Protein AF-0000000086188288 (afdb_homodimer)

InterPro domains:
  IPR013830 SGNH hydrolase-type esterase domain [PF13472] (73-252)
  IPR036514 SGNH hydrolase superfamily [G3DSA:3.40.50.1110] (70-263)
  IPR051532 Diverse Ester Hydrolysis Enzymes [PTHR30383] (55-271)

Solvent-accessible surface area (backbone atoms only — not comparable to full-atom values): 37822 Å² total; per-residue (Å²): 139,74,101,73,83,80,95,74,73,94,76,79,71,89,74,80,86,82,77,87,60,69,73,67,57,56,59,54,46,56,52,49,49,49,49,48,49,51,46,47,50,54,44,49,50,52,60,62,50,78,58,95,51,43,36,80,50,55,44,78,26,60,54,16,62,64,77,56,47,33,36,38,32,33,35,9,31,70,41,38,16,30,44,34,82,48,33,72,42,18,34,59,33,43,39,34,41,32,51,9,38,59,62,28,20,16,18,37,37,46,64,56,27,34,78,76,34,36,35,78,49,37,53,62,37,51,52,53,45,49,71,74,37,82,69,36,50,34,34,40,35,27,51,39,62,49,24,59,75,68,63,50,54,61,70,57,38,34,50,30,47,28,51,37,48,35,55,40,38,73,56,66,21,36,42,40,30,40,34,22,42,39,54,39,43,41,71,88,49,55,84,66,55,22,58,51,40,26,48,52,21,42,52,43,22,23,50,40,37,39,37,33,35,75,44,70,22,31,33,27,23,36,16,38,58,55,19,55,53,25,55,75,37,41,84,57,24,22,16,97,61,53,70,37,40,11,40,24,30,23,28,40,53,28,21,47,43,41,62,59,52,41,44,65,71,61,45,67,43,60,48,68,92,40,72,67,44,62,92,69,72,16,41,75,41,34,31,65,59,45,20,55,51,24,48,76,36,40,31,17,33,40,32,63,40,61,60,97,84,33,50,58,56,98,75,36,44,28,19,35,32,43,64,58,87,62,80,73,67,72,71,76,73,69,75,69,79,77,56,78,79,74,69,79,69,84,78,80,82,80,82,79,74,87,79,81,77,73,88,129,137,72,98,79,76,73,96,78,75,92,75,75,70,92,71,81,86,81,76,88,60,67,73,69,56,56,59,56,46,54,54,49,48,49,51,49,49,49,46,48,49,53,44,49,50,52,61,60,49,77,59,96,51,44,37,78,51,56,44,76,26,59,56,16,61,64,78,58,46,31,35,39,33,34,36,9,31,70,42,39,16,30,44,33,84,47,34,71,42,18,34,60,34,43,39,33,40,33,50,8,38,59,63,28,19,18,18,37,36,45,63,57,29,34,77,76,34,36,36,78,49,38,55,62,37,50,53,52,46,48,70,76,38,81,70,38,50,35,34,41,35,28,52,40,61,46,22,60,73,68,63,50,54,61,70,57,37,34,52,30,46,27,51,37,46,36,56,39,39,74,56,66,21,38,43,40,30,41,32,21,42,38,54,39,43,40,69,89,50,56,83,67,56,22,57,53,40,26,49,51,21,43,52,44,23,25,50,40,36,40,36,36,36,75,43,70,22,31,34,29,23,36,16,41,59,56,19,55,52,24,54,74,35,40,84,57,24,22,16,94,60,53,70,37,40,11,42,23,29,23,28,40,54,29,21,45,44,42,63,59,51,40,46,66,72,60,47,67,45,57,54,64,93,42,72,66,45,62,91,67,73,16,40,74,40,34,30,67,60,45,19,56,50,24,48,75,36,40,31,18,33,42,32,64,40,61,60,97,84,33,49,59,55,97,75,36,45,27,18,35,30,42,63,56,87,64,80,72,67,71,71,76,71,71,76,71,80,78,56,79,78,75,69,79,68,84,81,79,82,80,82,80,75,88,80,75,88,75,88,136

Nearest PDB structures (foldseek):
  4jgg-assembly2_B  TM=8.240E-01  e=3.375E-06  Pseudomonas aeruginosa PAO1
  4s1p-assembly1_A  TM=7.169E-01  e=2.217E-06  Slackia heliotrinireducens DSM 20476
  4rsh-assembly3_C  TM=6.916E-01  e=2.354E-06  Desulfitobacterium hafniense DCB-2
  7c23-assembly1_B  TM=7.079E-01  e=2.654E-06  Croceicoccus marinus
  7c29-assembly1_A  TM=6.681E-01  e=1.078E-06  Croceicoccus marinus

pLDDT: mean 72.75, std 25.41, range [16.59, 98.94]

Structure (mmCIF, N/CA/C/O backbone):
data_AF-0000000086188288-model_v1
#
loop_
_entity.id
_entity.type
_entity.pdbx_description
1 polymer 'SGNH/GDSL hydrolase family protein'
#
loop_
_atom_site.group_PDB
_atom_site.id
_atom_site.type_symbol
_atom_site.label_atom_id
_atom_site.label_alt_id
_atom_site.label_comp_id
_atom_site.label_asym_id
_atom_site.label_entity_id
_atom_site.label_seq_id
_atom_site.pdbx_PDB_ins_code
_atom_site.Cartn_x
_atom_site.Cartn_y
_atom_site.Cartn_z
_atom_site.occupancy
_atom_site.B_iso_or_equiv
_atom_site.auth_seq_id
_atom_site.auth_comp_id
_atom_site.auth_asym_id
_atom_site.auth_atom_id
_atom_site.pdbx_PDB_model_num
ATOM 1 N N . MET A 1 1 ? 1.245 -98.75 16.547 1 19.88 1 MET A N 1
ATOM 2 C CA . MET A 1 1 ? 0.919 -99.188 15.195 1 19.88 1 MET A CA 1
ATOM 3 C C . MET A 1 1 ? -0.103 -98.25 14.562 1 19.88 1 MET A C 1
ATOM 5 O O . MET A 1 1 ? 0.082 -97.812 13.43 1 19.88 1 MET A O 1
ATOM 9 N N . GLY A 1 2 ? -1.429 -98.25 15.047 1 16.64 2 GLY A N 1
ATOM 10 C CA . GLY A 1 2 ? -2.6 -98.312 14.188 1 16.64 2 GLY A CA 1
ATOM 11 C C . GLY A 1 2 ? -2.996 -96.938 13.633 1 16.64 2 GLY A C 1
ATOM 12 O O . GLY A 1 2 ? -3.789 -96.875 12.688 1 16.64 2 GLY A O 1
ATOM 13 N N . ARG A 1 3 ? -3.342 -95.875 14.656 1 20.61 3 ARG A N 1
ATOM 14 C CA . ARG A 1 3 ? -4.398 -94.938 14.391 1 20.61 3 ARG A CA 1
ATOM 15 C C . ARG A 1 3 ? -4.004 -94 13.258 1 20.61 3 ARG A C 1
ATOM 17 O O . ARG A 1 3 ? -3.33 -93 13.492 1 20.61 3 ARG A O 1
ATOM 24 N N . ALA A 1 4 ? -3.436 -94.438 11.914 1 20.39 4 ALA A N 1
ATOM 25 C CA . ALA A 1 4 ? -2.865 -94.188 10.586 1 20.39 4 ALA A CA 1
ATOM 26 C C . ALA A 1 4 ? -3.725 -93.188 9.789 1 20.39 4 ALA A C 1
ATOM 28 O O . ALA A 1 4 ? -3.201 -92.312 9.117 1 20.39 4 ALA A O 1
ATOM 29 N N . ARG A 1 5 ? -5.098 -93.5 9.523 1 20.28 5 ARG A N 1
ATOM 30 C CA . ARG A 1 5 ? -5.652 -93.562 8.172 1 20.28 5 ARG A CA 1
ATOM 31 C C . ARG A 1 5 ? -5.992 -92.125 7.691 1 20.28 5 ARG A C 1
ATOM 33 O O . ARG A 1 5 ? -5.594 -91.75 6.594 1 20.28 5 ARG A O 1
ATOM 40 N N . ARG A 1 6 ? -7.402 -91.562 7.797 1 18.69 6 ARG A N 1
ATOM 41 C CA . ARG A 1 6 ? -8.375 -91.25 6.773 1 18.69 6 ARG A CA 1
ATOM 42 C C . ARG A 1 6 ? -8.25 -89.75 6.414 1 18.69 6 ARG A C 1
ATOM 44 O O . ARG A 1 6 ? -8.945 -89.25 5.516 1 18.69 6 ARG A O 1
ATOM 51 N N . ALA A 1 7 ? -7.75 -88.75 7.277 1 20.17 7 ALA A N 1
ATOM 52 C CA . ALA A 1 7 ? -8.234 -87.375 7.348 1 20.17 7 ALA A CA 1
ATOM 53 C C . ALA A 1 7 ? -7.789 -86.562 6.129 1 20.17 7 ALA A C 1
ATOM 55 O O . ALA A 1 7 ? -6.914 -85.688 6.234 1 20.17 7 ALA A O 1
ATOM 56 N N . ARG A 1 8 ? -7.492 -87.125 4.844 1 20.42 8 ARG A N 1
ATOM 57 C CA . ARG A 1 8 ? -6.859 -86.625 3.635 1 20.42 8 ARG A CA 1
ATOM 58 C C . ARG A 1 8 ? -7.734 -85.562 2.969 1 20.42 8 ARG A C 1
ATOM 60 O O . ARG A 1 8 ? -7.238 -84.75 2.219 1 20.42 8 ARG A O 1
ATOM 67 N N . ASN A 1 9 ? -9.125 -85.688 2.805 1 18.2 9 ASN A N 1
ATOM 68 C CA . ASN A 1 9 ? -9.781 -85.438 1.533 1 18.2 9 ASN A CA 1
ATOM 69 C C . ASN A 1 9 ? -9.93 -83.938 1.287 1 18.2 9 ASN A C 1
ATOM 71 O O . ASN A 1 9 ? -10.023 -83.5 0.14 1 18.2 9 ASN A O 1
ATOM 75 N N . ILE A 1 10 ? -10.469 -82.938 2.15 1 19.97 10 ILE A N 1
ATOM 76 C CA . ILE A 1 10 ? -11.523 -82.062 1.735 1 19.97 10 ILE A CA 1
ATOM 77 C C . ILE A 1 10 ? -10.906 -80.875 0.997 1 19.97 10 ILE A C 1
ATOM 79 O O . ILE A 1 10 ? -10.648 -79.812 1.595 1 19.97 10 ILE A O 1
ATOM 83 N N . ALA A 1 11 ? -9.711 -80.75 0.264 1 19.02 11 ALA A N 1
ATOM 84 C CA . ALA A 1 11 ? -8.953 -79.625 -0.263 1 19.02 11 ALA A CA 1
ATOM 85 C C . ALA A 1 11 ? -9.703 -78.938 -1.4 1 19.02 11 ALA A C 1
ATOM 87 O O . ALA A 1 11 ? -9.469 -77.75 -1.687 1 19.02 11 ALA A O 1
ATOM 88 N N . ALA A 1 12 ? -10.328 -79.625 -2.365 1 18.7 12 ALA A N 1
ATOM 89 C CA . ALA A 1 12 ? -10.195 -79.25 -3.77 1 18.7 12 ALA A CA 1
ATOM 90 C C . ALA A 1 12 ? -11.047 -78 -4.086 1 18.7 12 ALA A C 1
ATOM 92 O O . ALA A 1 12 ? -10.609 -77.125 -4.816 1 18.7 12 ALA A O 1
ATOM 93 N N . HIS A 1 13 ? -12.375 -77.938 -3.963 1 18.98 13 HIS A N 1
ATOM 94 C CA . HIS A 1 13 ? -13.258 -77.562 -5.051 1 18.98 13 HIS A CA 1
ATOM 95 C C . HIS A 1 13 ? -13.32 -76 -5.191 1 18.98 13 HIS A C 1
ATOM 97 O O . HIS A 1 13 ? -13.648 -75.5 -6.266 1 18.98 13 HIS A O 1
ATOM 103 N N . ALA A 1 14 ? -13.461 -75.125 -4.227 1 19.81 14 ALA A N 1
ATOM 104 C CA . ALA A 1 14 ? -14.406 -74.062 -4.473 1 19.81 14 ALA A CA 1
ATOM 105 C C . ALA A 1 14 ? -13.836 -73 -5.461 1 19.81 14 ALA A C 1
ATOM 107 O O . ALA A 1 14 ? -12.953 -72.25 -5.109 1 19.81 14 ALA A O 1
ATOM 108 N N . ALA A 1 15 ? -13.398 -73.375 -6.73 1 21.28 15 ALA A N 1
ATOM 109 C CA . ALA A 1 15 ? -12.961 -72.562 -7.859 1 21.28 15 ALA A CA 1
ATOM 110 C C . ALA A 1 15 ? -14.047 -71.625 -8.281 1 21.28 15 ALA A C 1
ATOM 112 O O . ALA A 1 15 ? -15.055 -72 -8.867 1 21.28 15 ALA A O 1
ATOM 113 N N . PHE A 1 16 ? -14.602 -70.688 -7.363 1 21.19 16 PHE A N 1
ATOM 114 C CA . PHE A 1 16 ? -15.703 -69.812 -7.738 1 21.19 16 PHE A CA 1
ATOM 115 C C . PHE A 1 16 ? -15.414 -69.125 -9.055 1 21.19 16 PHE A C 1
ATOM 117 O O . PHE A 1 16 ? -14.25 -68.875 -9.375 1 21.19 16 PHE A O 1
ATOM 124 N N . GLY A 1 17 ? -16.344 -69.062 -10.156 1 22.77 17 GLY A N 1
ATOM 125 C CA . GLY A 1 17 ? -16.703 -68.625 -11.484 1 22.77 17 GLY A CA 1
ATOM 126 C C . GLY A 1 17 ? -16.469 -67.125 -11.695 1 22.77 17 GLY A C 1
ATOM 127 O O . GLY A 1 17 ? -16.594 -66.312 -10.75 1 22.77 17 GLY A O 1
ATOM 128 N N . GLY A 1 18 ? -15.727 -66.562 -12.828 1 23.91 18 GLY A N 1
ATOM 129 C CA . GLY A 1 18 ? -15.023 -65.5 -13.539 1 23.91 18 GLY A CA 1
ATOM 130 C C . GLY A 1 18 ? -15.93 -64.375 -13.992 1 23.91 18 GLY A C 1
ATOM 131 O O . GLY A 1 18 ? -15.523 -63.5 -14.773 1 23.91 18 GLY A O 1
ATOM 132 N N . GLY A 1 19 ? -17.297 -64.375 -13.828 1 25.33 19 GLY A N 1
ATOM 133 C CA . GLY A 1 19 ? -18.109 -63.469 -14.68 1 25.33 19 GLY A CA 1
ATOM 134 C C . GLY A 1 19 ? -17.922 -62 -14.375 1 25.33 19 GLY A C 1
ATOM 135 O O . GLY A 1 19 ? -18.734 -61.156 -14.773 1 25.33 19 GLY A O 1
ATOM 136 N N . ILE A 1 20 ? -17.156 -61.5 -13.461 1 28.94 20 ILE A N 1
ATOM 137 C CA . ILE A 1 20 ? -17.266 -60.094 -13.148 1 28.94 20 ILE A CA 1
ATOM 138 C C . ILE A 1 20 ? -16.734 -59.25 -14.312 1 28.94 20 ILE A C 1
ATOM 140 O O . ILE A 1 20 ? -15.578 -58.812 -14.305 1 28.94 20 ILE A O 1
ATOM 144 N N . GLY A 1 21 ? -16.797 -59.656 -15.609 1 27.11 21 GLY A N 1
ATOM 145 C CA . GLY A 1 21 ? -16.188 -59 -16.766 1 27.11 21 GLY A CA 1
ATOM 146 C C . GLY A 1 21 ? -16.719 -57.625 -17.031 1 27.11 21 GLY A C 1
ATOM 147 O O . GLY A 1 21 ? -15.961 -56.688 -17.297 1 27.11 21 GLY A O 1
ATOM 148 N N . ALA A 1 22 ? -18.047 -57.438 -17.422 1 32.94 22 ALA A N 1
ATOM 149 C CA . ALA A 1 22 ? -18.578 -56.375 -18.297 1 32.94 22 ALA A CA 1
ATOM 150 C C . ALA A 1 22 ? -18.703 -55.062 -17.547 1 32.94 22 ALA A C 1
ATOM 152 O O . ALA A 1 22 ? -18.531 -54 -18.125 1 32.94 22 ALA A O 1
ATOM 153 N N . ALA A 1 23 ? -19.156 -55.031 -16.266 1 33.19 23 ALA A N 1
ATOM 154 C CA . ALA A 1 23 ? -19.562 -53.75 -15.68 1 33.19 23 ALA A CA 1
ATOM 155 C C . ALA A 1 23 ? -18.359 -52.844 -15.398 1 33.19 23 ALA A C 1
ATOM 157 O O . ALA A 1 23 ? -18.516 -51.656 -15.117 1 33.19 23 ALA A O 1
ATOM 158 N N . ALA A 1 24 ? -17.141 -53.375 -15.297 1 36.59 24 ALA A N 1
ATOM 159 C CA . ALA A 1 24 ? -15.984 -52.531 -15.039 1 36.59 24 ALA A CA 1
ATOM 160 C C . ALA A 1 24 ? -15.656 -51.656 -16.25 1 36.59 24 ALA A C 1
ATOM 162 O O . ALA A 1 24 ? -14.992 -50.625 -16.141 1 36.59 24 ALA A O 1
ATOM 163 N N . LEU A 1 25 ? -16.094 -52.094 -17.5 1 38.44 25 LEU A N 1
ATOM 164 C CA . LEU A 1 25 ? -15.812 -51.312 -18.703 1 38.44 25 LEU A CA 1
ATOM 165 C C . LEU A 1 25 ? -16.656 -50.031 -18.734 1 38.44 25 LEU A C 1
ATOM 167 O O . LEU A 1 25 ? -16.219 -49 -19.266 1 38.44 25 LEU A O 1
ATOM 171 N N . GLY A 1 26 ? -17.922 -50.031 -18.203 1 40.5 26 GLY A N 1
ATOM 172 C CA . GLY A 1 26 ? -18.766 -48.844 -18.281 1 40.5 26 GLY A CA 1
ATOM 173 C C . GLY A 1 26 ? -18.266 -47.719 -17.438 1 40.5 26 GLY A C 1
ATOM 174 O O . GLY A 1 26 ? -18.438 -46.531 -17.797 1 40.5 26 GLY A O 1
ATOM 175 N N . GLY A 1 27 ? -17.75 -47.938 -16.25 1 41.5 27 GLY A N 1
ATOM 176 C CA . GLY A 1 27 ? -17.297 -46.875 -15.367 1 41.5 27 GLY A CA 1
ATOM 177 C C . GLY A 1 27 ? -16.047 -46.188 -15.867 1 41.5 27 GLY A C 1
ATOM 178 O O . GLY A 1 27 ? -15.898 -44.969 -15.672 1 41.5 27 GLY A O 1
ATOM 179 N N . VAL A 1 28 ? -15.125 -46.844 -16.578 1 46.19 28 VAL A N 1
ATOM 180 C CA . VAL A 1 28 ? -13.945 -46.25 -17.188 1 46.19 28 VAL A CA 1
ATOM 181 C C . VAL A 1 28 ? -14.367 -45.406 -18.375 1 46.19 28 VAL A C 1
ATOM 183 O O . VAL A 1 28 ? -13.773 -44.344 -18.641 1 46.19 28 VAL A O 1
ATOM 186 N N . GLY A 1 29 ? -15.398 -45.75 -19.125 1 47.16 29 GLY A N 1
ATOM 187 C CA . GLY A 1 29 ? -15.883 -44.969 -20.25 1 47.16 29 GLY A CA 1
ATOM 188 C C . GLY A 1 29 ? -16.469 -43.625 -19.844 1 47.16 29 GLY A C 1
ATOM 189 O O . GLY A 1 29 ? -16.203 -42.625 -20.484 1 47.16 29 GLY A O 1
ATOM 190 N N . LEU A 1 30 ? -17.359 -43.656 -18.859 1 45.78 30 LEU A N 1
ATOM 191 C CA . LEU A 1 30 ? -17.953 -42.406 -18.375 1 45.78 30 LEU A CA 1
ATOM 192 C C . LEU A 1 30 ? -16.906 -41.531 -17.719 1 45.78 30 LEU A C 1
ATOM 194 O O . LEU A 1 30 ? -16.938 -40.312 -17.844 1 45.78 30 LEU A O 1
ATOM 198 N N . GLY A 1 31 ? -15.852 -42.094 -17.125 1 49.34 31 GLY A N 1
ATOM 199 C CA . GLY A 1 31 ? -14.734 -41.344 -16.594 1 49.34 31 GLY A CA 1
ATOM 200 C C . GLY A 1 31 ? -13.875 -40.719 -17.672 1 49.34 31 GLY A C 1
ATOM 201 O O . GLY A 1 31 ? -13.477 -39.531 -17.562 1 49.34 31 GLY A O 1
ATOM 202 N N . THR A 1 32 ? -13.609 -41.469 -18.734 1 51.97 32 THR A N 1
ATOM 203 C CA . THR A 1 32 ? -12.828 -40.938 -19.844 1 51.97 32 THR A CA 1
ATOM 204 C C . THR A 1 32 ? -13.648 -39.938 -20.656 1 51.97 32 THR A C 1
ATOM 206 O O . THR A 1 32 ? -13.133 -38.875 -21.062 1 51.97 32 THR A O 1
ATOM 209 N N . TRP A 1 33 ? -14.859 -40.281 -21.016 1 50.25 33 TRP A N 1
ATOM 210 C CA . TRP A 1 33 ? -15.695 -39.344 -21.781 1 50.25 33 TRP A CA 1
ATOM 211 C C . TRP A 1 33 ? -15.992 -38.094 -20.984 1 50.25 33 TRP A C 1
ATOM 213 O O . TRP A 1 33 ? -15.945 -36.969 -21.531 1 50.25 33 TRP A O 1
ATOM 223 N N . GLY A 1 34 ? -16.25 -38.125 -19.719 1 48.22 34 GLY A N 1
ATOM 224 C CA . GLY A 1 34 ? -16.422 -36.938 -18.875 1 48.22 34 GLY A CA 1
ATOM 225 C C . GLY A 1 34 ? -15.172 -36.094 -18.75 1 48.22 34 GLY A C 1
ATOM 226 O O . GLY A 1 34 ? -15.234 -34.875 -18.828 1 48.22 34 GLY A O 1
ATOM 227 N N . LEU A 1 35 ? -14.039 -36.781 -18.688 1 49.5 35 LEU A N 1
ATOM 228 C CA . LEU A 1 35 ? -12.773 -36.062 -18.766 1 49.5 35 LEU A CA 1
ATOM 229 C C . LEU A 1 35 ? -12.609 -35.406 -20.141 1 49.5 35 LEU A C 1
ATOM 231 O O . LEU A 1 35 ? -12.172 -34.281 -20.25 1 49.5 35 LEU A O 1
ATOM 235 N N . LEU A 1 36 ? -12.938 -36.094 -21.203 1 50.78 36 LEU A N 1
ATOM 236 C CA . LEU A 1 36 ? -12.852 -35.5 -22.547 1 50.78 36 LEU A CA 1
ATOM 237 C C . LEU A 1 36 ? -13.828 -34.344 -22.703 1 50.78 36 LEU A C 1
ATOM 239 O O . LEU A 1 36 ? -13.484 -33.312 -23.281 1 50.78 36 LEU A O 1
ATOM 243 N N . LYS A 1 37 ? -15.031 -34.469 -22.312 1 50.34 37 LYS A N 1
ATOM 244 C CA . LYS A 1 37 ? -15.984 -33.375 -22.438 1 50.34 37 LYS A CA 1
ATOM 245 C C . LYS A 1 37 ? -15.602 -32.219 -21.516 1 50.34 37 LYS A C 1
ATOM 247 O O . LYS A 1 37 ? -15.766 -31.047 -21.875 1 50.34 37 LYS A O 1
ATOM 252 N N . ALA A 1 38 ? -15.164 -32.438 -20.344 1 49.12 38 ALA A N 1
ATOM 253 C CA . ALA A 1 38 ? -14.633 -31.391 -19.5 1 49.12 38 ALA A CA 1
ATOM 254 C C . ALA A 1 38 ? -13.414 -30.734 -20.141 1 49.12 38 ALA A C 1
ATOM 256 O O . ALA A 1 38 ? -13.281 -29.5 -20.109 1 49.12 38 ALA A O 1
ATOM 257 N N . GLU A 1 39 ? -12.586 -31.5 -20.75 1 47.38 39 GLU A N 1
ATOM 258 C CA . GLU A 1 39 ? -11.516 -30.922 -21.547 1 47.38 39 GLU A CA 1
ATOM 259 C C . GLU A 1 39 ? -12.078 -30.094 -22.703 1 47.38 39 GLU A C 1
ATOM 261 O O . GLU A 1 39 ? -11.602 -28.984 -22.969 1 47.38 39 GLU A O 1
ATOM 266 N N . ALA A 1 40 ? -13.016 -30.688 -23.453 1 49.78 40 ALA A N 1
ATOM 267 C CA . ALA A 1 40 ? -13.609 -29.938 -24.562 1 49.78 40 ALA A CA 1
ATOM 268 C C . ALA A 1 40 ? -14.281 -28.656 -24.062 1 49.78 40 ALA A C 1
ATOM 270 O O . ALA A 1 40 ? -14.211 -27.609 -24.703 1 49.78 40 ALA A O 1
ATOM 271 N N . ALA A 1 41 ? -14.93 -28.672 -23 1 46.62 41 ALA A N 1
ATOM 272 C CA . ALA A 1 41 ? -15.602 -27.5 -22.453 1 46.62 41 ALA A CA 1
ATOM 273 C C . ALA A 1 41 ? -14.586 -26.484 -21.938 1 46.62 41 ALA A C 1
ATOM 275 O O . ALA A 1 41 ? -14.727 -25.281 -22.172 1 46.62 41 ALA A O 1
ATOM 276 N N . VAL A 1 42 ? -13.625 -26.922 -21.219 1 45.88 42 VAL A N 1
ATOM 277 C CA . VAL A 1 42 ? -12.523 -26.016 -20.891 1 45.88 42 VAL A CA 1
ATOM 278 C C . VAL A 1 42 ? -11.867 -25.5 -22.172 1 45.88 42 VAL A C 1
ATOM 280 O O . VAL A 1 42 ? -11.57 -24.312 -22.281 1 45.88 42 VAL A O 1
ATOM 283 N N . ALA A 1 43 ? -11.672 -26.422 -23.172 1 45.09 43 ALA A N 1
ATOM 284 C CA . ALA A 1 43 ? -11.141 -26.031 -24.469 1 45.09 43 ALA A CA 1
ATOM 285 C C . ALA A 1 43 ? -12.055 -25.031 -25.156 1 45.09 43 ALA A C 1
ATOM 287 O O . ALA A 1 43 ? -11.594 -24.047 -25.734 1 45.09 43 ALA A O 1
ATOM 288 N N . ARG A 1 44 ? -13.281 -25.328 -25.312 1 47.75 44 ARG A N 1
ATOM 289 C CA . ARG A 1 44 ? -14.188 -24.391 -25.969 1 47.75 44 ARG A CA 1
ATOM 290 C C . ARG A 1 44 ? -14.211 -23.047 -25.25 1 47.75 44 ARG A C 1
ATOM 292 O O . ARG A 1 44 ? -14.312 -22 -25.891 1 47.75 44 ARG A O 1
ATOM 299 N N . ARG A 1 45 ? -14.273 -23.062 -24.047 1 44.91 45 ARG A N 1
ATOM 300 C CA . ARG A 1 45 ? -14.258 -21.812 -23.281 1 44.91 45 ARG A CA 1
ATOM 301 C C . ARG A 1 45 ? -12.93 -21.094 -23.469 1 44.91 45 ARG A C 1
ATOM 303 O O . ARG A 1 45 ? -12.891 -19.859 -23.5 1 44.91 45 ARG A O 1
ATOM 310 N N . ILE A 1 46 ? -11.891 -21.859 -23.562 1 41.44 46 ILE A N 1
ATOM 311 C CA . ILE A 1 46 ? -10.625 -21.266 -23.969 1 41.44 46 ILE A CA 1
ATOM 312 C C . ILE A 1 46 ? -10.719 -20.797 -25.422 1 41.44 46 ILE A C 1
ATOM 314 O O . ILE A 1 46 ? -10.164 -19.75 -25.766 1 41.44 46 ILE A O 1
ATOM 318 N N . VAL A 1 47 ? -11.328 -21.578 -26.297 1 39.47 47 VAL A N 1
ATOM 319 C CA . VAL A 1 47 ? -11.297 -21.266 -27.719 1 39.47 47 VAL A CA 1
ATOM 320 C C . VAL A 1 47 ? -12.031 -19.953 -27.969 1 39.47 47 VAL A C 1
ATOM 322 O O . VAL A 1 47 ? -11.688 -19.219 -28.906 1 39.47 47 VAL A O 1
ATOM 325 N N . GLY A 1 48 ? -13.195 -19.641 -27.469 1 41.22 48 GLY A N 1
ATOM 326 C CA . GLY A 1 48 ? -13.594 -18.297 -27.844 1 41.22 48 GLY A CA 1
ATOM 327 C C . GLY A 1 48 ? -12.781 -17.219 -27.156 1 41.22 48 GLY A C 1
ATOM 328 O O . GLY A 1 48 ? -12.938 -16.984 -25.969 1 41.22 48 GLY A O 1
ATOM 329 N N . GLN A 1 49 ? -11.547 -17.141 -27.25 1 45.59 49 GLN A N 1
ATOM 330 C CA . GLN A 1 49 ? -10.484 -16.406 -26.594 1 45.59 49 GLN A CA 1
ATOM 331 C C . GLN A 1 49 ? -10.742 -14.898 -26.625 1 45.59 49 GLN A C 1
ATOM 333 O O . GLN A 1 49 ? -10.406 -14.234 -27.609 1 45.59 49 GLN A O 1
ATOM 338 N N . PRO A 1 50 ? -11.711 -14.383 -26.094 1 50 50 PRO A N 1
ATOM 339 C CA . PRO A 1 50 ? -11.914 -12.961 -26.359 1 50 50 PRO A CA 1
ATOM 340 C C . PRO A 1 50 ? -10.695 -12.109 -26 1 50 50 PRO A C 1
ATOM 342 O O . PRO A 1 50 ? -10.641 -10.922 -26.328 1 50 50 PRO A O 1
ATOM 345 N N . PHE A 1 51 ? -9.812 -12.594 -25.188 1 55.66 51 PHE A N 1
ATOM 346 C CA . PHE A 1 51 ? -8.727 -11.648 -24.953 1 55.66 51 PHE A CA 1
ATOM 347 C C . PHE A 1 51 ? -7.512 -12 -25.797 1 55.66 51 PHE A C 1
ATOM 349 O O . PHE A 1 51 ? -7.148 -13.172 -25.922 1 55.66 51 PHE A O 1
ATOM 356 N N . GLU A 1 52 ? -7.207 -11.367 -27.031 1 59.22 52 GLU A N 1
ATOM 357 C CA . GLU A 1 52 ? -6.035 -11.531 -27.875 1 59.22 52 GLU A CA 1
ATOM 358 C C . GLU A 1 52 ? -4.746 -11.391 -27.078 1 59.22 52 GLU A C 1
ATOM 360 O O . GLU A 1 52 ? -3.668 -11.75 -27.562 1 59.22 52 GLU A O 1
ATOM 365 N N . GLY A 1 53 ? -4.926 -11.164 -25.688 1 80.5 53 GLY A N 1
ATOM 366 C CA . GLY A 1 53 ? -3.67 -10.992 -24.969 1 80.5 53 GLY A CA 1
ATOM 367 C C . GLY A 1 53 ? -3.826 -10.289 -23.641 1 80.5 53 GLY A C 1
ATOM 368 O O . GLY A 1 53 ? -4.902 -10.32 -23.031 1 80.5 53 GLY A O 1
ATOM 369 N N . ALA A 1 54 ? -2.758 -10.117 -22.953 1 90.56 54 ALA A N 1
ATOM 370 C CA . ALA A 1 54 ? -2.65 -9.336 -21.719 1 90.56 54 ALA A CA 1
ATOM 371 C C . ALA A 1 54 ? -1.893 -8.031 -21.969 1 90.56 54 ALA A C 1
ATOM 373 O O . ALA A 1 54 ? -1.036 -7.961 -22.844 1 90.56 54 ALA A O 1
ATOM 374 N N . PRO A 1 55 ? -2.332 -6.969 -21.359 1 94.44 55 PRO A N 1
ATOM 375 C CA . PRO A 1 55 ? -1.555 -5.738 -21.516 1 94.44 55 PRO A CA 1
ATOM 376 C C . PRO A 1 55 ? -0.111 -5.887 -21.047 1 94.44 55 PRO A C 1
ATOM 378 O O . PRO A 1 55 ? 0.177 -6.727 -20.188 1 94.44 55 PRO A O 1
ATOM 381 N N . ASP A 1 56 ? 0.754 -5.125 -21.672 1 96 56 ASP A N 1
ATOM 382 C CA . ASP A 1 56 ? 2.135 -5.086 -21.203 1 96 56 ASP A CA 1
ATOM 383 C C . ASP A 1 56 ? 2.266 -4.203 -19.953 1 96 56 ASP A C 1
ATOM 385 O O . ASP A 1 56 ? 2.15 -2.98 -20.047 1 96 56 ASP A O 1
ATOM 389 N N . ASP A 1 57 ? 2.561 -4.855 -18.844 1 97.62 57 ASP A N 1
ATOM 390 C CA . ASP A 1 57 ? 2.6 -4.082 -17.609 1 97.62 57 ASP A CA 1
ATOM 391 C C . ASP A 1 57 ? 4.039 -3.854 -17.156 1 97.62 57 ASP A C 1
ATOM 393 O O . ASP A 1 57 ? 4.273 -3.225 -16.125 1 97.62 57 ASP A O 1
ATOM 397 N N . SER A 1 58 ? 5.047 -4.305 -17.891 1 98.5 58 SER A N 1
ATOM 398 C CA . SER A 1 58 ? 6.426 -4.027 -17.516 1 98.5 58 SER A CA 1
ATOM 399 C C . SER A 1 58 ? 6.719 -2.529 -17.562 1 98.5 58 SER A C 1
ATOM 401 O O . SER A 1 58 ? 6.262 -1.831 -18.469 1 98.5 58 SER A O 1
ATOM 403 N N . GLY A 1 59 ? 7.434 -2.041 -16.641 1 97.75 59 GLY A N 1
ATOM 404 C CA . GLY A 1 59 ? 7.766 -0.626 -16.562 1 97.75 59 GLY A CA 1
ATOM 405 C C . GLY A 1 59 ? 8.086 -0.167 -15.148 1 97.75 59 GLY A C 1
ATOM 406 O O . GLY A 1 59 ? 8.266 -0.989 -14.25 1 97.75 59 GLY A O 1
ATOM 407 N N . THR A 1 60 ? 8.234 1.138 -15.039 1 97.81 60 THR A N 1
ATOM 408 C CA . THR A 1 60 ? 8.555 1.73 -13.742 1 97.81 60 THR A CA 1
ATOM 409 C C . THR A 1 60 ? 7.305 2.318 -13.094 1 97.81 60 THR A C 1
ATOM 411 O O . THR A 1 60 ? 6.539 3.033 -13.742 1 97.81 60 THR A O 1
ATOM 414 N N . TYR A 1 61 ? 7.055 1.984 -11.883 1 97.44 61 TYR A N 1
ATOM 415 C CA . TYR A 1 61 ? 5.91 2.445 -11.102 1 97.44 61 TYR A CA 1
ATOM 416 C C . TYR A 1 61 ? 6.363 3.287 -9.914 1 97.44 61 TYR A C 1
ATOM 418 O O . TYR A 1 61 ? 7.328 2.938 -9.234 1 97.44 61 TYR A O 1
ATOM 426 N N . GLY A 1 62 ? 5.578 4.363 -9.633 1 94.94 62 GLY A N 1
ATOM 427 C CA . GLY A 1 62 ? 5.934 5.293 -8.57 1 94.94 62 GLY A CA 1
ATOM 428 C C . GLY A 1 62 ? 6.824 6.43 -9.047 1 94.94 62 GLY A C 1
ATOM 429 O O . GLY A 1 62 ? 7.605 6.258 -9.984 1 94.94 62 GLY A O 1
ATOM 430 N N . HIS A 1 63 ? 6.773 7.559 -8.375 1 90.56 63 HIS A N 1
ATOM 431 C CA . HIS A 1 63 ? 7.484 8.75 -8.812 1 90.56 63 HIS A CA 1
ATOM 432 C C . HIS A 1 63 ? 8.578 9.141 -7.824 1 90.56 63 HIS A C 1
ATOM 434 O O . HIS A 1 63 ? 9.336 10.086 -8.062 1 90.56 63 HIS A O 1
ATOM 440 N N . ALA A 1 64 ? 8.609 8.398 -6.664 1 87.44 64 ALA A N 1
ATOM 441 C CA . ALA A 1 64 ? 9.602 8.742 -5.648 1 87.44 64 ALA A CA 1
ATOM 442 C C . ALA A 1 64 ? 11.016 8.555 -6.184 1 87.44 64 ALA A C 1
ATOM 444 O O . ALA A 1 64 ? 11.25 7.75 -7.09 1 87.44 64 ALA A O 1
ATOM 445 N N . PRO A 1 65 ? 11.914 9.289 -5.695 1 83.31 65 PRO A N 1
ATOM 446 C CA . PRO A 1 65 ? 13.305 9.102 -6.102 1 83.31 65 PRO A CA 1
ATOM 447 C C . PRO A 1 65 ? 13.953 7.895 -5.43 1 83.31 65 PRO A C 1
ATOM 449 O O . PRO A 1 65 ? 13.375 7.301 -4.52 1 83.31 65 PRO A O 1
ATOM 452 N N . GLY A 1 66 ? 15.188 7.508 -5.945 1 85.5 66 GLY A N 1
ATOM 453 C CA . GLY A 1 66 ? 15.953 6.426 -5.344 1 85.5 66 GLY A CA 1
ATOM 454 C C . GLY A 1 66 ? 16.078 5.211 -6.246 1 85.5 66 GLY A C 1
ATOM 455 O O . GLY A 1 66 ? 15.438 5.145 -7.297 1 85.5 66 GLY A O 1
ATOM 456 N N . PRO A 1 67 ? 16.969 4.297 -5.848 1 90.94 67 PRO A N 1
ATOM 457 C CA . PRO A 1 67 ? 17.109 3.066 -6.633 1 90.94 67 PRO A CA 1
ATOM 458 C C . PRO A 1 67 ? 15.82 2.238 -6.656 1 90.94 67 PRO A C 1
ATOM 460 O O . PRO A 1 67 ? 15.188 2.049 -5.617 1 90.94 67 PRO A O 1
ATOM 463 N N . PRO A 1 68 ? 15.492 1.798 -7.758 1 96.31 68 PRO A N 1
ATOM 464 C CA . PRO A 1 68 ? 14.234 1.055 -7.859 1 96.31 68 PRO A CA 1
ATOM 465 C C . PRO A 1 68 ? 14.305 -0.312 -7.184 1 96.31 68 PRO A C 1
ATOM 467 O O . PRO A 1 68 ? 15.367 -0.928 -7.129 1 96.31 68 PRO A O 1
ATOM 470 N N . ILE A 1 69 ? 13.227 -0.701 -6.625 1 97.25 69 ILE A N 1
ATOM 471 C CA . ILE A 1 69 ? 13.016 -2.096 -6.254 1 97.25 69 ILE A CA 1
ATOM 472 C C . ILE A 1 69 ? 12.773 -2.934 -7.504 1 97.25 69 ILE A C 1
ATOM 474 O O . ILE A 1 69 ? 11.867 -2.637 -8.289 1 97.25 69 ILE A O 1
ATOM 478 N N . GLU A 1 70 ? 13.586 -3.891 -7.738 1 98.75 70 GLU A N 1
ATOM 479 C CA . GLU A 1 70 ? 13.445 -4.77 -8.898 1 98.75 70 GLU A CA 1
ATOM 480 C C . GLU A 1 70 ? 12.445 -5.891 -8.617 1 98.75 70 GLU A C 1
ATOM 482 O O . GLU A 1 70 ? 12.719 -6.793 -7.828 1 98.75 70 GLU A O 1
ATOM 487 N N . PHE A 1 71 ? 11.32 -5.902 -9.305 1 98.88 71 PHE A N 1
ATOM 488 C CA . PHE A 1 71 ? 10.18 -6.781 -9.086 1 98.88 71 PHE A CA 1
ATOM 489 C C . PHE A 1 71 ? 9.914 -7.641 -10.312 1 98.88 71 PHE A C 1
ATOM 491 O O . PHE A 1 71 ? 9.625 -7.121 -11.391 1 98.88 71 PHE A O 1
ATOM 498 N N . LEU A 1 72 ? 9.977 -8.961 -10.141 1 98.94 72 LEU A N 1
ATOM 499 C CA . LEU A 1 72 ? 9.703 -9.906 -11.227 1 98.94 72 LEU A CA 1
ATOM 500 C C . LEU A 1 72 ? 8.312 -10.523 -11.062 1 98.94 72 LEU A C 1
ATOM 502 O O . LEU A 1 72 ? 7.902 -10.852 -9.953 1 98.94 72 LEU A O 1
ATOM 506 N N . VAL A 1 73 ? 7.648 -10.664 -12.156 1 98.88 73 VAL A N 1
ATOM 507 C CA . VAL A 1 73 ? 6.434 -11.469 -12.203 1 98.88 73 VAL A CA 1
ATOM 508 C C . VAL A 1 73 ? 6.617 -12.625 -13.188 1 98.88 73 VAL A C 1
ATOM 510 O O . VAL A 1 73 ? 7.023 -12.414 -14.336 1 98.88 73 VAL A O 1
ATOM 513 N N . ILE A 1 74 ? 6.352 -13.828 -12.734 1 98.81 74 ILE A N 1
ATOM 514 C CA . ILE A 1 74 ? 6.578 -15.078 -13.453 1 98.81 74 ILE A CA 1
ATOM 515 C C . ILE A 1 74 ? 5.336 -15.969 -13.352 1 98.81 74 ILE A C 1
ATOM 517 O O . ILE A 1 74 ? 4.68 -16 -12.305 1 98.81 74 ILE A O 1
ATOM 521 N N . GLY A 1 75 ? 5.027 -16.703 -14.422 1 98.62 75 GLY A N 1
ATOM 522 C CA . GLY A 1 75 ? 3.918 -17.641 -14.305 1 98.62 75 GLY A CA 1
ATOM 523 C C . GLY A 1 75 ? 3.066 -17.703 -15.562 1 98.62 75 GLY A C 1
ATOM 524 O O . GLY A 1 75 ? 3.588 -17.656 -16.672 1 98.62 75 GLY A O 1
ATOM 525 N N . ASP A 1 76 ? 1.81 -17.938 -15.375 1 95.81 76 ASP A N 1
ATOM 526 C CA . ASP A 1 76 ? 0.913 -18.203 -16.484 1 95.81 76 ASP A CA 1
ATOM 527 C C . ASP A 1 76 ? 0.098 -16.969 -16.859 1 95.81 76 ASP A C 1
ATOM 529 O O . ASP A 1 76 ? 0.553 -15.844 -16.656 1 95.81 76 ASP A O 1
ATOM 533 N N . SER A 1 77 ? -1.023 -17.172 -17.5 1 94.81 77 SER A N 1
ATOM 534 C CA . SER A 1 77 ? -1.837 -16.078 -18.016 1 94.81 77 SER A CA 1
ATOM 535 C C . SER A 1 77 ? -2.338 -15.18 -16.875 1 94.81 77 SER A C 1
ATOM 537 O O . SER A 1 77 ? -2.541 -13.977 -17.078 1 94.81 77 SER A O 1
ATOM 539 N N . THR A 1 78 ? -2.639 -15.727 -15.711 1 93 78 THR A N 1
ATOM 540 C CA . THR A 1 78 ? -3.104 -14.922 -14.586 1 93 78 THR A CA 1
ATOM 541 C C . THR A 1 78 ? -1.993 -14.008 -14.078 1 93 78 THR A C 1
ATOM 543 O O . THR A 1 78 ? -2.248 -12.859 -13.711 1 93 78 THR A O 1
ATOM 546 N N . ALA A 1 79 ? -0.774 -14.5 -14.07 1 97.19 79 ALA A N 1
ATOM 547 C CA . ALA A 1 79 ? 0.367 -13.656 -13.719 1 97.19 79 ALA A CA 1
ATOM 548 C C . ALA A 1 79 ? 0.601 -12.578 -14.766 1 97.19 79 ALA A C 1
ATOM 550 O O . ALA A 1 79 ? 1.003 -11.461 -14.438 1 97.19 79 ALA A O 1
ATOM 551 N N . LYS A 1 80 ? 0.345 -12.906 -16 1 96.44 80 LYS A N 1
ATOM 552 C CA . LYS A 1 80 ? 0.533 -11.984 -17.125 1 96.44 80 LYS A CA 1
ATOM 553 C C . LYS A 1 80 ? -0.521 -10.883 -17.109 1 96.44 80 LYS A C 1
ATOM 555 O O . LYS A 1 80 ? -0.292 -9.789 -17.641 1 96.44 80 LYS A O 1
ATOM 560 N N . GLY A 1 81 ? -1.678 -11.18 -16.547 1 94.5 81 GLY A N 1
ATOM 561 C CA . GLY A 1 81 ? -2.748 -10.195 -16.469 1 94.5 81 GLY A CA 1
ATOM 562 C C . GLY A 1 81 ? -3.826 -10.398 -17.516 1 94.5 81 GLY A C 1
ATOM 563 O O . GLY A 1 81 ? -4.492 -9.445 -17.922 1 94.5 81 GLY A O 1
ATOM 564 N N . MET A 1 82 ? -3.965 -11.531 -18.047 1 92.44 82 MET A N 1
ATOM 565 C CA . MET A 1 82 ? -5.02 -11.789 -19.031 1 92.44 82 MET A CA 1
ATOM 566 C C . MET A 1 82 ? -6.395 -11.523 -18.422 1 92.44 82 MET A C 1
ATOM 568 O O . MET A 1 82 ? -6.652 -11.875 -17.266 1 92.44 82 MET A O 1
ATOM 572 N N . GLY A 1 83 ? -7.27 -10.891 -19.25 1 90.56 83 GLY A N 1
ATOM 573 C CA . GLY A 1 83 ? -8.625 -10.602 -18.797 1 90.56 83 GLY A CA 1
ATOM 574 C C . GLY A 1 83 ? -8.875 -9.125 -18.578 1 90.56 83 GLY A C 1
ATOM 575 O O . GLY A 1 83 ? -10.016 -8.695 -18.406 1 90.56 83 GLY A O 1
ATOM 576 N N . VAL A 1 84 ? -7.801 -8.359 -18.516 1 92.81 84 VAL A N 1
ATOM 577 C CA . VAL A 1 84 ? -7.98 -6.926 -18.312 1 92.81 84 VAL A CA 1
ATOM 578 C C . VAL A 1 84 ? -7.438 -6.168 -19.531 1 92.81 84 VAL A C 1
ATOM 580 O O . VAL A 1 84 ? -6.664 -6.715 -20.312 1 92.81 84 VAL A O 1
ATOM 583 N N . ASP A 1 85 ? -7.785 -4.852 -19.625 1 89.5 85 ASP A N 1
ATOM 584 C CA . ASP A 1 85 ? -7.465 -4.074 -20.828 1 89.5 85 ASP A CA 1
ATOM 585 C C . ASP A 1 85 ? -6.305 -3.119 -20.562 1 89.5 85 ASP A C 1
ATOM 587 O O . ASP A 1 85 ? -5.586 -2.742 -21.5 1 89.5 85 ASP A O 1
ATOM 591 N N . GLU A 1 86 ? -6.145 -2.732 -19.328 1 93.62 86 GLU A N 1
ATOM 592 C CA . GLU A 1 86 ? -5.148 -1.72 -19 1 93.62 86 GLU A CA 1
ATOM 593 C C . GLU A 1 86 ? -4.047 -2.299 -18.109 1 93.62 86 GLU A C 1
ATOM 595 O O . GLU A 1 86 ? -4.316 -3.113 -17.234 1 93.62 86 GLU A O 1
ATOM 600 N N . PRO A 1 87 ? -2.826 -1.8 -18.297 1 95.25 87 PRO A N 1
ATOM 601 C CA . PRO A 1 87 ? -1.705 -2.346 -17.531 1 95.25 87 PRO A CA 1
ATOM 602 C C . PRO A 1 87 ? -1.888 -2.18 -16.031 1 95.25 87 PRO A C 1
ATOM 604 O O . PRO A 1 87 ? -1.526 -3.072 -15.258 1 95.25 87 PRO A O 1
ATOM 607 N N . GLN A 1 88 ? -2.529 -1.113 -15.633 1 94.81 88 GLN A N 1
ATOM 608 C CA . GLN A 1 88 ? -2.639 -0.798 -14.211 1 94.81 88 GLN A CA 1
ATOM 609 C C . GLN A 1 88 ? -3.596 -1.757 -13.508 1 94.81 88 GLN A C 1
ATOM 611 O O . GLN A 1 88 ? -3.65 -1.795 -12.281 1 94.81 88 GLN A O 1
ATOM 616 N N . GLN A 1 89 ? -4.281 -2.576 -14.328 1 95.12 89 GLN A N 1
ATOM 617 C CA . GLN A 1 89 ? -5.285 -3.475 -13.766 1 95.12 89 GLN A CA 1
ATOM 618 C C . GLN A 1 89 ? -4.703 -4.867 -13.539 1 95.12 89 GLN A C 1
ATOM 620 O O . GLN A 1 89 ? -5.363 -5.727 -12.945 1 95.12 89 GLN A O 1
ATOM 625 N N . THR A 1 90 ? -3.471 -5.09 -13.938 1 97.12 90 THR A N 1
ATOM 626 C CA . THR A 1 90 ? -2.842 -6.391 -13.75 1 97.12 90 THR A CA 1
ATOM 627 C C . THR A 1 90 ? -2.379 -6.559 -12.305 1 97.12 90 THR A C 1
ATOM 629 O O . THR A 1 90 ? -2.164 -5.57 -11.594 1 97.12 90 THR A O 1
ATOM 632 N N . VAL A 1 91 ? -2.275 -7.816 -11.883 1 96.88 91 VAL A N 1
ATOM 633 C CA . VAL A 1 91 ? -1.825 -8.086 -10.523 1 96.88 91 VAL A CA 1
ATOM 634 C C . VAL A 1 91 ? -0.428 -7.508 -10.32 1 96.88 91 VAL A C 1
ATOM 636 O O . VAL A 1 91 ? -0.139 -6.934 -9.266 1 96.88 91 VAL A O 1
ATOM 639 N N . GLY A 1 92 ? 0.466 -7.621 -11.289 1 98.56 92 GLY A N 1
ATOM 640 C CA . GLY A 1 92 ? 1.814 -7.086 -11.188 1 98.56 92 GLY A CA 1
ATOM 641 C C . GLY A 1 92 ? 1.845 -5.582 -10.992 1 98.56 92 GLY A C 1
ATOM 642 O O . GLY A 1 92 ? 2.561 -5.082 -10.117 1 98.56 92 GLY A O 1
ATOM 643 N N . ALA A 1 93 ? 1.059 -4.875 -11.75 1 98.44 93 ALA A N 1
ATOM 644 C CA . ALA A 1 93 ? 1.043 -3.416 -11.68 1 98.44 93 ALA A CA 1
ATOM 645 C C . ALA A 1 93 ? 0.438 -2.936 -10.367 1 98.44 93 ALA A C 1
ATOM 647 O O . ALA A 1 93 ? 0.908 -1.957 -9.781 1 98.44 93 ALA A O 1
ATOM 648 N N . ILE A 1 94 ? -0.652 -3.609 -9.938 1 97.88 94 ILE A N 1
ATOM 649 C CA . ILE A 1 94 ? -1.273 -3.238 -8.672 1 97.88 94 ILE A CA 1
ATOM 650 C C . ILE A 1 94 ? -0.265 -3.396 -7.535 1 97.88 94 ILE A C 1
ATOM 652 O O . ILE A 1 94 ? -0.104 -2.496 -6.711 1 97.88 94 ILE A O 1
ATOM 656 N N . VAL A 1 95 ? 0.437 -4.496 -7.508 1 97.88 95 VAL A N 1
ATOM 657 C CA . VAL A 1 95 ? 1.433 -4.77 -6.477 1 97.88 95 VAL A CA 1
ATOM 658 C C . VAL A 1 95 ? 2.564 -3.75 -6.566 1 97.88 95 VAL A C 1
ATOM 660 O O . VAL A 1 95 ? 2.975 -3.176 -5.555 1 97.88 95 VAL A O 1
ATOM 663 N N . ALA A 1 96 ? 3.049 -3.514 -7.762 1 98.62 96 ALA A N 1
ATOM 664 C CA . ALA A 1 96 ? 4.156 -2.58 -7.961 1 98.62 96 ALA A CA 1
ATOM 665 C C . ALA A 1 96 ? 3.793 -1.185 -7.461 1 98.62 96 ALA A C 1
ATOM 667 O O . ALA A 1 96 ? 4.602 -0.525 -6.805 1 98.62 96 ALA A O 1
ATOM 668 N N . THR A 1 97 ? 2.613 -0.779 -7.785 1 97.88 97 THR A N 1
ATOM 669 C CA . THR A 1 97 ? 2.156 0.547 -7.387 1 97.88 97 THR A CA 1
ATOM 670 C C . THR A 1 97 ? 2.07 0.655 -5.867 1 97.88 97 THR A C 1
ATOM 672 O O . THR A 1 97 ? 2.527 1.64 -5.281 1 97.88 97 THR A O 1
ATOM 675 N N . ALA A 1 98 ? 1.488 -0.314 -5.246 1 96.19 98 ALA A N 1
ATOM 676 C CA . ALA A 1 98 ? 1.348 -0.312 -3.793 1 96.19 98 ALA A CA 1
ATOM 677 C C . ALA A 1 98 ? 2.711 -0.334 -3.109 1 96.19 98 ALA A C 1
ATOM 679 O O . ALA A 1 98 ? 2.953 0.427 -2.17 1 96.19 98 ALA A O 1
ATOM 680 N N . VAL A 1 99 ? 3.582 -1.185 -3.57 1 95.75 99 VAL A N 1
ATOM 681 C CA . VAL A 1 99 ? 4.914 -1.316 -2.994 1 95.75 99 VAL A CA 1
ATOM 682 C C . VAL A 1 99 ? 5.68 -0.003 -3.154 1 95.75 99 VAL A C 1
ATOM 684 O O . VAL A 1 99 ? 6.344 0.453 -2.221 1 95.75 99 VAL A O 1
ATOM 687 N N . ALA A 1 100 ? 5.559 0.587 -4.32 1 96.75 100 ALA A N 1
ATOM 688 C CA . ALA A 1 100 ? 6.223 1.866 -4.559 1 96.75 100 ALA A CA 1
ATOM 689 C C . ALA A 1 100 ? 5.746 2.924 -3.568 1 96.75 100 ALA A C 1
ATOM 691 O O . ALA A 1 100 ? 6.555 3.68 -3.023 1 96.75 100 ALA A O 1
ATOM 692 N N . ALA A 1 101 ? 4.477 2.963 -3.398 1 94.31 101 ALA A N 1
ATOM 693 C CA . ALA A 1 101 ? 3.891 3.971 -2.518 1 94.31 101 ALA A CA 1
ATOM 694 C C . ALA A 1 101 ? 4.336 3.764 -1.073 1 94.31 101 ALA A C 1
ATOM 696 O O . ALA A 1 101 ? 4.656 4.727 -0.372 1 94.31 101 ALA A O 1
ATOM 697 N N . ILE A 1 102 ? 4.391 2.576 -0.636 1 89.88 102 ILE A N 1
ATOM 698 C CA . ILE A 1 102 ? 4.688 2.258 0.757 1 89.88 102 ILE A CA 1
ATOM 699 C C . ILE A 1 102 ? 6.176 2.48 1.028 1 89.88 102 ILE A C 1
ATOM 701 O O . ILE A 1 102 ? 6.547 3.033 2.064 1 89.88 102 ILE A O 1
ATOM 705 N N . PHE A 1 103 ? 7.02 2.104 0.092 1 89.62 103 PHE A N 1
ATOM 706 C CA . PHE A 1 103 ? 8.461 2.186 0.3 1 89.62 103 PHE A CA 1
ATOM 707 C C . PHE A 1 103 ? 8.984 3.576 -0.043 1 89.62 103 PHE A C 1
ATOM 709 O O . PHE A 1 103 ? 10.109 3.928 0.308 1 89.62 103 PHE A O 1
ATOM 716 N N . GLY A 1 104 ? 8.172 4.336 -0.72 1 88.38 104 GLY A N 1
ATOM 717 C CA . GLY A 1 104 ? 8.68 5.621 -1.178 1 88.38 104 GLY A CA 1
ATOM 718 C C . GLY A 1 104 ? 9.867 5.492 -2.115 1 88.38 104 GLY A C 1
ATOM 719 O O . GLY A 1 104 ? 10.844 6.23 -1.99 1 88.38 104 GLY A O 1
ATOM 720 N N . ARG A 1 105 ? 9.883 4.5 -2.938 1 90.75 105 ARG A N 1
ATOM 721 C CA . ARG A 1 105 ? 10.844 4.207 -3.994 1 90.75 105 ARG A CA 1
ATOM 722 C C . ARG A 1 105 ? 10.141 3.713 -5.254 1 90.75 105 ARG A C 1
ATOM 724 O O . ARG A 1 105 ? 9.047 3.145 -5.18 1 90.75 105 ARG A O 1
ATOM 731 N N . PRO A 1 106 ? 10.812 3.977 -6.426 1 95.19 106 PRO A N 1
ATOM 732 C CA . PRO A 1 106 ? 10.211 3.371 -7.617 1 95.19 106 PRO A CA 1
ATOM 733 C C . PRO A 1 106 ? 10.305 1.847 -7.613 1 95.19 106 PRO A C 1
ATOM 735 O O . PRO A 1 106 ? 11.148 1.276 -6.918 1 95.19 106 PRO A O 1
ATOM 738 N N . VAL A 1 107 ? 9.406 1.246 -8.273 1 98.31 107 VAL A N 1
ATOM 739 C CA . VAL A 1 107 ? 9.445 -0.191 -8.523 1 98.31 107 VAL A CA 1
ATOM 740 C C . VAL A 1 107 ? 9.57 -0.454 -10.023 1 98.31 107 VAL A C 1
ATOM 742 O O . VAL A 1 107 ? 8.781 0.057 -10.82 1 98.31 107 VAL A O 1
ATOM 745 N N . HIS A 1 108 ? 10.609 -1.149 -10.422 1 98.69 108 HIS A N 1
ATOM 746 C CA . HIS A 1 108 ? 10.742 -1.633 -11.789 1 98.69 108 HIS A CA 1
ATOM 747 C C . HIS A 1 108 ? 10.164 -3.033 -11.938 1 98.69 108 HIS A C 1
ATOM 749 O O . HIS A 1 108 ? 10.75 -4.0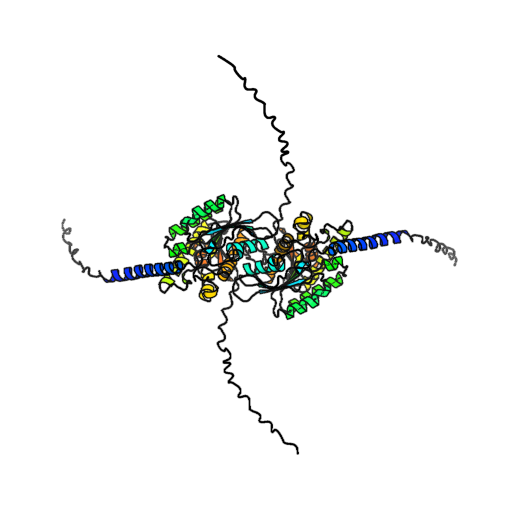08 -11.461 1 98.69 108 HIS A O 1
ATOM 755 N N . LEU A 1 109 ? 9.07 -3.059 -12.617 1 98.81 109 LEU A N 1
ATOM 756 C CA . LEU A 1 109 ? 8.375 -4.316 -12.844 1 98.81 109 LEU A CA 1
ATOM 757 C C . LEU A 1 109 ? 8.82 -4.953 -14.156 1 98.81 109 LEU A C 1
ATOM 759 O O . LEU A 1 109 ? 8.766 -4.316 -15.211 1 98.81 109 LEU A O 1
ATOM 763 N N . THR A 1 110 ? 9.312 -6.152 -14.117 1 98.81 110 THR A N 1
ATOM 764 C CA . THR A 1 110 ? 9.594 -6.992 -15.273 1 98.81 110 THR A CA 1
ATOM 765 C C . THR A 1 110 ? 8.711 -8.242 -15.258 1 98.81 110 THR A C 1
ATOM 767 O O . THR A 1 110 ? 8.875 -9.109 -14.398 1 98.81 110 THR A O 1
ATOM 770 N N . ASN A 1 111 ? 7.836 -8.281 -16.156 1 98.81 111 ASN A N 1
ATOM 771 C CA . ASN A 1 111 ? 6.898 -9.398 -16.25 1 98.81 111 ASN A CA 1
ATOM 772 C C . ASN A 1 111 ? 7.27 -10.344 -17.391 1 98.81 111 ASN A C 1
ATOM 774 O O . ASN A 1 111 ? 7.176 -9.977 -18.562 1 98.81 111 ASN A O 1
ATOM 778 N N . VAL A 1 112 ? 7.656 -11.578 -17.047 1 98.75 112 VAL A N 1
ATOM 779 C CA . VAL A 1 112 ? 8.062 -12.555 -18.047 1 98.75 112 VAL A CA 1
ATOM 780 C C . VAL A 1 112 ? 7.066 -13.711 -18.094 1 98.75 112 VAL A C 1
ATOM 782 O O . VAL A 1 112 ? 7.371 -14.781 -18.609 1 98.75 112 VAL A O 1
ATOM 785 N N . ALA A 1 113 ? 5.918 -13.547 -17.422 1 98.38 113 ALA A N 1
ATOM 786 C CA . ALA A 1 113 ? 4.863 -14.555 -17.5 1 98.38 113 ALA A CA 1
ATOM 787 C C . ALA A 1 113 ? 4.383 -14.75 -18.938 1 98.38 113 ALA A C 1
ATOM 789 O O . ALA A 1 113 ? 4.594 -13.883 -19.781 1 98.38 113 ALA A O 1
ATOM 790 N N . ALA A 1 114 ? 3.783 -15.891 -19.156 1 96.12 114 ALA A N 1
ATOM 791 C CA . ALA A 1 114 ? 3.34 -16.203 -20.5 1 96.12 114 ALA A CA 1
ATOM 792 C C . ALA A 1 114 ? 1.959 -16.859 -20.5 1 96.12 114 ALA A C 1
ATOM 794 O O . ALA A 1 114 ? 1.666 -17.688 -19.641 1 96.12 114 ALA A O 1
ATOM 795 N N . VAL A 1 115 ? 1.186 -16.469 -21.469 1 92.94 115 VAL A N 1
ATOM 796 C CA . VAL A 1 115 ? -0.145 -17.047 -21.625 1 92.94 115 VAL A CA 1
ATOM 797 C C . VAL A 1 115 ? -0.031 -18.547 -21.922 1 92.94 115 VAL A C 1
ATOM 799 O O . VAL A 1 115 ? 0.726 -18.953 -22.797 1 92.94 115 VAL A O 1
ATOM 802 N N . GLY A 1 116 ? -0.68 -19.375 -21.109 1 92 116 GLY A N 1
ATOM 803 C CA . GLY A 1 116 ? -0.727 -20.812 -21.344 1 92 116 GLY A CA 1
ATOM 804 C C . GLY A 1 116 ? 0.39 -21.562 -20.641 1 92 116 GLY A C 1
ATOM 805 O O . GLY A 1 116 ? 0.408 -22.797 -20.656 1 92 116 GLY A O 1
ATOM 806 N N . ALA A 1 117 ? 1.229 -20.859 -20 1 95.88 117 ALA A N 1
ATOM 807 C CA . ALA A 1 117 ? 2.383 -21.484 -19.359 1 95.88 117 ALA A CA 1
ATOM 808 C C . ALA A 1 117 ? 1.943 -22.484 -18.297 1 95.88 117 ALA A C 1
ATOM 810 O O . ALA A 1 117 ? 0.936 -22.281 -17.609 1 95.88 117 ALA A O 1
ATOM 811 N N . VAL A 1 118 ? 2.674 -23.609 -18.219 1 97.5 118 VAL A N 1
ATOM 812 C CA . VAL A 1 118 ? 2.588 -24.625 -17.156 1 97.5 118 VAL A CA 1
ATOM 813 C C . VAL A 1 118 ? 3.885 -24.641 -16.359 1 97.5 118 VAL A C 1
ATOM 815 O O . VAL A 1 118 ? 4.867 -24 -16.734 1 97.5 118 VAL A O 1
ATOM 818 N N . SER A 1 119 ? 3.912 -25.328 -15.211 1 98.62 119 SER A N 1
ATOM 819 C CA . SER A 1 119 ? 5.047 -25.312 -14.289 1 98.62 119 SER A CA 1
ATOM 820 C C . SER A 1 119 ? 6.344 -25.672 -15.016 1 98.62 119 SER A C 1
ATOM 822 O O . SER A 1 119 ? 7.395 -25.094 -14.734 1 98.62 119 SER A O 1
ATOM 824 N N . PRO A 1 120 ? 6.352 -26.625 -15.992 1 98.62 120 PRO A N 1
ATOM 825 C CA . PRO A 1 120 ? 7.586 -26.953 -16.703 1 98.62 120 PRO A CA 1
ATOM 826 C C . PRO A 1 120 ? 8.164 -25.766 -17.469 1 98.62 120 PRO A C 1
ATOM 828 O O . PRO A 1 120 ? 9.344 -25.781 -17.844 1 98.62 120 PRO A O 1
ATOM 831 N N . ASP A 1 121 ? 7.387 -24.75 -17.734 1 98.5 121 ASP A N 1
ATOM 832 C CA . ASP A 1 121 ? 7.855 -23.578 -18.453 1 98.5 121 ASP A CA 1
ATOM 833 C C . ASP A 1 121 ? 8.594 -22.609 -17.531 1 98.5 121 ASP A C 1
ATOM 835 O O . ASP A 1 121 ? 9.234 -21.672 -18 1 98.5 121 ASP A O 1
ATOM 839 N N . LEU A 1 122 ? 8.539 -22.797 -16.203 1 98.88 122 LEU A N 1
ATOM 840 C CA . LEU A 1 122 ? 9.07 -21.859 -15.219 1 98.88 122 LEU A CA 1
ATOM 841 C C . LEU A 1 122 ? 10.578 -21.703 -15.383 1 98.88 122 LEU A C 1
ATOM 843 O O . LEU A 1 122 ? 11.117 -20.609 -15.211 1 98.88 122 LEU A O 1
ATOM 847 N N . GLY A 1 123 ? 11.273 -22.781 -15.688 1 98.62 123 GLY A N 1
ATOM 848 C CA . GLY A 1 123 ? 12.719 -22.719 -15.836 1 98.62 123 GLY A CA 1
ATOM 849 C C . GLY A 1 123 ? 13.164 -21.672 -16.844 1 98.62 123 GLY A C 1
ATOM 850 O O . GLY A 1 123 ? 14.023 -20.844 -16.562 1 98.62 123 GLY A O 1
ATOM 851 N N . ASP A 1 124 ? 12.578 -21.75 -18.047 1 98.5 124 ASP A N 1
ATOM 852 C CA . ASP A 1 124 ? 12.906 -20.797 -19.109 1 98.5 124 ASP A CA 1
ATOM 853 C C . ASP A 1 124 ? 12.555 -19.375 -18.703 1 98.5 124 ASP A C 1
ATOM 855 O O . ASP A 1 124 ? 13.281 -18.438 -19.031 1 98.5 124 ASP A O 1
ATOM 859 N N . GLN A 1 125 ? 11.461 -19.203 -18.031 1 98.81 125 GLN A N 1
ATOM 860 C CA . GLN A 1 125 ? 11.039 -17.875 -17.594 1 98.81 125 GLN A CA 1
ATOM 861 C C . GLN A 1 125 ? 12.031 -17.281 -16.594 1 98.81 125 GLN A C 1
ATOM 863 O O . GLN A 1 125 ? 12.391 -16.109 -16.688 1 98.81 125 GLN A O 1
ATOM 868 N N . VAL A 1 126 ? 12.438 -18.109 -15.664 1 98.81 126 VAL A N 1
ATOM 869 C CA . VAL A 1 126 ? 13.391 -17.641 -14.656 1 98.81 126 VAL A CA 1
ATOM 870 C C . VAL A 1 126 ? 14.711 -17.266 -15.328 1 98.81 126 VAL A C 1
ATOM 872 O O . VAL A 1 126 ? 15.305 -16.234 -15.008 1 98.81 126 VAL A O 1
ATOM 875 N N . GLU A 1 127 ? 15.141 -18.078 -16.25 1 98.38 127 GLU A N 1
ATOM 876 C CA . GLU A 1 127 ? 16.359 -17.781 -16.984 1 98.38 127 GLU A CA 1
ATOM 877 C C . GLU A 1 127 ? 16.25 -16.438 -17.703 1 98.38 127 GLU A C 1
ATOM 879 O O . GLU A 1 127 ? 17.156 -15.602 -17.609 1 98.38 127 GLU A O 1
ATOM 884 N N . THR A 1 128 ? 15.219 -16.219 -18.406 1 98.69 128 THR A N 1
ATOM 885 C CA . THR A 1 128 ? 14.977 -14.969 -19.125 1 98.69 128 THR A CA 1
ATOM 886 C C . THR A 1 128 ? 14.961 -13.797 -18.141 1 98.69 128 THR A C 1
ATOM 888 O O . THR A 1 128 ? 15.578 -12.758 -18.406 1 98.69 128 THR A O 1
ATOM 891 N N . ALA A 1 129 ? 14.219 -13.969 -17.016 1 98.75 129 ALA A N 1
ATOM 892 C CA . ALA A 1 129 ? 14.094 -12.906 -16.031 1 98.75 129 ALA A CA 1
ATOM 893 C C . ALA A 1 129 ? 15.469 -12.508 -15.484 1 98.75 129 ALA A C 1
ATOM 895 O O . ALA A 1 129 ? 15.766 -11.312 -15.367 1 98.75 129 ALA A O 1
ATOM 896 N N . LEU A 1 130 ? 16.281 -13.484 -15.172 1 98.25 130 LEU A N 1
ATOM 897 C CA . LEU A 1 130 ? 17.578 -13.219 -14.555 1 98.25 130 LEU A CA 1
ATOM 898 C C . LEU A 1 130 ? 18.562 -12.648 -15.578 1 98.25 130 LEU A C 1
ATOM 900 O O . LEU A 1 130 ? 19.562 -12.031 -15.203 1 98.25 130 LEU A O 1
ATOM 904 N N . GLN A 1 131 ? 18.328 -12.852 -16.859 1 98.06 131 GLN A N 1
ATOM 905 C CA . GLN A 1 131 ? 19.094 -12.195 -17.906 1 98.06 131 GLN A CA 1
ATOM 906 C C . GLN A 1 131 ? 18.734 -10.719 -18.016 1 98.06 131 GLN A C 1
ATOM 908 O O . GLN A 1 131 ? 19.594 -9.875 -18.281 1 98.06 131 GLN A O 1
ATOM 913 N N . LEU A 1 132 ? 17.484 -10.445 -17.828 1 98.19 132 LEU A N 1
ATOM 914 C CA . LEU A 1 132 ? 16.984 -9.086 -17.953 1 98.19 132 LEU A CA 1
ATOM 915 C C . LEU A 1 132 ? 17.297 -8.258 -16.719 1 98.19 132 LEU A C 1
ATOM 917 O O . LEU A 1 132 ? 17.531 -7.051 -16.812 1 98.19 132 LEU A O 1
ATOM 921 N N . VAL A 1 133 ? 17.172 -8.867 -15.586 1 98.25 133 VAL A N 1
ATOM 922 C CA . VAL A 1 133 ? 17.391 -8.203 -14.305 1 98.25 133 VAL A CA 1
ATOM 923 C C . VAL A 1 133 ? 18.469 -8.938 -13.508 1 98.25 133 VAL A C 1
ATOM 925 O O . VAL A 1 133 ? 18.203 -9.992 -12.93 1 98.25 133 VAL A O 1
ATOM 928 N N . GLU A 1 134 ? 19.562 -8.367 -13.352 1 95 134 GLU A N 1
ATOM 929 C CA . GLU A 1 134 ? 20.719 -9.023 -12.758 1 95 134 GLU A CA 1
ATOM 930 C C . GLU A 1 134 ? 20.516 -9.25 -11.258 1 95 134 GLU A C 1
ATOM 932 O O . GLU A 1 134 ? 20.906 -10.297 -10.727 1 95 134 GLU A O 1
ATOM 937 N N . HIS A 1 135 ? 19.938 -8.312 -10.57 1 96.56 135 HIS A N 1
ATOM 938 C CA . HIS A 1 135 ? 19.766 -8.414 -9.133 1 96.56 135 HIS A CA 1
ATOM 939 C C . HIS A 1 135 ? 18.312 -8.125 -8.734 1 96.56 135 HIS A C 1
ATOM 941 O O . HIS A 1 135 ? 18.031 -7.102 -8.102 1 96.56 135 HIS A O 1
ATOM 947 N N . PRO A 1 136 ? 17.438 -9.055 -9.031 1 98.5 136 PRO A N 1
ATOM 948 C CA . PRO A 1 136 ? 16.047 -8.828 -8.609 1 98.5 136 PRO A CA 1
ATOM 949 C C . PRO A 1 136 ? 15.875 -8.883 -7.09 1 98.5 136 PRO A C 1
ATOM 951 O O . PRO A 1 136 ? 16.547 -9.664 -6.418 1 98.5 136 PRO A O 1
ATOM 954 N N . ASP A 1 137 ? 14.977 -8.023 -6.539 1 97.94 137 ASP A N 1
ATOM 955 C CA . ASP A 1 137 ? 14.734 -7.98 -5.102 1 97.94 137 ASP A CA 1
ATOM 956 C C . ASP A 1 137 ? 13.656 -8.977 -4.699 1 97.94 137 ASP A C 1
ATOM 958 O O . ASP A 1 137 ? 13.758 -9.625 -3.652 1 97.94 137 ASP A O 1
ATOM 962 N N . VAL A 1 138 ? 12.602 -9.062 -5.488 1 98.38 138 VAL A N 1
ATOM 963 C CA . VAL A 1 138 ? 11.484 -9.938 -5.152 1 98.38 138 VAL A CA 1
ATOM 964 C C . VAL A 1 138 ? 10.812 -10.445 -6.43 1 98.38 138 VAL A C 1
ATOM 966 O O . VAL A 1 138 ? 10.75 -9.727 -7.43 1 98.38 138 VAL A O 1
ATOM 969 N N . ALA A 1 139 ? 10.328 -11.695 -6.418 1 98.88 139 ALA A N 1
ATOM 970 C CA . ALA A 1 139 ? 9.586 -12.312 -7.516 1 98.88 139 ALA A CA 1
ATOM 971 C C . ALA A 1 139 ? 8.234 -12.828 -7.035 1 98.88 139 ALA A C 1
ATOM 973 O O . ALA A 1 139 ? 8.133 -13.438 -5.965 1 98.88 139 ALA A O 1
ATOM 974 N N . LEU A 1 140 ? 7.23 -12.508 -7.812 1 98.81 140 LEU A N 1
ATOM 975 C CA . LEU A 1 140 ? 5.91 -13.109 -7.668 1 98.81 140 LEU A CA 1
ATOM 976 C C . LEU A 1 140 ? 5.691 -14.195 -8.719 1 98.81 140 LEU A C 1
ATOM 978 O O . LEU A 1 140 ? 5.832 -13.945 -9.914 1 98.81 140 LEU A O 1
ATOM 982 N N . ILE A 1 141 ? 5.387 -15.422 -8.25 1 98.75 141 ILE A N 1
ATOM 983 C CA . ILE A 1 141 ? 5.066 -16.516 -9.164 1 98.75 141 ILE A CA 1
ATOM 984 C C . ILE A 1 141 ? 3.6 -16.906 -8.992 1 98.75 141 ILE A C 1
ATOM 986 O O . ILE A 1 141 ? 3.137 -17.141 -7.875 1 98.75 141 ILE A O 1
ATOM 990 N N . MET A 1 142 ? 2.832 -16.906 -10.008 1 97.31 142 MET A N 1
ATOM 991 C CA . MET A 1 142 ? 1.483 -17.469 -10.062 1 97.31 142 MET A CA 1
ATOM 992 C C . MET A 1 142 ? 1.357 -18.484 -11.188 1 97.31 142 MET A C 1
ATOM 994 O O . MET A 1 142 ? 1.506 -18.141 -12.359 1 97.31 142 MET A O 1
ATOM 998 N N . ILE A 1 143 ? 1.134 -19.75 -10.812 1 97.44 143 ILE A N 1
ATOM 999 C CA . ILE A 1 143 ? 1.122 -20.859 -11.758 1 97.44 143 ILE A CA 1
ATOM 1000 C C . ILE A 1 143 ? 0.266 -22 -11.203 1 97.44 143 ILE A C 1
ATOM 1002 O O . ILE A 1 143 ? 0.115 -22.125 -9.992 1 97.44 143 ILE A O 1
ATOM 1006 N N . GLY A 1 144 ? -0.372 -22.781 -12.086 1 94.56 144 GLY A N 1
ATOM 1007 C CA . GLY A 1 144 ? -1.019 -23.984 -11.594 1 94.56 144 GLY A CA 1
ATOM 1008 C C . GLY A 1 144 ? -2.318 -24.297 -12.305 1 94.56 144 GLY A C 1
ATOM 1009 O O . GLY A 1 144 ? -2.652 -25.469 -12.516 1 94.56 144 GLY A O 1
ATOM 1010 N N . ALA A 1 145 ? -3.084 -23.266 -12.672 1 90.31 145 ALA A N 1
ATOM 1011 C CA . ALA A 1 145 ? -4.379 -23.5 -13.312 1 90.31 145 ALA A CA 1
ATOM 1012 C C . ALA A 1 145 ? -4.223 -24.344 -14.57 1 90.31 145 ALA A C 1
ATOM 1014 O O . ALA A 1 145 ? -4.957 -25.312 -14.773 1 90.31 145 ALA A O 1
ATOM 1015 N N . ASN A 1 146 ? -3.266 -24 -15.406 1 91.94 146 ASN A N 1
ATOM 1016 C CA . ASN A 1 146 ? -3.035 -24.75 -16.641 1 91.94 146 ASN A CA 1
ATOM 1017 C C . ASN A 1 146 ? -2.486 -26.141 -16.359 1 91.94 146 ASN A C 1
ATOM 1019 O O . ASN A 1 146 ? -2.748 -27.078 -17.109 1 91.94 146 ASN A O 1
ATOM 1023 N N . ASP A 1 147 ? -1.714 -26.297 -15.273 1 94.38 147 ASP A N 1
ATOM 1024 C CA . ASP A 1 147 ? -1.233 -27.609 -14.898 1 94.38 147 ASP A CA 1
ATOM 1025 C C . ASP A 1 147 ? -2.398 -28.578 -14.656 1 94.38 147 ASP A C 1
ATOM 1027 O O . ASP A 1 147 ? -2.365 -29.719 -15.094 1 94.38 147 ASP A O 1
ATOM 1031 N N . VAL A 1 148 ? -3.422 -28.047 -13.93 1 90.25 148 VAL A N 1
ATOM 1032 C CA . VAL A 1 148 ? -4.59 -28.859 -13.617 1 90.25 148 VAL A CA 1
ATOM 1033 C C . VAL A 1 148 ? -5.383 -29.141 -14.898 1 90.25 148 VAL A C 1
ATOM 1035 O O . VAL A 1 148 ? -5.742 -30.281 -15.172 1 90.25 148 VAL A O 1
ATOM 1038 N N . THR A 1 149 ? -5.609 -28.125 -15.672 1 86.31 149 THR A N 1
ATOM 1039 C CA . THR A 1 149 ? -6.484 -28.25 -16.828 1 86.31 149 THR A CA 1
ATOM 1040 C C . THR A 1 149 ? -5.812 -29.062 -17.922 1 86.31 149 THR A C 1
ATOM 1042 O O . THR A 1 149 ? -6.492 -29.734 -18.719 1 86.31 149 THR A O 1
ATOM 1045 N N . LYS A 1 150 ? -4.488 -29.094 -18.031 1 89.25 150 LYS A N 1
ATOM 1046 C CA . LYS A 1 150 ? -3.764 -29.859 -19.047 1 89.25 150 LYS A CA 1
ATOM 1047 C C . LYS A 1 150 ? -3.236 -31.172 -18.469 1 89.25 150 LYS A C 1
ATOM 1049 O O . LYS A 1 150 ? -2.443 -31.875 -19.109 1 89.25 150 LYS A O 1
ATOM 1054 N N . SER A 1 151 ? -3.602 -31.422 -17.266 1 91.12 151 SER A N 1
ATOM 1055 C CA . SER A 1 151 ? -3.348 -32.688 -16.594 1 91.12 151 SER A CA 1
ATOM 1056 C C . SER A 1 151 ? -1.853 -32.969 -16.453 1 91.12 151 SER A C 1
ATOM 1058 O O . SER A 1 151 ? -1.388 -34.062 -16.734 1 91.12 151 SER A O 1
ATOM 1060 N N . VAL A 1 152 ? -1.129 -31.922 -16.125 1 93 152 VAL A N 1
ATOM 1061 C CA . VAL A 1 152 ? 0.258 -32.125 -15.734 1 93 152 VAL A CA 1
ATOM 1062 C C . VAL A 1 152 ? 0.306 -32.875 -14.398 1 93 152 VAL A C 1
ATOM 1064 O O . VAL A 1 152 ? -0.441 -32.562 -13.469 1 93 152 VAL A O 1
ATOM 1067 N N . GLN A 1 153 ? 1.168 -33.906 -14.336 1 96.06 153 GLN A N 1
ATOM 1068 C CA . GLN A 1 153 ? 1.308 -34.625 -13.078 1 96.06 153 GLN A CA 1
ATOM 1069 C C . GLN A 1 153 ? 1.741 -33.688 -11.945 1 96.06 153 GLN A C 1
ATOM 1071 O O . GLN A 1 153 ? 2.641 -32.875 -12.133 1 96.06 153 GLN A O 1
ATOM 1076 N N . ARG A 1 154 ? 1.09 -33.812 -10.812 1 95.31 154 ARG A N 1
ATOM 1077 C CA . ARG A 1 154 ? 1.342 -32.938 -9.672 1 95.31 154 ARG A CA 1
ATOM 1078 C C . ARG A 1 154 ? 2.822 -32.938 -9.297 1 95.31 154 ARG A C 1
ATOM 1080 O O . ARG A 1 154 ? 3.408 -31.859 -9.07 1 95.31 154 ARG A O 1
ATOM 1087 N N . ALA A 1 155 ? 3.426 -34.125 -9.25 1 96.06 155 ALA A N 1
ATOM 1088 C CA . ALA A 1 155 ? 4.836 -34.219 -8.891 1 96.06 155 ALA A CA 1
ATOM 1089 C C . ALA A 1 155 ? 5.715 -33.438 -9.859 1 96.06 155 ALA A C 1
ATOM 1091 O O . ALA A 1 155 ? 6.707 -32.812 -9.445 1 96.06 155 ALA A O 1
ATOM 1092 N N . THR A 1 156 ? 5.387 -33.531 -11.125 1 97.94 156 THR A N 1
ATOM 1093 C CA . THR A 1 156 ? 6.121 -32.781 -12.133 1 97.94 156 THR A CA 1
ATOM 1094 C C . THR A 1 156 ? 5.973 -31.266 -11.914 1 97.94 156 THR A C 1
ATOM 1096 O O . THR A 1 156 ? 6.961 -30.531 -11.945 1 97.94 156 THR A O 1
ATOM 1099 N N . SER A 1 157 ? 4.738 -30.812 -11.711 1 98.19 157 SER A N 1
ATOM 1100 C CA . SER A 1 157 ? 4.465 -29.406 -11.453 1 98.19 157 SER A CA 1
ATOM 1101 C C . SER A 1 157 ? 5.285 -28.875 -10.273 1 98.19 157 SER A C 1
ATOM 1103 O O . SER A 1 157 ? 5.965 -27.859 -10.383 1 98.19 157 SER A O 1
ATOM 1105 N N . VAL A 1 158 ? 5.301 -29.562 -9.203 1 97.25 158 VAL A N 1
ATOM 1106 C CA . VAL A 1 158 ? 5.914 -29.125 -7.953 1 97.25 158 VAL A CA 1
ATOM 1107 C C . VAL A 1 158 ? 7.434 -29.141 -8.094 1 97.25 158 VAL A C 1
ATOM 1109 O O . VAL A 1 158 ? 8.125 -28.281 -7.535 1 97.25 158 VAL A O 1
ATOM 1112 N N . ARG A 1 159 ? 7.953 -30.141 -8.805 1 98 159 ARG A N 1
ATOM 1113 C CA . ARG A 1 159 ? 9.391 -30.203 -9.031 1 98 159 ARG A CA 1
ATOM 1114 C C . ARG A 1 159 ? 9.883 -28.969 -9.773 1 98 159 ARG A C 1
ATOM 1116 O O . ARG A 1 159 ? 10.906 -28.375 -9.406 1 98 159 ARG A O 1
ATOM 1123 N N . HIS A 1 160 ? 9.219 -28.578 -10.812 1 98.75 160 HIS A N 1
ATOM 1124 C CA . HIS A 1 160 ? 9.625 -27.422 -11.594 1 98.75 160 HIS A CA 1
ATOM 1125 C C . HIS A 1 160 ? 9.469 -26.125 -10.789 1 98.75 160 HIS A C 1
ATOM 1127 O O . HIS A 1 160 ? 10.297 -25.219 -10.891 1 98.75 160 HIS A O 1
ATOM 1133 N N . LEU A 1 161 ? 8.391 -26.016 -10.016 1 98.56 161 LEU A N 1
ATOM 1134 C CA . LEU A 1 161 ? 8.219 -24.844 -9.156 1 98.56 161 LEU A CA 1
ATOM 1135 C C . LEU A 1 161 ? 9.344 -24.75 -8.133 1 98.56 161 LEU A C 1
ATOM 1137 O O . LEU A 1 161 ? 9.914 -23.688 -7.918 1 98.56 161 LEU A O 1
ATOM 1141 N N . ALA A 1 162 ? 9.664 -25.891 -7.52 1 97.25 162 ALA A N 1
ATOM 1142 C CA . ALA A 1 162 ? 10.75 -25.938 -6.547 1 97.25 162 ALA A CA 1
ATOM 1143 C C . ALA A 1 162 ? 12.062 -25.469 -7.172 1 97.25 162 ALA A C 1
ATOM 1145 O O . ALA A 1 162 ? 12.797 -24.672 -6.578 1 97.25 162 ALA A O 1
ATOM 1146 N N . ALA A 1 163 ? 12.336 -25.938 -8.328 1 98.69 163 ALA A N 1
ATOM 1147 C CA . ALA A 1 163 ? 13.562 -25.547 -9.023 1 98.69 163 ALA A CA 1
ATOM 1148 C C . ALA A 1 163 ? 13.586 -24.062 -9.32 1 98.69 163 ALA A C 1
ATOM 1150 O O . ALA A 1 163 ? 14.625 -23.406 -9.195 1 98.69 163 ALA A O 1
ATOM 1151 N N . ALA A 1 164 ? 12.492 -23.531 -9.781 1 98.75 164 ALA A N 1
ATOM 1152 C CA . ALA A 1 164 ? 12.383 -22.109 -10.078 1 98.75 164 ALA A CA 1
ATOM 1153 C C . ALA A 1 164 ? 12.648 -21.266 -8.828 1 98.75 164 ALA A C 1
ATOM 1155 O O . ALA A 1 164 ? 13.414 -20.297 -8.875 1 98.75 164 ALA A O 1
ATOM 1156 N N . VAL A 1 165 ? 12.016 -21.641 -7.742 1 97.94 165 VAL A N 1
ATOM 1157 C CA . VAL A 1 165 ? 12.188 -20.922 -6.488 1 97.94 165 VAL A CA 1
ATOM 1158 C C . VAL A 1 165 ? 13.648 -21.016 -6.047 1 97.94 165 VAL A C 1
ATOM 1160 O O . VAL A 1 165 ? 14.242 -20 -5.641 1 97.94 165 VAL A O 1
ATOM 1163 N N . ASP A 1 166 ? 14.203 -22.172 -6.109 1 97.5 166 ASP A N 1
ATOM 1164 C CA . ASP A 1 166 ? 15.602 -22.375 -5.727 1 97.5 166 ASP A CA 1
ATOM 1165 C C . ASP A 1 166 ? 16.531 -21.469 -6.527 1 97.5 166 ASP A C 1
ATOM 1167 O O . ASP A 1 166 ? 17.406 -20.812 -5.961 1 97.5 166 ASP A O 1
ATOM 1171 N N . GLN A 1 167 ? 16.359 -21.453 -7.801 1 98.44 167 GLN A N 1
ATOM 1172 C CA . GLN A 1 167 ? 17.203 -20.625 -8.664 1 98.44 167 GLN A CA 1
ATOM 1173 C C . GLN A 1 167 ? 17.094 -19.156 -8.312 1 98.44 167 GLN A C 1
ATOM 1175 O O . GLN A 1 167 ? 18.094 -18.438 -8.258 1 98.44 167 GLN A O 1
ATOM 1180 N N . LEU A 1 168 ? 15.93 -18.656 -8.078 1 98.56 168 LEU A N 1
ATOM 1181 C CA . LEU A 1 168 ? 15.711 -17.25 -7.703 1 98.56 168 LEU A CA 1
ATOM 1182 C C . LEU A 1 168 ? 16.344 -16.953 -6.344 1 98.56 168 LEU A C 1
ATOM 1184 O O . LEU A 1 168 ? 16.969 -15.914 -6.164 1 98.56 168 LEU A O 1
ATOM 1188 N N . ARG A 1 169 ? 16.141 -17.906 -5.438 1 95.94 169 ARG A N 1
ATOM 1189 C CA . ARG A 1 169 ? 16.719 -17.719 -4.105 1 95.94 169 ARG A CA 1
ATOM 1190 C C . ARG A 1 169 ? 18.234 -17.672 -4.168 1 95.94 169 ARG A C 1
ATOM 1192 O O . ARG A 1 169 ? 18.875 -16.906 -3.441 1 95.94 169 ARG A O 1
ATOM 1199 N N . GLN A 1 170 ? 18.812 -18.438 -4.996 1 96.31 170 GLN A N 1
ATOM 1200 C CA . GLN A 1 170 ? 20.25 -18.422 -5.188 1 96.31 170 GLN A CA 1
ATOM 1201 C C . GLN A 1 170 ? 20.734 -17.078 -5.719 1 96.31 170 GLN A C 1
ATOM 1203 O O . GLN A 1 170 ? 21.875 -16.688 -5.48 1 96.31 170 GLN A O 1
ATOM 1208 N N . ALA A 1 171 ? 19.922 -16.406 -6.426 1 97.25 171 ALA A N 1
ATOM 1209 C CA . ALA A 1 171 ? 20.234 -15.07 -6.93 1 97.25 171 ALA A CA 1
ATOM 1210 C C . ALA A 1 171 ? 19.906 -14 -5.891 1 97.25 171 ALA A C 1
ATOM 1212 O O . ALA A 1 171 ? 19.844 -12.812 -6.215 1 97.25 171 ALA A O 1
ATOM 1213 N N . ASP A 1 172 ? 19.594 -14.367 -4.633 1 96.25 172 ASP A N 1
ATOM 1214 C CA . ASP A 1 172 ? 19.281 -13.5 -3.508 1 96.25 172 ASP A CA 1
ATOM 1215 C C . ASP A 1 172 ? 17.969 -12.75 -3.75 1 96.25 172 ASP A C 1
ATOM 1217 O O . ASP A 1 172 ? 17.828 -11.586 -3.365 1 96.25 172 ASP A O 1
ATOM 1221 N N . CYS A 1 173 ? 17.125 -13.336 -4.496 1 97.75 173 CYS A N 1
ATOM 1222 C CA . CYS A 1 173 ? 15.789 -12.828 -4.777 1 97.75 173 CYS A CA 1
ATOM 1223 C C . CYS A 1 173 ? 14.766 -13.438 -3.824 1 97.75 173 CYS A C 1
ATOM 1225 O O . CYS A 1 173 ? 14.703 -14.656 -3.67 1 97.75 173 CYS A O 1
ATOM 1227 N N . GLU A 1 174 ? 13.992 -12.555 -3.125 1 96.31 174 GLU A N 1
ATOM 1228 C CA . GLU A 1 174 ? 12.867 -13.078 -2.359 1 96.31 174 GLU A CA 1
ATOM 1229 C C . GLU A 1 174 ? 11.773 -13.609 -3.279 1 96.31 174 GLU A C 1
ATOM 1231 O O . GLU A 1 174 ? 11.586 -13.109 -4.387 1 96.31 174 GLU A O 1
ATOM 1236 N N . VAL A 1 175 ? 11.07 -14.68 -2.828 1 97.25 175 VAL A N 1
ATOM 1237 C CA . VAL A 1 175 ? 10.086 -15.297 -3.703 1 97.25 175 VAL A CA 1
ATOM 1238 C C . VAL A 1 175 ? 8.758 -15.453 -2.959 1 97.25 175 VAL A C 1
ATOM 1240 O O . VAL A 1 175 ? 8.719 -16 -1.854 1 97.25 175 VAL A O 1
ATOM 1243 N N . VAL A 1 176 ? 7.66 -14.891 -3.523 1 94.88 176 VAL A N 1
ATOM 1244 C CA . VAL A 1 176 ? 6.289 -15.102 -3.07 1 94.88 176 VAL A CA 1
ATOM 1245 C C . VAL A 1 176 ? 5.488 -15.82 -4.156 1 94.88 176 VAL A C 1
ATOM 1247 O O . VAL A 1 176 ? 5.465 -15.383 -5.309 1 94.88 176 VAL A O 1
ATOM 1250 N N . VAL A 1 177 ? 4.82 -16.938 -3.793 1 95.12 177 VAL A N 1
ATOM 1251 C CA . VAL A 1 177 ? 4.051 -17.734 -4.746 1 95.12 177 VAL A CA 1
ATOM 1252 C C . VAL A 1 177 ? 2.566 -17.656 -4.391 1 95.12 177 VAL A C 1
ATOM 1254 O O . VAL A 1 177 ? 2.18 -17.953 -3.256 1 95.12 177 VAL A O 1
ATOM 1257 N N . GLY A 1 178 ? 1.757 -17.109 -5.328 1 93.62 178 GLY A N 1
ATOM 1258 C CA . GLY A 1 178 ? 0.329 -17.375 -5.25 1 93.62 178 GLY A CA 1
ATOM 1259 C C . GLY A 1 178 ? -0.041 -18.781 -5.715 1 93.62 178 GLY A C 1
ATOM 1260 O O . GLY A 1 178 ? 0.108 -19.109 -6.895 1 93.62 178 GLY A O 1
ATOM 1261 N N . THR A 1 179 ? -0.603 -19.562 -4.812 1 91.06 179 THR A N 1
ATOM 1262 C CA . THR A 1 179 ? -0.823 -20.969 -5.121 1 91.06 179 THR A CA 1
ATOM 1263 C C . THR A 1 179 ? -1.969 -21.125 -6.117 1 91.06 179 THR A C 1
ATOM 1265 O O . THR A 1 179 ? -2.723 -20.188 -6.363 1 91.06 179 THR A O 1
ATOM 1268 N N . CYS A 1 180 ? -2.057 -22.328 -6.68 1 91.62 180 CYS A N 1
ATOM 1269 C CA . CYS A 1 180 ? -3.104 -22.672 -7.637 1 91.62 180 CYS A CA 1
ATOM 1270 C C . CYS A 1 180 ? -4.477 -22.281 -7.105 1 91.62 180 CYS A C 1
ATOM 1272 O O . CYS A 1 180 ? -4.848 -22.641 -5.988 1 91.62 180 CYS A O 1
ATOM 1274 N N . PRO A 1 181 ? -5.188 -21.484 -7.891 1 86.12 181 PRO A N 1
ATOM 1275 C CA . PRO A 1 181 ? -6.539 -21.109 -7.461 1 86.12 181 PRO A CA 1
ATOM 1276 C C . PRO A 1 181 ? -7.516 -22.281 -7.523 1 86.12 181 PRO A C 1
ATOM 1278 O O . PRO A 1 181 ? -7.246 -23.281 -8.188 1 86.12 181 PRO A O 1
ATOM 1281 N N . ASP A 1 182 ? -8.602 -22.125 -6.793 1 81.94 182 ASP A N 1
ATOM 1282 C CA . ASP A 1 182 ? -9.672 -23.125 -6.844 1 81.94 182 ASP A CA 1
ATOM 1283 C C . ASP A 1 182 ? -10.391 -23.094 -8.188 1 81.94 182 ASP A C 1
ATOM 1285 O O . ASP A 1 182 ? -11.188 -22.188 -8.453 1 81.94 182 ASP A O 1
ATOM 1289 N N . LEU A 1 183 ? -10.234 -24.047 -8.938 1 81 183 LEU A N 1
ATOM 1290 C CA . LEU A 1 183 ? -10.812 -24.078 -10.281 1 81 183 LEU A CA 1
ATOM 1291 C C . LEU A 1 183 ? -12.242 -24.594 -10.25 1 81 183 LEU A C 1
ATOM 1293 O O . LEU A 1 183 ? -12.938 -24.562 -11.266 1 81 183 LEU A O 1
ATOM 1297 N N . GLY A 1 184 ? -12.68 -25.031 -9.109 1 75.75 184 GLY A N 1
ATOM 1298 C CA . GLY A 1 184 ? -14.07 -25.422 -8.977 1 75.75 184 GLY A CA 1
ATOM 1299 C C . GLY A 1 184 ? -15.023 -24.234 -8.984 1 75.75 184 GLY A C 1
ATOM 1300 O O . GLY A 1 184 ? -16.234 -24.406 -9.109 1 75.75 184 GLY A O 1
ATOM 1301 N N . VAL A 1 185 ? -14.492 -23.109 -8.891 1 69.06 185 VAL A N 1
ATOM 1302 C CA . VAL A 1 185 ? -15.336 -21.922 -8.797 1 69.06 185 VAL A CA 1
ATOM 1303 C C . VAL A 1 185 ? -15.633 -21.391 -10.203 1 69.06 185 VAL A C 1
ATOM 1305 O O . VAL A 1 185 ? -16.469 -20.5 -10.375 1 69.06 185 VAL A O 1
ATOM 1308 N N . ILE A 1 186 ? -14.992 -22 -11.188 1 66.69 186 ILE A N 1
ATOM 1309 C CA . ILE A 1 186 ? -15.203 -21.562 -12.562 1 66.69 186 ILE A CA 1
ATOM 1310 C C . ILE A 1 186 ? -16.547 -22.078 -13.062 1 66.69 186 ILE A C 1
ATOM 1312 O O . ILE A 1 186 ? -16.828 -23.281 -12.969 1 66.69 186 ILE A O 1
ATOM 1316 N N . GLU A 1 187 ? -17.438 -21.234 -13.422 1 61.88 187 GLU A N 1
ATOM 1317 C CA . GLU A 1 187 ? -18.859 -21.469 -13.656 1 61.88 187 GLU A CA 1
ATOM 1318 C C . GLU A 1 187 ? -19.078 -22.484 -14.773 1 61.88 187 GLU A C 1
ATOM 1320 O O . GLU A 1 187 ? -19.922 -23.359 -14.656 1 61.88 187 GLU A O 1
ATOM 1325 N N . PRO A 1 188 ? -18.391 -22.391 -15.805 1 60.19 188 PRO A N 1
ATOM 1326 C CA . PRO A 1 188 ? -18.844 -23.234 -16.922 1 60.19 188 PRO A CA 1
ATOM 1327 C C . PRO A 1 188 ? -18.5 -24.703 -16.703 1 60.19 188 PRO A C 1
ATOM 1329 O O . PRO A 1 188 ? -18.906 -25.562 -17.516 1 60.19 188 PRO A O 1
ATOM 1332 N N . VAL A 1 189 ? -18.094 -25.094 -15.633 1 63.19 189 VAL A N 1
ATOM 1333 C CA . VAL A 1 189 ? -17.688 -26.484 -15.453 1 63.19 189 VAL A CA 1
ATOM 1334 C C . VAL A 1 189 ? -18.812 -27.266 -14.766 1 63.19 189 VAL A C 1
ATOM 1336 O O . VAL A 1 189 ? -19.203 -26.938 -13.648 1 63.19 189 VAL A O 1
ATOM 1339 N N . PRO A 1 190 ? -19.453 -28.203 -15.469 1 66.38 190 PRO A N 1
ATOM 1340 C CA . PRO A 1 190 ? -20.547 -28.969 -14.867 1 66.38 190 PRO A CA 1
ATOM 1341 C C . PRO A 1 190 ? -20.078 -29.953 -13.805 1 66.38 190 PRO A C 1
ATOM 1343 O O . PRO A 1 190 ? -18.906 -30.312 -13.773 1 66.38 190 PRO A O 1
ATOM 1346 N N . GLN A 1 191 ? -21.062 -30.266 -12.828 1 69 191 GLN A N 1
ATOM 1347 C CA . GLN A 1 191 ? -20.781 -31.359 -11.898 1 69 191 GLN A CA 1
ATOM 1348 C C . GLN A 1 191 ? -20.672 -32.688 -12.625 1 69 191 GLN A C 1
ATOM 1350 O O . GLN A 1 191 ? -21.312 -32.906 -13.656 1 69 191 GLN A O 1
ATOM 1355 N N . PRO A 1 192 ? -19.844 -33.688 -12.273 1 76.5 192 PRO A N 1
ATOM 1356 C CA . PRO A 1 192 ? -19 -33.75 -11.078 1 76.5 192 PRO A CA 1
ATOM 1357 C C . PRO A 1 192 ? -17.609 -33.188 -11.312 1 76.5 192 PRO A C 1
ATOM 1359 O O . PRO A 1 192 ? -16.766 -33.219 -10.406 1 76.5 192 PRO A O 1
ATOM 1362 N N . LEU A 1 193 ? -17.406 -32.781 -12.578 1 75.06 193 LEU A N 1
ATOM 1363 C CA . LEU A 1 193 ? -16.109 -32.25 -12.961 1 75.06 193 LEU A CA 1
ATOM 1364 C C . LEU A 1 193 ? -15.703 -31.094 -12.07 1 75.06 193 LEU A C 1
ATOM 1366 O O . LEU A 1 193 ? -14.516 -30.922 -11.758 1 75.06 193 LEU A O 1
ATOM 1370 N N . ARG A 1 194 ? -16.641 -30.422 -11.648 1 78.56 194 ARG A N 1
ATOM 1371 C CA . ARG A 1 194 ? -16.391 -29.281 -10.766 1 78.56 194 ARG A CA 1
ATOM 1372 C C . ARG A 1 194 ? -15.742 -29.75 -9.461 1 78.56 194 ARG A C 1
ATOM 1374 O O . ARG A 1 194 ? -14.805 -29.125 -8.969 1 78.56 194 ARG A O 1
ATOM 1381 N N . LEU A 1 195 ? -16.203 -30.797 -8.93 1 79.06 195 LEU A N 1
ATOM 1382 C CA . LEU A 1 195 ? -15.68 -31.328 -7.68 1 79.06 195 LEU A CA 1
ATOM 1383 C C . LEU A 1 195 ? -14.266 -31.844 -7.867 1 79.06 195 LEU A C 1
ATOM 1385 O O . LEU A 1 195 ? -13.414 -31.688 -6.988 1 79.06 195 LEU A O 1
ATOM 1389 N N . LEU A 1 196 ? -14.086 -32.5 -8.961 1 82.69 196 LEU A N 1
ATOM 1390 C CA . LEU A 1 196 ? -12.766 -33.062 -9.242 1 82.69 196 LEU A CA 1
ATOM 1391 C C . LEU A 1 196 ? -11.734 -31.969 -9.453 1 82.69 196 LEU A C 1
ATOM 1393 O O . LEU A 1 196 ? -10.625 -32.031 -8.922 1 82.69 196 LEU A O 1
ATOM 1397 N N . THR A 1 197 ? -12.117 -30.984 -10.211 1 83.56 197 THR A N 1
ATOM 1398 C CA . THR A 1 197 ? -11.188 -29.891 -10.477 1 83.56 197 THR A CA 1
ATOM 1399 C C . THR A 1 197 ? -10.875 -29.125 -9.203 1 83.56 197 THR A C 1
ATOM 1401 O O . THR A 1 197 ? -9.742 -28.656 -9.008 1 83.56 197 THR A O 1
ATOM 1404 N N . ARG A 1 198 ? -11.797 -28.984 -8.359 1 84.31 198 ARG A N 1
ATOM 1405 C CA . ARG A 1 198 ? -11.578 -28.375 -7.055 1 84.31 198 ARG A CA 1
ATOM 1406 C C . ARG A 1 198 ? -10.562 -29.172 -6.246 1 84.31 198 ARG A C 1
ATOM 1408 O O . ARG A 1 198 ? -9.617 -28.609 -5.688 1 84.31 198 ARG A O 1
ATOM 1415 N N . ARG A 1 199 ? -10.789 -30.438 -6.25 1 84.75 199 ARG A N 1
ATOM 1416 C CA . ARG A 1 199 ? -9.883 -31.297 -5.5 1 84.75 199 ARG A CA 1
ATOM 1417 C C . ARG A 1 199 ? -8.469 -31.234 -6.062 1 84.75 199 ARG A C 1
ATOM 1419 O O . ARG A 1 199 ? -7.5 -31.094 -5.312 1 84.75 199 ARG A O 1
ATOM 1426 N N . TRP A 1 200 ? -8.367 -31.359 -7.348 1 88.19 200 TRP A N 1
ATOM 1427 C CA . TRP A 1 200 ? -7.062 -31.344 -7.992 1 88.19 200 TRP A CA 1
ATOM 1428 C C . TRP A 1 200 ? -6.344 -30.016 -7.742 1 88.19 200 TRP A C 1
ATOM 1430 O O . TRP A 1 200 ? -5.141 -30 -7.477 1 88.19 200 TRP A O 1
ATOM 1440 N N . SER A 1 201 ? -7.016 -28.938 -7.863 1 89.62 201 SER A N 1
ATOM 1441 C CA . SER A 1 201 ? -6.418 -27.625 -7.645 1 89.62 201 SER A CA 1
ATOM 1442 C C . SER A 1 201 ? -5.973 -27.453 -6.199 1 89.62 201 SER A C 1
ATOM 1444 O O . SER A 1 201 ? -4.895 -26.922 -5.934 1 89.62 201 SER A O 1
ATOM 1446 N N . ARG A 1 202 ? -6.734 -27.922 -5.305 1 85.81 202 ARG A N 1
ATOM 1447 C CA . ARG A 1 202 ? -6.398 -27.828 -3.887 1 85.81 202 ARG A CA 1
ATOM 1448 C C . ARG A 1 202 ? -5.188 -28.688 -3.553 1 85.81 202 ARG A C 1
ATOM 1450 O O . ARG A 1 202 ? -4.312 -28.266 -2.791 1 85.81 202 ARG A O 1
ATOM 1457 N N . ASP A 1 203 ? -5.227 -29.891 -4.105 1 89.25 203 ASP A N 1
ATOM 1458 C CA . ASP A 1 203 ? -4.09 -30.781 -3.896 1 89.25 203 ASP A CA 1
ATOM 1459 C C . ASP A 1 203 ? -2.803 -30.156 -4.438 1 89.25 203 ASP A C 1
ATOM 1461 O O . ASP A 1 203 ? -1.753 -30.234 -3.797 1 89.25 203 ASP A O 1
ATOM 1465 N N . LEU A 1 204 ? -2.936 -29.609 -5.559 1 91.88 204 LEU A N 1
ATOM 1466 C CA . LEU A 1 204 ? -1.765 -28.969 -6.141 1 91.88 204 LEU A CA 1
ATOM 1467 C C . LEU A 1 204 ? -1.309 -27.797 -5.285 1 91.88 204 LEU A C 1
ATOM 1469 O O . LEU A 1 204 ? -0.114 -27.625 -5.023 1 91.88 204 LEU A O 1
ATOM 1473 N N . ALA A 1 205 ? -2.209 -27 -4.836 1 90.38 205 ALA A N 1
ATOM 1474 C CA . ALA A 1 205 ? -1.886 -25.844 -4.004 1 90.38 205 ALA A CA 1
ATOM 1475 C C . ALA A 1 205 ? -1.142 -26.281 -2.74 1 90.38 205 ALA A C 1
ATOM 1477 O O . ALA A 1 205 ? -0.155 -25.641 -2.35 1 90.38 205 ALA A O 1
ATOM 1478 N N . ALA A 1 206 ? -1.592 -27.328 -2.143 1 86.62 206 ALA A N 1
ATOM 1479 C CA . ALA A 1 206 ? -0.938 -27.828 -0.94 1 86.62 206 ALA A CA 1
ATOM 1480 C C . ALA A 1 206 ? 0.485 -28.297 -1.242 1 86.62 206 ALA A C 1
ATOM 1482 O O . ALA A 1 206 ? 1.417 -27.969 -0.5 1 86.62 206 ALA A O 1
ATOM 1483 N N . ALA A 1 207 ? 0.591 -29.016 -2.27 1 91.06 207 ALA A N 1
ATOM 1484 C CA . ALA A 1 207 ? 1.907 -29.5 -2.666 1 91.06 207 ALA A CA 1
ATOM 1485 C C . ALA A 1 207 ? 2.842 -28.344 -3.023 1 91.06 207 ALA A C 1
ATOM 1487 O O . ALA A 1 207 ? 4.03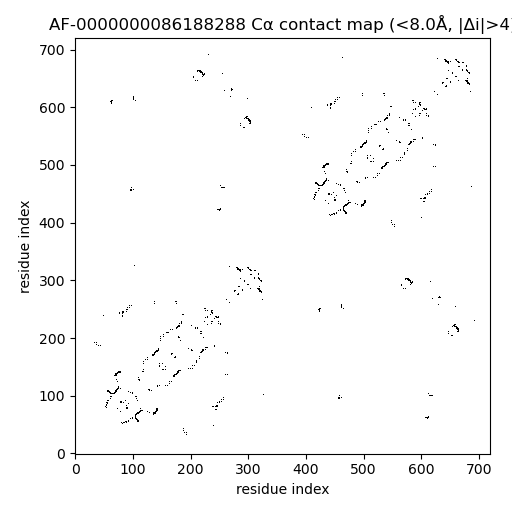5 -28.391 -2.707 1 91.06 207 ALA A O 1
ATOM 1488 N N . GLN A 1 208 ? 2.326 -27.375 -3.73 1 92.25 208 GLN A N 1
ATOM 1489 C CA . GLN A 1 208 ? 3.102 -26.172 -4.035 1 92.25 208 GLN A CA 1
ATOM 1490 C C . GLN A 1 208 ? 3.641 -25.531 -2.76 1 92.25 208 GLN A C 1
ATOM 1492 O O . GLN A 1 208 ? 4.801 -25.125 -2.707 1 92.25 208 GLN A O 1
ATOM 1497 N N . THR A 1 209 ? 2.779 -25.391 -1.776 1 87.38 209 THR A N 1
ATOM 1498 C CA . THR A 1 209 ? 3.162 -24.75 -0.523 1 87.38 209 THR A CA 1
ATOM 1499 C C . THR A 1 209 ? 4.355 -25.453 0.107 1 87.38 209 THR A C 1
ATOM 1501 O O . THR A 1 209 ? 5.348 -24.812 0.464 1 87.38 209 THR A O 1
ATOM 1504 N N . VAL A 1 210 ? 4.297 -26.734 0.178 1 85.31 210 VAL A N 1
ATOM 1505 C CA . VAL A 1 210 ? 5.375 -27.516 0.777 1 85.31 210 VAL A CA 1
ATOM 1506 C C . VAL A 1 210 ? 6.668 -27.281 -0.003 1 85.31 210 VAL A C 1
ATOM 1508 O O . VAL A 1 210 ? 7.707 -26.969 0.583 1 85.31 210 VAL A O 1
ATOM 1511 N N . ALA A 1 211 ? 6.602 -27.391 -1.266 1 90.69 211 ALA A N 1
ATOM 1512 C CA . ALA A 1 211 ? 7.781 -27.281 -2.123 1 90.69 211 ALA A CA 1
ATOM 1513 C C . ALA A 1 211 ? 8.422 -25.906 -2.002 1 90.69 211 ALA A C 1
ATOM 1515 O O . ALA A 1 211 ? 9.648 -25.781 -1.928 1 90.69 211 ALA A O 1
ATOM 1516 N N . VAL A 1 212 ? 7.629 -24.891 -2.012 1 92.19 212 VAL A N 1
ATOM 1517 C CA . VAL A 1 212 ? 8.102 -23.5 -1.992 1 92.19 212 VAL A CA 1
ATOM 1518 C C . VAL A 1 212 ? 8.789 -23.203 -0.661 1 92.19 212 VAL A C 1
ATOM 1520 O O . VAL A 1 212 ? 9.867 -22.609 -0.63 1 92.19 212 VAL A O 1
ATOM 1523 N N . ILE A 1 213 ? 8.172 -23.609 0.426 1 83.31 213 ILE A N 1
ATOM 1524 C CA . ILE A 1 213 ? 8.719 -23.344 1.755 1 83.31 213 ILE A CA 1
ATOM 1525 C C . ILE A 1 213 ? 10.055 -24.078 1.913 1 83.31 213 ILE A C 1
ATOM 1527 O O . ILE A 1 213 ? 11 -23.531 2.482 1 83.31 213 ILE A O 1
ATOM 1531 N N . GLU A 1 214 ? 10.117 -25.266 1.377 1 86.12 214 GLU A N 1
ATOM 1532 C CA . GLU A 1 214 ? 11.344 -26.047 1.457 1 86.12 214 GLU A CA 1
ATOM 1533 C C . GLU A 1 214 ? 12.5 -25.328 0.749 1 86.12 214 GLU A C 1
ATOM 1535 O O . GLU A 1 214 ? 13.664 -25.516 1.109 1 86.12 214 GLU A O 1
ATOM 1540 N N . GLN A 1 215 ? 12.188 -24.516 -0.231 1 90.25 215 GLN A N 1
ATOM 1541 C CA . GLN A 1 215 ? 13.219 -23.812 -0.99 1 90.25 215 GLN A CA 1
ATOM 1542 C C . GLN A 1 215 ? 13.422 -22.391 -0.474 1 90.25 215 GLN A C 1
ATOM 1544 O O . GLN A 1 215 ? 14.133 -21.594 -1.092 1 90.25 215 GLN A O 1
ATOM 1549 N N . GLY A 1 216 ? 12.781 -22 0.565 1 87.75 216 GLY A N 1
ATOM 1550 C CA . GLY A 1 216 ? 13.023 -20.719 1.199 1 87.75 216 GLY A CA 1
ATOM 1551 C C . GLY A 1 216 ? 12.109 -19.625 0.695 1 87.75 216 GLY A C 1
ATOM 1552 O O . GLY A 1 216 ? 12.344 -18.438 0.95 1 87.75 216 GLY A O 1
ATOM 1553 N N . GLY A 1 217 ? 11.078 -20 -0.081 1 89.38 217 GLY A N 1
ATOM 1554 C CA . GLY A 1 217 ? 10.086 -19.031 -0.515 1 89.38 217 GLY A CA 1
ATOM 1555 C C . GLY A 1 217 ? 8.906 -18.922 0.437 1 89.38 217 GLY A C 1
ATOM 1556 O O . GLY A 1 217 ? 8.93 -19.5 1.526 1 89.38 217 GLY A O 1
ATOM 1557 N N . ARG A 1 218 ? 7.898 -18.078 0.06 1 87.62 218 ARG A N 1
ATOM 1558 C CA . ARG A 1 218 ? 6.625 -17.875 0.745 1 87.62 218 ARG A CA 1
ATOM 1559 C C . ARG A 1 218 ? 5.453 -18.172 -0.189 1 87.62 218 ARG A C 1
ATOM 1561 O O . ARG A 1 218 ? 5.57 -18 -1.405 1 87.62 218 ARG A O 1
ATOM 1568 N N . THR A 1 219 ? 4.383 -18.641 0.49 1 88.25 219 THR A N 1
ATOM 1569 C CA . THR A 1 219 ? 3.191 -18.844 -0.327 1 88.25 219 THR A CA 1
ATOM 1570 C C . THR A 1 219 ? 2.006 -18.078 0.242 1 88.25 219 THR A C 1
ATOM 1572 O O . THR A 1 219 ? 1.946 -17.812 1.446 1 88.25 219 THR A O 1
ATOM 1575 N N . VAL A 1 220 ? 1.2 -17.609 -0.605 1 87.56 220 VAL A N 1
ATOM 1576 C CA . VAL A 1 220 ? -0.129 -17.094 -0.29 1 87.56 220 VAL A CA 1
ATOM 1577 C C . VAL A 1 220 ? -1.19 -17.938 -0.98 1 87.56 220 VAL A C 1
ATOM 1579 O O . VAL A 1 220 ? -1.144 -18.141 -2.197 1 87.56 220 VAL A O 1
ATOM 1582 N N . SER A 1 221 ? -2.078 -18.531 -0.172 1 85.56 221 SER A N 1
ATOM 1583 C CA . SER A 1 221 ? -3.16 -19.328 -0.735 1 85.56 221 SER A CA 1
ATOM 1584 C C . SER A 1 221 ? -4.18 -18.453 -1.452 1 85.56 221 SER A C 1
ATOM 1586 O O . SER A 1 221 ? -4.836 -17.625 -0.828 1 85.56 221 SER A O 1
ATOM 1588 N N . LEU A 1 222 ? -4.324 -18.625 -2.73 1 81.38 222 LEU A N 1
ATOM 1589 C CA . LEU A 1 222 ? -5.297 -17.859 -3.5 1 81.38 222 LEU A CA 1
ATOM 1590 C C . LEU A 1 222 ? -6.586 -18.656 -3.686 1 81.38 222 LEU A C 1
ATOM 1592 O O . LEU A 1 222 ? -7.512 -18.188 -4.363 1 81.38 222 LEU A O 1
ATOM 1596 N N . GLY A 1 223 ? -6.648 -19.812 -3.068 1 65.81 223 GLY A N 1
ATOM 1597 C CA . GLY A 1 223 ? -7.777 -20.719 -3.141 1 65.81 223 GLY A CA 1
ATOM 1598 C C . GLY A 1 223 ? -9.102 -20.016 -3.354 1 65.81 223 GLY A C 1
ATOM 1599 O O . GLY A 1 223 ? -9.266 -19.266 -4.316 1 65.81 223 GLY A O 1
ATOM 1600 N N . ASP A 1 224 ? -9.859 -20.047 -2.205 1 56.22 224 ASP A N 1
ATOM 1601 C CA . ASP A 1 224 ? -11.242 -19.594 -2.232 1 56.22 224 ASP A CA 1
ATOM 1602 C C . ASP A 1 224 ? -11.312 -18.062 -2.258 1 56.22 224 ASP A C 1
ATOM 1604 O O . ASP A 1 224 ? -12.398 -17.484 -2.334 1 56.22 224 ASP A O 1
ATOM 1608 N N . LEU A 1 225 ? -10.328 -17.484 -1.819 1 51.06 225 LEU A N 1
ATOM 1609 C CA . LEU A 1 225 ? -10.375 -16.031 -1.852 1 51.06 225 LEU A CA 1
ATOM 1610 C C . LEU A 1 225 ? -10.992 -15.539 -3.152 1 51.06 225 LEU A C 1
ATOM 1612 O O . LEU A 1 225 ? -11.867 -14.664 -3.137 1 51.06 225 LEU A O 1
ATOM 1616 N N . LEU A 1 226 ? -10.43 -16.219 -4.23 1 51.66 226 LEU A N 1
ATOM 1617 C CA . LEU A 1 226 ? -11.07 -16.031 -5.527 1 51.66 226 LEU A CA 1
ATOM 1618 C C . LEU A 1 226 ? -12.336 -16.875 -5.625 1 51.66 226 LEU A C 1
ATOM 1620 O O . LEU A 1 226 ? -13.188 -16.641 -6.488 1 51.66 226 LEU A O 1
ATOM 1624 N N . GLY A 1 227 ? -12.453 -17.672 -4.566 1 53.03 227 GLY A N 1
ATOM 1625 C CA . GLY A 1 227 ? -13.516 -18.641 -4.738 1 53.03 227 GLY A CA 1
ATOM 1626 C C . GLY A 1 227 ? -14.875 -18.125 -4.312 1 53.03 227 GLY A C 1
ATOM 1627 O O . GLY A 1 227 ? -15.812 -18.094 -5.117 1 53.03 227 GLY A O 1
ATOM 1628 N N . ARG A 1 228 ? -14.852 -17.609 -2.941 1 58.06 228 ARG A N 1
ATOM 1629 C CA . ARG A 1 228 ? -16.188 -17.234 -2.486 1 58.06 228 ARG A CA 1
ATOM 1630 C C . ARG A 1 228 ? -16.734 -16.047 -3.266 1 58.06 228 ARG A C 1
ATOM 1632 O O . ARG A 1 228 ? -17.859 -16.078 -3.752 1 58.06 228 ARG A O 1
ATOM 1639 N N . GLU A 1 229 ? -15.922 -15.109 -3.318 1 66.62 229 GLU A N 1
ATOM 1640 C CA . GLU A 1 229 ? -16.375 -13.938 -4.062 1 66.62 229 GLU A CA 1
ATOM 1641 C C . GLU A 1 229 ? -16.547 -14.258 -5.543 1 66.62 229 GLU A C 1
ATOM 1643 O O . GLU A 1 229 ? -17.484 -13.781 -6.18 1 66.62 229 GLU A O 1
ATOM 1648 N N . PHE A 1 230 ? -15.68 -15.062 -5.945 1 67.44 230 PHE A N 1
ATOM 1649 C CA . PHE A 1 230 ? -15.758 -15.469 -7.344 1 67.44 230 PHE A CA 1
ATOM 1650 C C . PHE A 1 230 ? -17.016 -16.312 -7.59 1 67.44 230 PHE A C 1
ATOM 1652 O O . PHE A 1 230 ? -17.625 -16.219 -8.656 1 67.44 230 PHE A O 1
ATOM 1659 N N . GLN A 1 231 ? -17.328 -17.062 -6.512 1 67.56 231 GLN A N 1
ATOM 1660 C CA . GLN A 1 231 ? -18.531 -17.875 -6.602 1 67.56 231 GLN A CA 1
ATOM 1661 C C . GLN A 1 231 ? -19.797 -17.031 -6.449 1 67.56 231 GLN A C 1
ATOM 1663 O O . GLN A 1 231 ? -20.797 -17.281 -7.125 1 67.56 231 GLN A O 1
ATOM 1668 N N . GLN A 1 232 ? -19.703 -16.062 -5.637 1 71.31 232 GLN A N 1
ATOM 1669 C CA . GLN A 1 232 ? -20.891 -15.281 -5.309 1 71.31 232 GLN A CA 1
ATOM 1670 C C . GLN A 1 232 ? -21.141 -14.203 -6.355 1 71.31 232 GLN A C 1
ATOM 1672 O O . GLN A 1 232 ? -22.297 -13.852 -6.625 1 71.31 232 GLN A O 1
ATOM 1677 N N . THR A 1 233 ? -20.062 -13.719 -6.906 1 75.56 233 THR A N 1
ATOM 1678 C CA . THR A 1 233 ? -20.219 -12.656 -7.891 1 75.56 233 THR A CA 1
ATOM 1679 C C . THR A 1 233 ? -19.312 -12.891 -9.094 1 75.56 233 THR A C 1
ATOM 1681 O O . THR A 1 233 ? -18.5 -12.031 -9.438 1 75.56 233 THR A O 1
ATOM 1684 N N . PRO A 1 234 ? -19.594 -13.961 -9.781 1 73.25 234 PRO A N 1
ATOM 1685 C CA . PRO A 1 234 ? -18.703 -14.32 -10.883 1 73.25 234 PRO A CA 1
ATOM 1686 C C . PRO A 1 234 ? -18.672 -13.266 -11.984 1 73.25 234 PRO A C 1
ATOM 1688 O O . PRO A 1 234 ? -17.625 -13.039 -12.602 1 73.25 234 PRO A O 1
ATOM 1691 N N . SER A 1 235 ? -19.766 -12.57 -12.219 1 77.81 235 SER A N 1
ATOM 1692 C CA . SER A 1 235 ? -19.828 -11.578 -13.281 1 77.81 235 SER A CA 1
ATOM 1693 C C . SER A 1 235 ? -18.953 -10.375 -12.977 1 77.81 235 SER A C 1
ATOM 1695 O O . SER A 1 235 ? -18.5 -9.672 -13.883 1 77.81 235 SER A O 1
ATOM 1697 N N . VAL A 1 236 ? -18.609 -10.281 -11.703 1 77.94 236 VAL A N 1
ATOM 1698 C CA . VAL A 1 236 ? -17.797 -9.156 -11.266 1 77.94 236 VAL A CA 1
ATOM 1699 C C . VAL A 1 236 ? -16.328 -9.578 -11.203 1 77.94 236 VAL A C 1
ATOM 1701 O O . VAL A 1 236 ? -15.438 -8.82 -11.594 1 77.94 236 VAL A O 1
ATOM 1704 N N . MET A 1 237 ? -16.156 -10.75 -10.828 1 80.06 237 MET A N 1
ATOM 1705 C CA . MET A 1 237 ? -14.805 -11.188 -10.484 1 80.06 237 MET A CA 1
ATOM 1706 C C . MET A 1 237 ? -14.102 -11.781 -11.695 1 80.06 237 MET A C 1
ATOM 1708 O O . MET A 1 237 ? -12.867 -11.828 -11.742 1 80.06 237 MET A O 1
ATOM 1712 N N . PHE A 1 238 ? -14.844 -12.203 -12.625 1 77.88 238 PHE A N 1
ATOM 1713 C CA . PHE A 1 238 ? -14.25 -12.797 -13.82 1 77.88 238 PHE A CA 1
ATOM 1714 C C . PHE A 1 238 ? -14.367 -11.852 -15.008 1 77.88 238 PHE A C 1
ATOM 1716 O O . PHE A 1 238 ? -15.258 -11 -15.055 1 77.88 238 PHE A O 1
ATOM 1723 N N . SER A 1 239 ? -13.469 -12.07 -15.867 1 81.94 239 SER A N 1
ATOM 1724 C CA . SER A 1 239 ? -13.484 -11.289 -17.094 1 81.94 239 SER A CA 1
ATOM 1725 C C . SER A 1 239 ? -14.539 -11.812 -18.078 1 81.94 239 SER A C 1
ATOM 1727 O O . SER A 1 239 ? -15.336 -12.68 -17.719 1 81.94 239 SER A O 1
ATOM 1729 N N . LYS A 1 240 ? -14.531 -11.203 -19.234 1 76.38 240 LYS A N 1
ATOM 1730 C CA . LYS A 1 240 ? -15.539 -11.5 -20.234 1 76.38 240 LYS A CA 1
ATOM 1731 C C . LYS A 1 240 ? -15.484 -12.969 -20.656 1 76.38 240 LYS A C 1
ATOM 1733 O O . LYS A 1 240 ? -16.5 -13.539 -21.062 1 76.38 240 LYS A O 1
ATOM 1738 N N . ASP A 1 241 ? -14.328 -13.648 -20.484 1 73.5 241 ASP A N 1
ATOM 1739 C CA . ASP A 1 241 ? -14.203 -15.047 -20.875 1 73.5 241 ASP A CA 1
ATOM 1740 C C . ASP A 1 241 ? -14.664 -15.977 -19.766 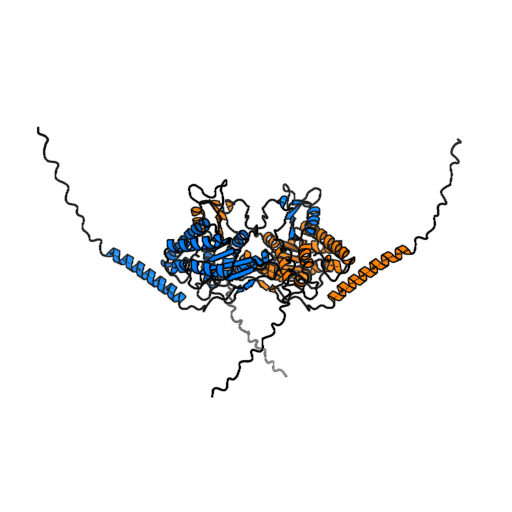1 73.5 241 ASP A C 1
ATOM 1742 O O . ASP A 1 241 ? -14.656 -17.203 -19.922 1 73.5 241 ASP A O 1
ATOM 1746 N N . ARG A 1 242 ? -14.992 -15.445 -18.641 1 75.12 242 ARG A N 1
ATOM 1747 C CA . ARG A 1 242 ? -15.539 -16.156 -17.484 1 75.12 242 ARG A CA 1
ATOM 1748 C C . ARG A 1 242 ? -14.523 -17.125 -16.906 1 75.12 242 ARG A C 1
ATOM 1750 O O . ARG A 1 242 ? -14.898 -18.094 -16.234 1 75.12 242 ARG A O 1
ATOM 1757 N N . PHE A 1 243 ? -13.359 -16.953 -17.281 1 76.69 243 PHE A N 1
ATOM 1758 C CA . PHE A 1 243 ? -12.297 -17.812 -16.781 1 76.69 243 PHE A CA 1
ATOM 1759 C C . PHE A 1 243 ? -11.211 -17 -16.094 1 76.69 243 PHE A C 1
ATOM 1761 O O . PHE A 1 243 ? -10.836 -17.281 -14.945 1 76.69 243 PHE A O 1
ATOM 1768 N N . HIS A 1 244 ? -10.766 -16.031 -16.781 1 85.44 244 HIS A N 1
ATOM 1769 C CA . HIS A 1 244 ? -9.719 -15.18 -16.219 1 85.44 244 HIS A CA 1
ATOM 1770 C C . HIS A 1 244 ? -10.312 -14.102 -15.312 1 85.44 244 HIS A C 1
ATOM 1772 O O . HIS A 1 244 ? -11.461 -13.695 -15.5 1 85.44 244 HIS A O 1
ATOM 1778 N N . PRO A 1 245 ? -9.492 -13.695 -14.328 1 86.19 245 PRO A N 1
ATOM 1779 C CA . PRO A 1 245 ? -9.984 -12.648 -13.438 1 86.19 245 PRO A CA 1
ATOM 1780 C C . PRO A 1 245 ? -10.234 -11.328 -14.164 1 86.19 245 PRO A C 1
ATOM 1782 O O . PRO A 1 245 ? -9.539 -11.008 -15.133 1 86.19 245 PRO A O 1
ATOM 1785 N N . SER A 1 246 ? -11.227 -10.633 -13.75 1 89.25 246 SER A N 1
ATOM 1786 C CA . SER A 1 246 ? -11.453 -9.234 -14.125 1 89.25 246 SER A CA 1
ATOM 1787 C C . SER A 1 246 ? -10.523 -8.305 -13.359 1 89.25 246 SER A C 1
ATOM 1789 O O . SER A 1 246 ? -9.703 -8.75 -12.555 1 89.25 246 SER A O 1
ATOM 1791 N N . ALA A 1 247 ? -10.688 -6.996 -13.664 1 92.38 247 ALA A N 1
ATOM 1792 C CA . ALA A 1 247 ? -9.953 -6.008 -12.875 1 92.38 247 ALA A CA 1
ATOM 1793 C C . ALA A 1 247 ? -10.234 -6.168 -11.391 1 92.38 247 ALA A C 1
ATOM 1795 O O . ALA A 1 247 ? -9.32 -6.094 -10.562 1 92.38 247 ALA A O 1
ATOM 1796 N N . ALA A 1 248 ? -11.5 -6.406 -11.07 1 90.31 248 ALA A N 1
ATOM 1797 C CA . ALA A 1 248 ? -11.898 -6.637 -9.68 1 90.31 248 ALA A CA 1
ATOM 1798 C C . ALA A 1 248 ? -11.234 -7.895 -9.125 1 90.31 248 ALA A C 1
ATOM 1800 O O . ALA A 1 248 ? -10.773 -7.906 -7.984 1 90.31 248 ALA A O 1
ATOM 1801 N N . GLY A 1 249 ? -11.211 -8.914 -9.914 1 89.44 249 GLY A N 1
ATOM 1802 C CA . GLY A 1 249 ? -10.57 -10.148 -9.492 1 89.44 249 GLY A CA 1
ATOM 1803 C C . GLY A 1 249 ? -9.086 -9.984 -9.234 1 89.44 249 GLY A C 1
ATOM 1804 O O . GLY A 1 249 ? -8.57 -10.477 -8.227 1 89.44 249 GLY A O 1
ATOM 1805 N N . TYR A 1 250 ? -8.391 -9.273 -10.094 1 93.19 250 TYR A N 1
ATOM 1806 C CA . TYR A 1 250 ? -6.961 -9.047 -9.914 1 93.19 250 TYR A CA 1
ATOM 1807 C C . TYR A 1 250 ? -6.699 -8.164 -8.688 1 93.19 250 TYR A C 1
ATOM 1809 O O . TYR A 1 250 ? -5.719 -8.367 -7.973 1 93.19 250 TYR A O 1
ATOM 1817 N N . ALA A 1 251 ? -7.523 -7.215 -8.484 1 92.44 251 ALA A N 1
ATOM 1818 C CA . ALA A 1 251 ? -7.375 -6.352 -7.312 1 92.44 251 ALA A CA 1
ATOM 1819 C C . ALA A 1 251 ? -7.484 -7.16 -6.02 1 92.44 251 ALA A C 1
ATOM 1821 O O . ALA A 1 251 ? -6.711 -6.949 -5.082 1 92.44 251 ALA A O 1
ATOM 1822 N N . ARG A 1 252 ? -8.406 -8.055 -5.965 1 87.25 252 ARG A N 1
ATOM 1823 C CA . ARG A 1 252 ? -8.57 -8.883 -4.781 1 87.25 252 ARG A CA 1
ATOM 1824 C C . ARG A 1 252 ? -7.379 -9.812 -4.59 1 87.25 252 ARG A C 1
ATOM 1826 O O . ARG A 1 252 ? -6.902 -10 -3.467 1 87.25 252 ARG A O 1
ATOM 1833 N N . ALA A 1 253 ? -6.977 -10.422 -5.645 1 89.06 253 ALA A N 1
ATOM 1834 C CA . ALA A 1 253 ? -5.789 -11.266 -5.562 1 89.06 253 ALA A CA 1
ATOM 1835 C C . ALA A 1 253 ? -4.59 -10.477 -5.043 1 89.06 253 ALA A C 1
ATOM 1837 O O . ALA A 1 253 ? -3.861 -10.945 -4.164 1 89.06 253 ALA A O 1
ATOM 1838 N N . ALA A 1 254 ? -4.391 -9.25 -5.59 1 94 254 ALA A N 1
ATOM 1839 C CA . ALA A 1 254 ? -3.273 -8.406 -5.184 1 94 254 ALA A CA 1
ATOM 1840 C C . ALA A 1 254 ? -3.34 -8.086 -3.693 1 94 254 ALA A C 1
ATOM 1842 O O . ALA A 1 254 ? -2.316 -8.086 -3.006 1 94 254 ALA A O 1
ATOM 1843 N N . SER A 1 255 ? -4.512 -7.844 -3.205 1 89.06 255 SER A N 1
ATOM 1844 C CA . SER A 1 255 ? -4.676 -7.488 -1.8 1 89.06 255 SER A CA 1
ATOM 1845 C C . SER A 1 255 ? -4.219 -8.625 -0.888 1 89.06 255 SER A C 1
ATOM 1847 O O . SER A 1 255 ? -3.701 -8.383 0.204 1 89.06 255 SER A O 1
ATOM 1849 N N . ALA A 1 256 ? -4.328 -9.836 -1.338 1 83.88 256 ALA A N 1
ATOM 1850 C CA . ALA A 1 256 ? -3.889 -11 -0.571 1 83.88 256 ALA A CA 1
ATOM 1851 C C . ALA A 1 256 ? -2.373 -11.164 -0.642 1 83.88 256 ALA A C 1
ATOM 1853 O O . ALA A 1 256 ? -1.749 -11.648 0.304 1 83.88 256 ALA A O 1
ATOM 1854 N N . LEU A 1 257 ? -1.793 -10.688 -1.698 1 90.31 257 LEU A N 1
ATOM 1855 C CA . LEU A 1 257 ? -0.385 -10.945 -1.979 1 90.31 257 LEU A CA 1
ATOM 1856 C C . LEU A 1 257 ? 0.495 -9.844 -1.407 1 90.31 257 LEU A C 1
ATOM 1858 O O . LEU A 1 257 ? 1.635 -10.094 -1.01 1 90.31 257 LEU A O 1
ATOM 1862 N N . ILE A 1 258 ? 0.049 -8.617 -1.354 1 92.31 258 ILE A N 1
ATOM 1863 C CA . ILE A 1 258 ? 0.835 -7.422 -1.075 1 92.31 258 ILE A CA 1
ATOM 1864 C C . ILE A 1 258 ? 1.471 -7.531 0.308 1 92.31 258 ILE A C 1
ATOM 1866 O O . ILE A 1 258 ? 2.672 -7.297 0.468 1 92.31 258 ILE A O 1
ATOM 1870 N N . PRO A 1 259 ? 0.755 -7.98 1.341 1 83.44 259 PRO A N 1
ATOM 1871 C CA . PRO A 1 259 ? 1.397 -8.039 2.656 1 83.44 259 PRO A CA 1
ATOM 1872 C C . PRO A 1 259 ? 2.621 -8.953 2.674 1 83.44 259 PRO A C 1
ATOM 1874 O O . PRO A 1 259 ? 3.646 -8.609 3.27 1 83.44 259 PRO A O 1
ATOM 1877 N N . SER A 1 260 ? 2.516 -10.094 2.035 1 84.12 260 SER A N 1
ATOM 1878 C CA . SER A 1 260 ? 3.635 -11.031 1.997 1 84.12 260 SER A CA 1
ATOM 1879 C C . SER A 1 260 ? 4.809 -10.453 1.213 1 84.12 260 SER A C 1
ATOM 1881 O O . SER A 1 260 ? 5.969 -10.688 1.56 1 84.12 260 SER A O 1
ATOM 1883 N N . ILE A 1 261 ? 4.504 -9.734 0.182 1 92.75 261 ILE A N 1
ATOM 1884 C CA . ILE A 1 261 ? 5.555 -9.133 -0.632 1 92.75 261 ILE A CA 1
ATOM 1885 C C . ILE A 1 261 ? 6.258 -8.031 0.161 1 92.75 261 ILE A C 1
ATOM 1887 O O . ILE A 1 261 ? 7.488 -7.941 0.152 1 92.75 261 ILE A O 1
ATOM 1891 N N . LEU A 1 262 ? 5.496 -7.195 0.8 1 89.44 262 LEU A N 1
ATOM 1892 C CA . LEU A 1 262 ? 6.07 -6.156 1.645 1 89.44 262 LEU A CA 1
ATOM 1893 C C . LEU A 1 262 ? 6.961 -6.762 2.725 1 89.44 262 LEU A C 1
ATOM 1895 O O . LEU A 1 262 ? 8.062 -6.27 2.973 1 89.44 262 LEU A O 1
ATOM 1899 N N . ASP A 1 263 ? 6.508 -7.836 3.342 1 81.06 263 ASP A N 1
ATOM 1900 C CA . ASP A 1 263 ? 7.289 -8.516 4.371 1 81.06 263 ASP A CA 1
ATOM 1901 C C . ASP A 1 263 ? 8.578 -9.094 3.791 1 81.06 263 ASP A C 1
ATOM 1903 O O . ASP A 1 263 ? 9.641 -8.984 4.402 1 81.06 263 ASP A O 1
ATOM 1907 N N . ALA A 1 264 ? 8.469 -9.695 2.66 1 85.94 264 ALA A N 1
ATOM 1908 C CA . ALA A 1 264 ? 9.641 -10.273 1.994 1 85.94 264 ALA A CA 1
ATOM 1909 C C . ALA A 1 264 ? 10.695 -9.203 1.717 1 85.94 264 ALA A C 1
ATOM 1911 O O . ALA A 1 264 ? 11.891 -9.484 1.753 1 85.94 264 ALA A O 1
ATOM 1912 N N . LEU A 1 265 ? 10.219 -8.008 1.45 1 91.25 265 LEU A N 1
ATOM 1913 C CA . LEU A 1 265 ? 11.109 -6.898 1.138 1 91.25 265 LEU A CA 1
ATOM 1914 C C . LEU A 1 265 ? 11.609 -6.227 2.414 1 91.25 265 LEU A C 1
ATOM 1916 O O . LEU A 1 265 ? 12.328 -5.223 2.354 1 91.25 265 LEU A O 1
ATOM 1920 N N . GLY A 1 266 ? 11.234 -6.715 3.502 1 78.25 266 GLY A N 1
ATOM 1921 C CA . GLY A 1 266 ? 11.773 -6.25 4.77 1 78.25 266 GLY A CA 1
ATOM 1922 C C . GLY A 1 266 ? 10.945 -5.141 5.395 1 78.25 266 GLY A C 1
ATOM 1923 O O . GLY A 1 266 ? 11.406 -4.465 6.32 1 78.25 266 GLY A O 1
ATOM 1924 N N . GLN A 1 267 ? 9.875 -4.781 4.562 1 65.19 267 GLN A N 1
ATOM 1925 C CA . GLN A 1 267 ? 9.023 -3.77 5.184 1 65.19 267 GLN A CA 1
ATOM 1926 C C . GLN A 1 267 ? 8.367 -4.305 6.453 1 65.19 267 GLN A C 1
ATOM 1928 O O . GLN A 1 267 ? 7.723 -5.355 6.43 1 65.19 267 GLN A O 1
ATOM 1933 N N . THR A 1 268 ? 9.156 -4.254 7.508 1 50.25 268 THR A N 1
ATOM 1934 C CA . THR A 1 268 ? 8.555 -4.75 8.742 1 50.25 268 THR A CA 1
ATOM 1935 C C . THR A 1 268 ? 7.262 -4.008 9.055 1 50.25 268 THR A C 1
ATOM 1937 O O . THR A 1 268 ? 7.172 -2.791 8.867 1 50.25 268 THR A O 1
ATOM 1940 N N . SER A 1 269 ? 6.238 -4.57 8.555 1 41.53 269 SER A N 1
ATOM 1941 C CA . SER A 1 269 ? 4.953 -4.02 8.969 1 41.53 269 SER A CA 1
ATOM 1942 C C . SER A 1 269 ? 5.066 -3.293 10.305 1 41.53 269 SER A C 1
ATOM 1944 O O . SER A 1 269 ? 5.887 -3.658 11.148 1 41.53 269 SER A O 1
ATOM 1946 N N . ALA A 1 270 ? 4.75 -2.027 10.352 1 38.03 270 ALA A N 1
ATOM 1947 C CA . ALA A 1 270 ? 4.52 -1.3 11.594 1 38.03 270 ALA A CA 1
ATOM 1948 C C . ALA A 1 270 ? 4.07 -2.244 12.711 1 38.03 270 ALA A C 1
ATOM 1950 O O . ALA A 1 270 ? 3.033 -2.902 12.594 1 38.03 270 ALA A O 1
ATOM 1951 N N . ASP A 1 271 ? 4.859 -3.033 13.328 1 35.22 271 ASP A N 1
ATOM 1952 C CA . ASP A 1 271 ? 4.566 -3.66 14.609 1 35.22 271 ASP A CA 1
ATOM 1953 C C . ASP A 1 271 ? 3.641 -2.785 15.453 1 35.22 271 ASP A C 1
ATOM 1955 O O . ASP A 1 271 ? 4.102 -1.899 16.172 1 35.22 271 ASP A O 1
ATOM 1959 N N . THR A 1 272 ? 2.752 -2.121 14.797 1 40.06 272 THR A N 1
ATOM 1960 C CA . THR A 1 272 ? 1.818 -1.447 15.695 1 40.06 272 THR A CA 1
ATOM 1961 C C . THR A 1 272 ? 1.784 -2.133 17.047 1 40.06 272 THR A C 1
ATOM 1963 O O . THR A 1 272 ? 1.782 -1.466 18.094 1 40.06 272 THR A O 1
ATOM 1966 N N . GLY A 1 273 ? 1.254 -3.438 17.031 1 41.72 273 GLY A N 1
ATOM 1967 C CA . GLY A 1 273 ? 1.119 -3.98 18.375 1 41.72 273 GLY A CA 1
ATOM 1968 C C . GLY A 1 273 ? 2.453 -4.246 19.047 1 41.72 273 GLY A C 1
ATOM 1969 O O . GLY A 1 273 ? 2.506 -4.867 20.109 1 41.72 273 GLY A O 1
ATOM 1970 N N . ARG A 1 274 ? 3.469 -3.938 18.281 1 46.38 274 ARG A N 1
ATOM 1971 C CA . ARG A 1 274 ? 4.766 -4.219 18.891 1 46.38 274 ARG A CA 1
ATOM 1972 C C . ARG A 1 274 ? 5.121 -3.164 19.938 1 46.38 274 ARG A C 1
ATOM 1974 O O . ARG A 1 274 ? 4.828 -1.979 19.766 1 46.38 274 ARG A O 1
ATOM 1981 N N . ALA A 1 275 ? 5.5 -3.691 20.891 1 55.88 275 ALA A N 1
ATOM 1982 C CA . ALA A 1 275 ? 5.996 -2.775 21.922 1 55.88 275 ALA A CA 1
ATOM 1983 C C . ALA A 1 275 ? 7.059 -1.84 21.344 1 55.88 275 ALA A C 1
ATOM 1985 O O . ALA A 1 275 ? 7.832 -2.232 20.469 1 55.88 275 ALA A O 1
ATOM 1986 N N . PRO A 1 276 ? 6.871 -0.514 21.594 1 55.31 276 PRO A N 1
ATOM 1987 C CA . PRO A 1 276 ? 7.906 0.432 21.172 1 55.31 276 PRO A CA 1
ATOM 1988 C C . PRO A 1 276 ? 9.32 -0.082 21.422 1 55.31 276 PRO A C 1
ATOM 1990 O O . PRO A 1 276 ? 9.578 -0.695 22.469 1 55.31 276 PRO A O 1
ATOM 1993 N N . ASP A 1 277 ? 10.141 -0.097 20.391 1 57 277 ASP A N 1
ATOM 1994 C CA . ASP A 1 277 ? 11.539 -0.524 20.469 1 57 277 ASP A CA 1
ATOM 1995 C C . ASP A 1 277 ? 12.461 0.655 20.766 1 57 277 ASP A C 1
ATOM 1997 O O . ASP A 1 277 ? 12.695 1.504 19.906 1 57 277 ASP A O 1
ATOM 2001 N N . ARG A 1 278 ? 13.055 0.708 21.875 1 63.94 278 ARG A N 1
ATOM 2002 C CA . ARG A 1 278 ? 13.906 1.804 22.312 1 63.94 278 ARG A CA 1
ATOM 2003 C C . ARG A 1 278 ? 15.117 1.956 21.406 1 63.94 278 ARG A C 1
ATOM 2005 O O . ARG A 1 278 ? 15.633 3.062 21.219 1 63.94 278 ARG A O 1
ATOM 2012 N N . ARG A 1 279 ? 15.562 0.786 20.812 1 63.19 279 ARG A N 1
ATOM 2013 C CA . ARG A 1 279 ? 16.734 0.814 19.938 1 63.19 279 ARG A CA 1
ATOM 2014 C C . ARG A 1 279 ? 16.453 1.589 18.656 1 63.19 279 ARG A C 1
ATOM 2016 O O . ARG A 1 279 ? 17.359 2.119 18.031 1 63.19 279 ARG A O 1
ATOM 2023 N N . ARG A 1 280 ? 15.148 1.671 18.391 1 60.34 280 ARG A N 1
ATOM 2024 C CA . ARG A 1 280 ? 14.727 2.402 17.203 1 60.34 280 ARG A CA 1
ATOM 2025 C C . ARG A 1 280 ? 14.312 3.826 17.547 1 60.34 280 ARG A C 1
ATOM 2027 O O . ARG A 1 280 ? 13.727 4.531 16.719 1 60.34 280 ARG A O 1
ATOM 2034 N N . GLY A 1 281 ? 14.453 4.254 18.766 1 62.81 281 GLY A N 1
ATOM 2035 C CA . GLY A 1 281 ? 14.062 5.578 19.219 1 62.81 281 GLY A CA 1
ATOM 2036 C C . GLY A 1 281 ? 12.578 5.695 19.531 1 62.81 281 GLY A C 1
ATOM 2037 O O . GLY A 1 281 ? 12.055 6.801 19.672 1 62.81 281 GLY A O 1
ATOM 2038 N N . GLU A 1 282 ? 11.922 4.566 19.469 1 67.44 282 GLU A N 1
ATOM 2039 C CA . GLU A 1 282 ? 10.508 4.551 19.812 1 67.44 282 GLU A CA 1
ATOM 2040 C C . GLU A 1 282 ? 10.297 4.574 21.312 1 67.44 282 GLU A C 1
ATOM 2042 O O . GLU A 1 282 ? 11.164 4.121 22.078 1 67.44 282 GLU A O 1
ATOM 2047 N N . SER A 1 283 ? 9.266 5.281 21.797 1 71.88 283 SER A N 1
ATOM 2048 C CA . SER A 1 283 ? 9.07 5.43 23.234 1 71.88 283 SER A CA 1
ATOM 2049 C C . SER A 1 283 ? 7.617 5.742 23.562 1 71.88 283 SER A C 1
ATOM 2051 O O . SER A 1 283 ? 6.828 6.07 22.672 1 71.88 283 SER A O 1
ATOM 2053 N N . ILE A 1 284 ? 7.281 5.441 24.734 1 73.94 284 ILE A N 1
ATOM 2054 C CA . ILE A 1 284 ? 6.039 5.922 25.328 1 73.94 284 ILE A CA 1
ATOM 2055 C C . ILE A 1 284 ? 6.348 7.023 26.344 1 73.94 284 ILE A C 1
ATOM 2057 O O . ILE A 1 284 ? 7.277 6.891 27.141 1 73.94 284 ILE A O 1
ATOM 2061 N N . GLY A 1 285 ? 5.746 8.109 26.234 1 74.56 285 GLY A N 1
ATOM 2062 C CA . GLY A 1 285 ? 5.941 9.242 27.109 1 74.56 285 GLY A CA 1
ATOM 2063 C C . GLY A 1 285 ? 4.895 10.328 26.938 1 74.56 285 GLY A C 1
ATOM 2064 O O . GLY A 1 285 ? 3.883 10.117 26.266 1 74.56 285 GLY A O 1
ATOM 2065 N N . PRO A 1 286 ? 5.16 11.359 27.688 1 77.88 286 PRO A N 1
ATOM 2066 C CA . PRO A 1 286 ? 4.227 12.477 27.516 1 77.88 286 PRO A CA 1
ATOM 2067 C C . PRO A 1 286 ? 4.184 12.984 26.078 1 77.88 286 PRO A C 1
ATOM 2069 O O . PRO A 1 286 ? 5.219 13.039 25.406 1 77.88 286 PRO A O 1
ATOM 2072 N N . VAL A 1 287 ? 3.037 13.383 25.625 1 80.06 287 VAL A N 1
ATOM 2073 C CA . VAL A 1 287 ? 2.809 13.797 24.25 1 80.06 287 VAL A CA 1
ATOM 2074 C C . VAL A 1 287 ? 3.736 14.953 23.891 1 80.06 287 VAL A C 1
ATOM 2076 O O . VAL A 1 287 ? 4.199 15.062 22.75 1 80.06 287 VAL A O 1
ATOM 2079 N N . SER A 1 288 ? 4.039 15.844 24.859 1 82.12 288 SER A N 1
ATOM 2080 C CA . SER A 1 288 ? 4.898 16.984 24.594 1 82.12 288 SER A CA 1
ATOM 2081 C C . SER A 1 288 ? 6.309 16.547 24.219 1 82.12 288 SER A C 1
ATOM 2083 O O . SER A 1 288 ? 6.918 17.109 23.297 1 82.12 288 SER A O 1
ATOM 2085 N N . VAL A 1 289 ? 6.785 15.531 24.859 1 77.69 289 VAL A N 1
ATOM 2086 C CA . VAL A 1 289 ? 8.117 15.008 24.578 1 77.69 289 VAL A CA 1
ATOM 2087 C C . VAL A 1 289 ? 8.109 14.312 23.219 1 77.69 289 VAL A C 1
ATOM 2089 O O . VAL A 1 289 ? 9.008 14.531 22.406 1 77.69 289 VAL A O 1
ATOM 2092 N N . ALA A 1 290 ? 7.094 13.555 23 1 77.31 290 ALA A N 1
ATOM 2093 C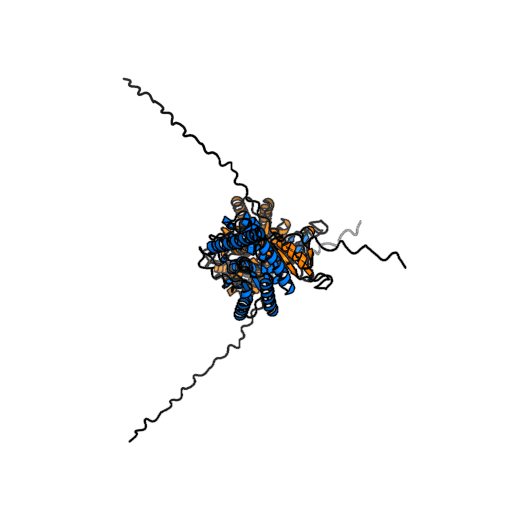 CA . ALA A 1 290 ? 6.965 12.859 21.719 1 77.31 290 ALA A CA 1
ATOM 2094 C C . ALA A 1 290 ? 6.891 13.844 20.562 1 77.31 290 ALA A C 1
ATOM 2096 O O . ALA A 1 290 ? 7.488 13.625 19.516 1 77.31 290 ALA A O 1
ATOM 2097 N N . ALA A 1 291 ? 6.191 14.938 20.781 1 78.06 291 ALA A N 1
ATOM 2098 C CA . ALA A 1 291 ? 6.02 15.961 19.75 1 78.06 291 ALA A CA 1
ATOM 2099 C C . ALA A 1 291 ? 7.355 16.594 19.359 1 78.06 291 ALA A C 1
ATOM 2101 O O . ALA A 1 291 ? 7.656 16.766 18.188 1 78.06 291 ALA A O 1
ATOM 2102 N N . MET A 1 292 ? 8.172 16.906 20.344 1 78.06 292 MET A N 1
ATOM 2103 C CA . MET A 1 292 ? 9.469 17.531 20.094 1 78.06 292 MET A CA 1
ATOM 2104 C C . MET A 1 292 ? 10.398 16.562 19.359 1 78.06 292 MET A C 1
ATOM 2106 O O . MET A 1 292 ? 11.141 16.969 18.469 1 78.06 292 MET A O 1
ATOM 2110 N N . ARG A 1 293 ? 10.289 15.336 19.734 1 74.38 293 ARG A N 1
ATOM 2111 C CA . ARG A 1 293 ? 11.133 14.336 19.078 1 74.38 293 ARG A CA 1
ATOM 2112 C C . ARG A 1 293 ? 10.695 14.109 17.641 1 74.38 293 ARG A C 1
ATOM 2114 O O . ARG A 1 293 ? 11.531 13.938 16.75 1 74.38 293 ARG A O 1
ATOM 2121 N N . ALA A 1 294 ? 9.445 14.07 17.438 1 71.25 294 ALA A N 1
ATOM 2122 C CA . ALA A 1 294 ? 8.898 13.828 16.109 1 71.25 294 ALA A CA 1
ATOM 2123 C C . ALA A 1 294 ? 9.328 14.914 15.125 1 71.25 294 ALA A C 1
ATOM 2125 O O . ALA A 1 294 ? 9.586 14.633 13.953 1 71.25 294 ALA A O 1
ATOM 2126 N N . VAL A 1 295 ? 9.453 16.125 15.648 1 71.94 295 VAL A N 1
ATOM 2127 C CA . VAL A 1 295 ? 9.836 17.25 14.805 1 71.94 295 VAL A CA 1
ATOM 2128 C C . VAL A 1 295 ? 11.266 17.062 14.305 1 71.94 295 VAL A C 1
ATOM 2130 O O . VAL A 1 295 ? 11.609 17.5 13.203 1 71.94 295 VAL A O 1
ATOM 2133 N N . ARG A 1 296 ? 12.055 16.312 15.078 1 69.19 296 ARG A N 1
ATOM 2134 C CA . ARG A 1 296 ? 13.469 16.156 14.758 1 69.19 296 ARG A CA 1
ATOM 2135 C C . ARG A 1 296 ? 13.68 14.969 13.812 1 69.19 296 ARG A C 1
ATOM 2137 O O . ARG A 1 296 ? 14.719 14.859 13.164 1 69.19 296 ARG A O 1
ATOM 2144 N N . ASP A 1 297 ? 12.648 14.086 13.781 1 66.81 297 ASP A N 1
ATOM 2145 C CA . ASP A 1 297 ? 12.797 12.852 13.008 1 66.81 297 ASP A CA 1
ATOM 2146 C C . ASP A 1 297 ? 11.617 12.648 12.062 1 66.81 297 ASP A C 1
ATOM 2148 O O . ASP A 1 297 ? 10.633 11.992 12.422 1 66.81 297 ASP A O 1
ATOM 2152 N N . PRO A 1 298 ? 11.742 13.062 10.844 1 61.72 298 PRO A N 1
ATOM 2153 C CA . PRO A 1 298 ? 10.633 12.922 9.898 1 61.72 298 PRO A CA 1
ATOM 2154 C C . PRO A 1 298 ? 10.203 11.477 9.703 1 61.72 298 PRO A C 1
ATOM 2156 O O . PRO A 1 298 ? 11.039 10.57 9.742 1 61.72 298 PRO A O 1
ATOM 2159 N N . GLY A 1 299 ? 8.875 11.336 9.453 1 65.81 299 GLY A N 1
ATOM 2160 C CA . GLY A 1 299 ? 8.312 10.008 9.289 1 65.81 299 GLY A CA 1
ATOM 2161 C C . GLY A 1 299 ? 7.879 9.375 10.594 1 65.81 299 GLY A C 1
ATOM 2162 O O . GLY A 1 299 ? 7.246 8.312 10.594 1 65.81 299 GLY A O 1
ATOM 2163 N N . THR A 1 300 ? 8.188 10.117 11.734 1 66.94 300 THR A N 1
ATOM 2164 C CA . THR A 1 300 ? 7.785 9.625 13.047 1 66.94 300 THR A CA 1
ATOM 2165 C C . THR A 1 300 ? 6.281 9.773 13.242 1 66.94 300 THR A C 1
ATOM 2167 O O . THR A 1 300 ? 5.707 10.812 12.898 1 66.94 300 THR A O 1
ATOM 2170 N N . GLU A 1 301 ? 5.648 8.734 13.586 1 73.38 301 GLU A N 1
ATOM 2171 C CA . GLU A 1 301 ? 4.234 8.766 13.961 1 73.38 301 GLU A CA 1
ATOM 2172 C C . GLU A 1 301 ? 4.066 8.969 15.461 1 73.38 301 GLU A C 1
ATOM 2174 O O . GLU A 1 301 ? 4.789 8.367 16.266 1 73.38 301 GLU A O 1
ATOM 2179 N N . VAL A 1 302 ? 3.232 9.836 15.906 1 69.81 302 VAL A N 1
ATOM 2180 C CA . VAL A 1 302 ? 2.814 9.992 17.297 1 69.81 302 VAL A CA 1
ATOM 2181 C C . VAL A 1 302 ? 1.314 9.719 17.422 1 69.81 302 VAL A C 1
ATOM 2183 O O . VAL A 1 302 ? 0.521 10.242 16.625 1 69.81 302 VAL A O 1
ATOM 2186 N N . SER A 1 303 ? 0.886 8.828 18.266 1 74.69 303 SER A N 1
ATOM 2187 C CA . SER A 1 303 ? -0.515 8.523 18.547 1 74.69 303 SER A CA 1
ATOM 2188 C C . SER A 1 303 ? -0.761 8.344 20.047 1 74.69 303 SER A C 1
ATOM 2190 O O . SER A 1 303 ? 0.17 8.062 20.797 1 74.69 303 SER A O 1
ATOM 2192 N N . ALA A 1 304 ? -1.966 8.602 20.438 1 75 304 ALA A N 1
ATOM 2193 C CA . ALA A 1 304 ? -2.33 8.438 21.844 1 75 304 ALA A CA 1
ATOM 2194 C C . ALA A 1 304 ? -2.213 6.98 22.266 1 75 304 ALA A C 1
ATOM 2196 O O . ALA A 1 304 ? -2.357 6.074 21.453 1 75 304 ALA A O 1
ATOM 2197 N N . THR A 1 305 ? -1.75 6.781 23.516 1 71.31 305 THR A N 1
ATOM 2198 C CA . THR A 1 305 ? -1.697 5.441 24.078 1 71.31 305 THR A CA 1
ATOM 2199 C C . THR A 1 305 ? -2.062 5.469 25.562 1 71.31 305 THR A C 1
ATOM 2201 O O . THR A 1 305 ? -2.396 6.523 26.109 1 71.31 305 THR A O 1
ATOM 2204 N N . ALA A 1 306 ? -2.301 4.352 26.188 1 72.19 306 ALA A N 1
ATOM 2205 C CA . ALA A 1 306 ? -2.535 4.234 27.625 1 72.19 306 ALA A CA 1
ATOM 2206 C C . ALA A 1 306 ? -1.39 3.49 28.312 1 72.19 306 ALA A C 1
ATOM 2208 O O . ALA A 1 306 ? -0.783 2.594 27.719 1 72.19 306 ALA A O 1
ATOM 2209 N N . VAL A 1 307 ? -0.896 4.055 29.453 1 65.06 307 VAL A N 1
ATOM 2210 C CA . VAL A 1 307 ? 0.085 3.387 30.312 1 65.06 307 VAL A CA 1
ATOM 2211 C C . VAL A 1 307 ? -0.584 2.908 31.594 1 65.06 307 VAL A C 1
ATOM 2213 O O . VAL A 1 307 ? -1.084 3.717 32.375 1 65.06 307 VAL A O 1
ATOM 2216 N N . ALA A 1 308 ? -0.483 1.553 31.719 1 72.94 308 ALA A N 1
ATOM 2217 C CA . ALA A 1 308 ? -1.125 0.946 32.875 1 72.94 308 ALA A CA 1
ATOM 2218 C C . ALA A 1 308 ? -2.592 1.355 32.969 1 72.94 308 ALA A C 1
ATOM 2220 O O . ALA A 1 308 ? -3.074 1.72 34.031 1 72.94 308 ALA A O 1
ATOM 2221 N N . GLY A 1 309 ? -3.23 1.489 31.766 1 71.44 309 GLY A N 1
ATOM 2222 C CA . GLY A 1 309 ? -4.66 1.737 31.703 1 71.44 309 GLY A CA 1
ATOM 2223 C C . GLY A 1 309 ? -5.012 3.213 31.719 1 71.44 309 GLY A C 1
ATOM 2224 O O . GLY A 1 309 ? -6.176 3.582 31.547 1 71.44 309 GLY A O 1
ATOM 2225 N N . ASP A 1 310 ? -4.027 4.043 32.031 1 79.38 310 ASP A N 1
ATOM 2226 C CA . ASP A 1 310 ? -4.281 5.477 32.094 1 79.38 310 ASP A CA 1
ATOM 2227 C C . ASP A 1 310 ? -3.861 6.176 30.797 1 79.38 310 ASP A C 1
ATOM 2229 O O . ASP A 1 310 ? -2.752 5.961 30.312 1 79.38 310 ASP A O 1
ATOM 2233 N N . GLU A 1 311 ? -4.738 7.031 30.297 1 83.12 311 GLU A N 1
ATOM 2234 C CA . GLU A 1 311 ? -4.449 7.762 29.062 1 83.12 311 GLU A CA 1
ATOM 2235 C C . GLU A 1 311 ? -3.59 8.992 29.344 1 83.12 311 GLU A C 1
ATOM 2237 O O . GLU A 1 311 ? -2.992 9.555 28.422 1 83.12 311 GLU A O 1
ATOM 2242 N N . ARG A 1 312 ? -3.629 9.438 30.609 1 85.5 312 ARG A N 1
ATOM 2243 C CA . ARG A 1 312 ? -2.896 10.641 31 1 85.5 312 ARG A CA 1
ATOM 2244 C C . ARG A 1 312 ? -2.006 10.367 32.219 1 85.5 312 ARG A C 1
ATOM 2246 O O . ARG A 1 312 ? -2.365 9.586 33.094 1 85.5 312 ARG A O 1
ATOM 2253 N N . GLY A 1 313 ? -0.815 10.969 32.219 1 74.31 313 GLY A N 1
ATOM 2254 C CA . GLY A 1 313 ? 0.073 10.984 33.375 1 74.31 313 GLY A CA 1
ATOM 2255 C C . GLY A 1 313 ? 0.241 12.367 33.969 1 74.31 313 GLY A C 1
ATOM 2256 O O . GLY A 1 313 ? -0.546 13.273 33.688 1 74.31 313 GLY A O 1
ATOM 2257 N N . GLN A 1 314 ? 1.177 12.562 34.844 1 77.62 314 GLN A N 1
ATOM 2258 C CA . GLN A 1 314 ? 1.421 13.82 35.562 1 77.62 314 GLN A CA 1
ATOM 2259 C C . GLN A 1 314 ? 1.802 14.922 34.562 1 77.62 314 GLN A C 1
ATOM 2261 O O . GLN A 1 314 ? 1.539 16.109 34.812 1 77.62 314 GLN A O 1
ATOM 2266 N N . ARG A 1 315 ? 2.395 14.414 33.469 1 78.38 315 ARG A N 1
ATOM 2267 C CA . ARG A 1 315 ? 2.939 15.406 32.531 1 78.38 315 ARG A CA 1
ATOM 2268 C C . ARG A 1 315 ? 2.104 15.492 31.266 1 78.38 315 ARG A C 1
ATOM 2270 O O . ARG A 1 315 ? 2.607 15.883 30.219 1 78.38 315 ARG A O 1
ATOM 2277 N N . GLY A 1 316 ? 0.863 14.93 31.359 1 78.12 316 GLY A N 1
ATOM 2278 C CA . GLY A 1 316 ? -0.04 15.031 30.234 1 78.12 316 GLY A CA 1
ATOM 2279 C C . GLY A 1 316 ? -0.439 13.68 29.656 1 78.12 316 GLY A C 1
ATOM 2280 O O . GLY A 1 316 ? -0.262 12.648 30.312 1 78.12 316 GLY A O 1
ATOM 2281 N N . ARG A 1 317 ? -0.994 13.758 28.422 1 82.12 317 ARG A N 1
ATOM 2282 C CA . ARG A 1 317 ? -1.466 12.531 27.781 1 82.12 317 ARG A CA 1
ATOM 2283 C C . ARG A 1 317 ? -0.296 11.648 27.359 1 82.12 317 ARG A C 1
ATOM 2285 O O . ARG A 1 317 ? 0.723 12.148 26.875 1 82.12 317 ARG A O 1
ATOM 2292 N N . TRP A 1 318 ? -0.467 10.414 27.531 1 74.25 318 TRP A N 1
ATOM 2293 C CA . TRP A 1 318 ? 0.529 9.453 27.062 1 74.25 318 TRP A CA 1
ATOM 2294 C C . TRP A 1 318 ? 0.463 9.297 25.547 1 74.25 318 TRP A C 1
ATOM 2296 O O . TRP A 1 318 ? -0.624 9.266 24.969 1 74.25 318 TRP A O 1
ATOM 2306 N N . ALA A 1 319 ? 1.576 9.32 24.938 1 79.19 319 ALA A N 1
ATOM 2307 C CA . ALA A 1 319 ? 1.672 9.086 23.5 1 79.19 319 ALA A CA 1
ATOM 2308 C C . ALA A 1 319 ? 2.766 8.078 23.172 1 79.19 319 ALA A C 1
ATOM 2310 O O . ALA A 1 319 ? 3.732 7.938 23.938 1 79.19 319 ALA A O 1
ATOM 2311 N N . VAL A 1 320 ? 2.539 7.332 22.141 1 74.44 320 VAL A N 1
ATOM 2312 C CA . VAL A 1 320 ? 3.561 6.445 21.594 1 74.44 320 VAL A CA 1
ATOM 2313 C C . VAL A 1 320 ? 4.184 7.078 20.344 1 74.44 320 VAL A C 1
ATOM 2315 O O . VAL A 1 320 ? 3.48 7.68 19.531 1 74.44 320 VAL A O 1
ATOM 2318 N N . LEU A 1 321 ? 5.504 7.09 20.375 1 72.5 321 LEU A N 1
ATOM 2319 C CA . LEU A 1 321 ? 6.297 7.512 19.234 1 72.5 321 LEU A CA 1
ATOM 2320 C C . LEU A 1 321 ? 6.812 6.309 18.438 1 72.5 321 LEU A C 1
ATOM 2322 O O . LEU A 1 321 ? 7.477 5.434 19 1 72.5 321 LEU A O 1
ATOM 2326 N N . LEU A 1 322 ? 6.395 6.184 17.172 1 68.75 322 LEU A N 1
ATOM 2327 C CA . LEU A 1 322 ? 6.793 5.074 16.312 1 68.75 322 LEU A CA 1
ATOM 2328 C C . LEU A 1 322 ? 7.547 5.574 15.086 1 68.75 322 LEU A C 1
ATOM 2330 O O . LEU A 1 322 ? 7.172 6.59 14.492 1 68.75 322 LEU A O 1
ATOM 2334 N N . ARG A 1 323 ? 8.75 4.879 14.828 1 62.97 323 ARG A N 1
ATOM 2335 C CA . ARG A 1 323 ? 9.508 5.191 13.617 1 62.97 323 ARG A CA 1
ATOM 2336 C C . ARG A 1 323 ? 9.172 4.215 12.492 1 62.97 323 ARG A C 1
ATOM 2338 O O . ARG A 1 323 ? 9.359 3.006 12.633 1 62.97 323 ARG A O 1
ATOM 2345 N N . ARG A 1 324 ? 8.492 4.68 11.648 1 53.5 324 ARG A N 1
ATOM 2346 C CA . ARG A 1 324 ? 8.117 3.838 10.516 1 53.5 324 ARG A CA 1
ATOM 2347 C C . ARG A 1 324 ? 9.227 3.799 9.477 1 53.5 324 ARG A C 1
ATOM 2349 O O . ARG A 1 324 ? 9.875 4.816 9.211 1 53.5 324 ARG A O 1
ATOM 2356 N N . HIS A 1 325 ? 10.086 2.654 9.453 1 49 325 HIS A N 1
ATOM 2357 C CA . HIS A 1 325 ? 11.328 2.439 8.719 1 49 325 HIS A CA 1
ATOM 2358 C C . HIS A 1 325 ? 11.211 2.932 7.281 1 49 325 HIS A C 1
ATOM 2360 O O . HIS A 1 325 ? 10.305 2.529 6.555 1 49 325 HIS A O 1
ATOM 2366 N N . ARG A 1 326 ? 11.742 4.117 7.008 1 46.09 326 ARG A N 1
ATOM 2367 C CA . ARG A 1 326 ? 12.07 4.496 5.637 1 46.09 326 ARG A CA 1
ATOM 2368 C C . ARG A 1 326 ? 13.523 4.168 5.316 1 46.09 326 ARG A C 1
ATOM 2370 O O . ARG A 1 326 ? 14.414 4.375 6.145 1 46.09 326 ARG A O 1
ATOM 2377 N N . THR A 1 327 ? 13.773 3.178 4.496 1 42.19 327 THR A N 1
ATOM 2378 C CA . THR A 1 327 ? 15.148 3.047 4.016 1 42.19 327 THR A CA 1
ATOM 2379 C C . THR A 1 327 ? 15.703 4.402 3.588 1 42.19 327 THR A C 1
ATOM 2381 O O . THR A 1 327 ? 15.141 5.055 2.705 1 42.19 327 THR A O 1
ATOM 2384 N N . PRO A 1 328 ? 16.578 4.906 4.32 1 42.78 328 PRO A N 1
ATOM 2385 C CA . PRO A 1 328 ? 17.188 6.145 3.84 1 42.78 328 PRO A CA 1
ATOM 2386 C C . PRO A 1 328 ? 17.672 6.043 2.395 1 42.78 328 PRO A C 1
ATOM 2388 O O . PRO A 1 328 ? 18.125 4.977 1.965 1 42.78 328 PRO A O 1
ATOM 2391 N N . LEU A 1 329 ? 17.266 7 1.533 1 44.03 329 LEU A N 1
ATOM 2392 C CA . LEU A 1 329 ? 17.891 7.035 0.214 1 44.03 329 LEU A CA 1
ATOM 2393 C C . LEU A 1 329 ? 19.406 7.066 0.33 1 44.03 329 LEU A C 1
ATOM 2395 O O . LEU A 1 329 ? 19.953 7.715 1.226 1 44.03 329 LEU A O 1
ATOM 2399 N N . PRO A 1 330 ? 20.031 6.148 -0.278 1 42.28 330 PRO A N 1
ATOM 2400 C CA . PRO A 1 330 ? 21.484 6.352 -0.296 1 42.28 330 PRO A CA 1
ATOM 2401 C C . PRO A 1 330 ? 21.875 7.754 -0.751 1 42.28 330 PRO A C 1
ATOM 2403 O O . PRO A 1 330 ? 21.156 8.383 -1.52 1 42.28 330 PRO A O 1
ATOM 2406 N N . PRO A 1 331 ? 22.766 8.352 -0.055 1 42.75 331 PRO A N 1
ATOM 2407 C CA . PRO A 1 331 ? 23.219 9.656 -0.525 1 42.75 331 PRO A CA 1
ATOM 2408 C C . PRO A 1 331 ? 23.453 9.695 -2.035 1 42.75 331 PRO A C 1
ATOM 2410 O O . PRO A 1 331 ? 23.766 8.672 -2.641 1 42.75 331 PRO A O 1
ATOM 2413 N N . PRO A 1 332 ? 22.953 10.727 -2.592 1 39.19 332 PRO A N 1
ATOM 2414 C CA . PRO A 1 332 ? 23.266 10.773 -4.023 1 39.19 332 PRO A CA 1
ATOM 2415 C C . PRO A 1 332 ? 24.719 10.422 -4.328 1 39.19 332 PRO A C 1
ATOM 2417 O O . PRO A 1 332 ? 25.609 10.836 -3.598 1 39.19 332 PRO A O 1
ATOM 2420 N N . GLN A 1 333 ? 24.969 9.422 -4.871 1 38 333 GLN A N 1
ATOM 2421 C CA . GLN A 1 333 ? 26.344 9.164 -5.316 1 38 333 GLN A CA 1
ATOM 2422 C C . GLN A 1 333 ? 26.938 10.398 -5.98 1 38 333 GLN A C 1
ATOM 2424 O O . GLN A 1 333 ? 26.281 11.062 -6.785 1 38 333 GLN A O 1
ATOM 2429 N N . SER A 1 334 ? 27.922 11.039 -5.34 1 37.31 334 SER A N 1
ATOM 2430 C CA . SER A 1 334 ? 28.672 12.094 -6.004 1 37.31 334 SER A CA 1
ATOM 2431 C C . SER A 1 334 ? 28.922 11.766 -7.473 1 37.31 334 SER A C 1
ATOM 2433 O O . SER A 1 334 ? 29.266 10.633 -7.809 1 37.31 334 SER A O 1
ATOM 2435 N N . PRO A 1 335 ? 28.406 12.57 -8.32 1 38 335 PRO A N 1
ATOM 2436 C CA . PRO A 1 335 ? 28.844 12.266 -9.688 1 38 335 PRO A CA 1
ATOM 2437 C C . PRO A 1 335 ? 30.344 11.969 -9.773 1 38 335 PRO A C 1
ATOM 2439 O O . PRO A 1 335 ? 31.125 12.562 -9.039 1 38 335 PRO A O 1
ATOM 2442 N N . ASN A 1 336 ? 30.719 10.781 -9.938 1 38.12 336 ASN A N 1
ATOM 2443 C CA . ASN A 1 336 ? 32.125 10.539 -10.25 1 38.12 336 ASN A CA 1
ATOM 2444 C C . ASN A 1 336 ? 32.688 11.594 -11.195 1 38.12 336 ASN A C 1
ATOM 2446 O O . ASN A 1 336 ? 32.219 11.734 -12.328 1 38.12 336 ASN A O 1
ATOM 2450 N N . PRO A 1 337 ? 33.406 12.586 -10.711 1 41.59 337 PRO A N 1
ATOM 2451 C CA . PRO A 1 337 ? 33.938 13.609 -11.594 1 41.59 337 PRO A CA 1
ATOM 2452 C C . PRO A 1 337 ? 34.688 13.023 -12.789 1 41.59 337 PRO A C 1
ATOM 2454 O O . PRO A 1 337 ? 35.125 13.766 -13.672 1 41.59 337 PRO A O 1
ATOM 2457 N N . ASP A 1 338 ? 35.188 11.766 -12.555 1 39.03 338 ASP A N 1
ATOM 2458 C CA . ASP A 1 338 ? 36.125 11.375 -13.602 1 39.03 338 ASP A CA 1
ATOM 2459 C C . ASP A 1 338 ? 35.406 11.078 -14.914 1 39.03 338 ASP A C 1
ATOM 2461 O O . ASP A 1 338 ? 34.938 9.961 -15.133 1 39.03 338 ASP A O 1
ATOM 2465 N N . GLY A 1 339 ? 34.5 11.93 -15.312 1 37.22 339 GLY A N 1
ATOM 2466 C CA . GLY A 1 339 ? 34.062 11.766 -16.688 1 37.22 339 GLY A CA 1
ATOM 2467 C C . GLY A 1 339 ? 35.219 11.664 -17.672 1 37.22 339 GLY A C 1
ATOM 2468 O O . GLY A 1 339 ? 36.25 12.32 -17.484 1 37.22 339 GLY A O 1
ATOM 2469 N N . PRO A 1 340 ? 35.375 10.445 -18.25 1 36.03 340 PRO A N 1
ATOM 2470 C CA . PRO A 1 340 ? 36.531 10.297 -19.125 1 36.03 340 PRO A CA 1
ATOM 2471 C C . PRO A 1 340 ? 36.781 11.531 -20 1 36.03 340 PRO A C 1
ATOM 2473 O O . PRO A 1 340 ? 35.812 12.188 -20.422 1 36.03 340 PRO A O 1
ATOM 2476 N N . ASP A 1 341 ? 37.75 12.359 -19.609 1 35.25 341 ASP A N 1
ATOM 2477 C CA . ASP A 1 341 ? 38.312 13.367 -20.516 1 35.25 341 ASP A CA 1
ATOM 2478 C C . ASP A 1 341 ? 38.562 12.781 -21.906 1 35.25 341 ASP A C 1
ATOM 2480 O O . ASP A 1 341 ? 39.438 11.961 -22.094 1 35.25 341 ASP A O 1
ATOM 2484 N N . ASN A 1 342 ? 37.406 12.297 -22.578 1 32.12 342 ASN A N 1
ATOM 2485 C CA . ASN A 1 342 ? 37.562 11.828 -23.953 1 32.12 342 ASN A CA 1
ATOM 2486 C C . ASN A 1 342 ? 38.281 12.852 -24.828 1 32.12 342 ASN A C 1
ATOM 2488 O O . ASN A 1 342 ? 37.656 13.719 -25.438 1 32.12 342 ASN A O 1
ATOM 2492 N N . THR A 1 343 ? 39.375 13.445 -24.312 1 32.25 343 THR A N 1
ATOM 2493 C CA . THR A 1 343 ? 40.188 14.242 -25.25 1 32.25 343 THR A CA 1
ATOM 2494 C C . THR A 1 343 ? 40.688 13.383 -26.391 1 32.25 343 THR A C 1
ATOM 2496 O O . THR A 1 343 ? 41.781 13.633 -26.922 1 32.25 343 THR A O 1
ATOM 2499 N N . GLY A 1 344 ? 39.875 12.312 -26.859 1 28.88 344 GLY A N 1
ATOM 2500 C CA . GLY A 1 344 ? 40.438 11.594 -28 1 28.88 344 GLY A CA 1
ATOM 2501 C C . GLY A 1 344 ? 40.688 12.484 -29.203 1 28.88 344 GLY A C 1
ATOM 2502 O O . GLY A 1 344 ? 39.781 13.109 -29.719 1 28.88 344 GLY A O 1
ATOM 2503 N N . GLY A 1 345 ? 41.938 13.039 -29.328 1 30.94 345 GLY A N 1
ATOM 2504 C CA . GLY A 1 345 ? 42.531 13.82 -30.406 1 30.94 345 GLY A CA 1
ATOM 2505 C C . GLY A 1 345 ? 42.344 13.188 -31.766 1 30.94 345 GLY A C 1
ATOM 2506 O O . GLY A 1 345 ? 42.156 11.969 -31.875 1 30.94 345 GLY A O 1
ATOM 2507 N N . PRO A 1 346 ? 41.844 13.914 -32.844 1 30.97 346 PRO A N 1
ATOM 2508 C CA . PRO A 1 346 ? 41.5 13.523 -34.188 1 30.97 346 PRO A CA 1
ATOM 2509 C C . PRO A 1 346 ? 42.594 12.719 -34.875 1 30.97 346 PRO A C 1
ATOM 2511 O O . PRO A 1 346 ? 43.781 13.078 -34.781 1 30.97 346 PRO A O 1
ATOM 2514 N N . ALA A 1 347 ? 42.562 11.359 -34.875 1 27.22 347 ALA A N 1
ATOM 2515 C CA . ALA A 1 347 ? 43.531 10.539 -35.594 1 27.22 347 ALA A CA 1
ATOM 2516 C C . ALA A 1 347 ? 43.656 10.977 -37.062 1 27.22 347 ALA A C 1
ATOM 2518 O O . ALA A 1 347 ? 42.656 11.156 -37.75 1 27.22 347 ALA A O 1
ATOM 2519 N N . ALA A 1 348 ? 44.75 11.617 -37.5 1 25 348 ALA A N 1
ATOM 2520 C CA . ALA A 1 348 ? 45.188 12.055 -38.844 1 25 348 ALA A CA 1
ATOM 2521 C C . ALA A 1 348 ? 45.156 10.898 -39.844 1 25 348 ALA A C 1
ATOM 2523 O O . ALA A 1 348 ? 45.781 9.852 -39.594 1 25 348 ALA A O 1
ATOM 2524 N N . ALA A 1 349 ? 44.031 10.578 -40.531 1 24.08 349 ALA A N 1
ATOM 2525 C CA . ALA A 1 349 ? 43.938 9.609 -41.625 1 24.08 349 ALA A CA 1
ATOM 2526 C C . ALA A 1 349 ? 45.062 9.781 -42.625 1 24.08 349 ALA A C 1
ATOM 2528 O O . ALA A 1 349 ? 45.281 10.883 -43.125 1 24.08 349 ALA A O 1
ATOM 2529 N N . ALA A 1 350 ? 46.156 8.898 -42.625 1 24.56 350 ALA A N 1
ATOM 2530 C CA . ALA A 1 350 ? 47.312 8.766 -43.5 1 24.56 350 ALA A CA 1
ATOM 2531 C C . ALA A 1 350 ? 46.875 8.57 -44.938 1 24.56 350 ALA A C 1
ATOM 2533 O O . ALA A 1 350 ? 45.969 7.797 -45.219 1 24.56 350 ALA A O 1
ATOM 2534 N N . THR A 1 351 ? 47.125 9.492 -45.906 1 25.61 351 THR A N 1
ATOM 2535 C CA . THR A 1 351 ? 47 9.703 -47.344 1 25.61 351 THR A CA 1
ATOM 2536 C C . THR A 1 351 ? 47.688 8.586 -48.125 1 25.61 351 THR A C 1
ATOM 2538 O O . THR A 1 351 ? 48.938 8.531 -48.156 1 25.61 351 THR A O 1
ATOM 2541 N N . SER A 1 352 ? 47.406 7.219 -47.938 1 22.73 352 SER A N 1
ATOM 2542 C CA . SER A 1 352 ? 48.219 6.312 -48.75 1 22.73 352 SER A CA 1
ATOM 2543 C C . SER A 1 352 ? 48.031 6.562 -50.25 1 22.73 352 SER A C 1
ATOM 2545 O O . SER A 1 352 ? 46.906 6.656 -50.719 1 22.73 352 SER A O 1
ATOM 2547 N N . SER A 1 353 ? 49.062 7 -51 1 25.23 353 SER A N 1
ATOM 2548 C CA . SER A 1 353 ? 49.438 7.355 -52.375 1 25.23 353 SER A CA 1
ATOM 2549 C C . SER A 1 353 ? 49.469 6.129 -53.281 1 25.23 353 SER A C 1
ATOM 2551 O O . SER A 1 353 ? 49.969 6.195 -54.406 1 25.23 353 SER A O 1
ATOM 2553 N N . ALA A 1 354 ? 48.5 5.129 -53.406 1 25.23 354 ALA A N 1
ATOM 2554 C CA . ALA A 1 354 ? 48.781 4.008 -54.312 1 25.23 354 ALA A CA 1
ATOM 2555 C C . ALA A 1 354 ? 49.062 4.5 -55.75 1 25.23 354 ALA A C 1
ATOM 2557 O O . ALA A 1 354 ? 48.344 5.371 -56.25 1 25.23 354 ALA A O 1
ATOM 2558 N N . ALA A 1 355 ? 50.25 4.172 -56.375 1 26.47 355 ALA A N 1
ATOM 2559 C CA . ALA A 1 355 ? 51.062 4.223 -57.594 1 26.47 355 ALA A CA 1
ATOM 2560 C C . ALA A 1 355 ? 50.344 3.529 -58.75 1 26.47 355 ALA A C 1
ATOM 2562 O O . ALA A 1 355 ? 49.844 2.404 -58.594 1 26.47 355 ALA A O 1
ATOM 2563 N N . THR A 1 356 ? 49.688 4.227 -59.625 1 28.36 356 THR A N 1
ATOM 2564 C CA . THR A 1 356 ? 49.094 3.924 -60.938 1 28.36 356 THR A CA 1
ATOM 2565 C C . THR A 1 356 ? 50.125 3.242 -61.844 1 28.36 356 THR A C 1
ATOM 2567 O O . THR A 1 356 ? 51.062 3.877 -62.312 1 28.36 356 THR A O 1
ATOM 2570 N N . THR A 1 357 ? 50.781 2.102 -61.469 1 26.58 357 THR A N 1
ATOM 2571 C CA . THR A 1 357 ? 51.781 1.606 -62.406 1 26.58 357 THR A CA 1
ATOM 2572 C C . THR A 1 357 ? 51.125 1.298 -63.75 1 26.58 357 THR A C 1
ATOM 2574 O O . THR A 1 357 ? 50 0.785 -63.812 1 26.58 357 THR A O 1
ATOM 2577 N N . THR A 1 358 ? 51.688 1.863 -64.875 1 30.62 358 THR A N 1
ATOM 2578 C CA . THR A 1 358 ? 51.688 1.954 -66.375 1 30.62 358 THR A CA 1
ATOM 2579 C C . THR A 1 358 ? 52 0.595 -67 1 30.62 358 THR A C 1
ATOM 2581 O O . THR A 1 358 ? 52.125 0.484 -68.188 1 30.62 358 THR A O 1
ATOM 2584 N N . ASP A 1 359 ? 51.562 -0.592 -66.5 1 26.12 359 ASP A N 1
ATOM 2585 C CA . ASP A 1 359 ? 52.125 -1.702 -67.312 1 26.12 359 ASP A CA 1
ATOM 2586 C C . ASP A 1 359 ? 51.875 -1.525 -68.812 1 26.12 359 ASP A C 1
ATOM 2588 O O . ASP A 1 359 ? 50.719 -1.291 -69.188 1 26.12 359 ASP A O 1
ATOM 2592 N N . SER A 1 360 ? 53.062 -1.397 -69.562 1 25.92 360 SER A N 1
ATOM 2593 C CA . SER A 1 360 ? 53.75 -1.731 -70.812 1 25.92 360 SER A CA 1
ATOM 2594 C C . SER A 1 360 ? 53.5 -3.189 -71.188 1 25.92 360 SER A C 1
ATOM 2596 O O . SER A 1 360 ? 53.625 -4.082 -70.312 1 25.92 360 SER A O 1
ATOM 2598 N N . MET B 1 1 ? 11.789 58.781 75.562 1 19.11 1 MET B N 1
ATOM 2599 C CA . MET B 1 1 ? 11.633 59.969 74.75 1 19.11 1 MET B CA 1
ATOM 2600 C C . MET B 1 1 ? 12.422 59.875 73.438 1 19.11 1 MET B C 1
ATOM 2602 O O . MET B 1 1 ? 11.883 60.094 72.375 1 19.11 1 MET B O 1
ATOM 2606 N N . GLY B 1 2 ? 13.797 59.969 73.5 1 16.59 2 GLY B N 1
ATOM 2607 C CA . GLY B 1 2 ? 14.547 60.844 72.562 1 16.59 2 GLY B CA 1
ATOM 2608 C C . GLY B 1 2 ? 14.836 60.188 71.25 1 16.59 2 GLY B C 1
ATOM 2609 O O . GLY B 1 2 ? 15.141 60.875 70.25 1 16.59 2 GLY B O 1
ATOM 2610 N N . ARG B 1 3 ? 15.648 59.031 71.25 1 18.72 3 ARG B N 1
ATOM 2611 C CA . ARG B 1 3 ? 16.625 58.812 70.188 1 18.72 3 ARG B CA 1
ATOM 2612 C C . ARG B 1 3 ? 15.938 58.406 68.875 1 18.72 3 ARG B C 1
ATOM 2614 O O . ARG B 1 3 ? 15.844 57.219 68.562 1 18.72 3 ARG B O 1
ATOM 2621 N N . ALA B 1 4 ? 14.516 58.844 68.5 1 20.31 4 ALA B N 1
ATOM 2622 C CA . ALA B 1 4 ? 13.523 58.781 67.438 1 20.31 4 ALA B CA 1
ATOM 2623 C C . ALA B 1 4 ? 14.102 59.312 66.125 1 20.31 4 ALA B C 1
ATOM 2625 O O . ALA B 1 4 ? 13.578 59.031 65 1 20.31 4 ALA B O 1
ATOM 2626 N N . ARG B 1 5 ? 14.922 60.469 66.188 1 19.19 5 ARG B N 1
ATOM 2627 C CA . ARG B 1 5 ? 14.805 61.531 65.188 1 19.19 5 ARG B CA 1
ATOM 2628 C C . ARG B 1 5 ? 15.375 61.062 63.844 1 19.19 5 ARG B C 1
ATOM 2630 O O . ARG B 1 5 ? 14.75 61.25 62.781 1 19.19 5 ARG B O 1
ATOM 2637 N N . ARG B 1 6 ? 16.797 61.188 63.625 1 17.8 6 ARG B N 1
ATOM 2638 C CA . ARG B 1 6 ? 17.453 61.969 62.562 1 17.8 6 ARG B CA 1
ATOM 2639 C C . ARG B 1 6 ? 17.547 61.156 61.281 1 17.8 6 ARG B C 1
ATOM 2641 O O . ARG B 1 6 ? 17.938 61.688 60.25 1 17.8 6 ARG B O 1
ATOM 2648 N N . ALA B 1 7 ? 17.859 59.781 61.312 1 20.66 7 ALA B N 1
ATOM 2649 C CA . ALA B 1 7 ? 18.656 59.25 60.219 1 20.66 7 ALA B CA 1
ATOM 2650 C C . ALA B 1 7 ? 17.859 59.281 58.906 1 20.66 7 ALA B C 1
ATOM 2652 O O . ALA B 1 7 ? 16.922 58.5 58.719 1 20.66 7 ALA B O 1
ATOM 2653 N N . ARG B 1 8 ? 17.484 60.5 58.219 1 19.61 8 ARG B N 1
ATOM 2654 C CA . ARG B 1 8 ? 16.828 61.156 57.094 1 19.61 8 ARG B CA 1
ATOM 2655 C C . ARG B 1 8 ? 17.25 60.5 55.781 1 19.61 8 ARG B C 1
ATOM 2657 O O . ARG B 1 8 ? 18.203 59.719 55.75 1 19.61 8 ARG B O 1
ATOM 2664 N N . ASN B 1 9 ? 17.406 61.406 54.469 1 18.2 9 ASN B N 1
ATOM 2665 C CA . ASN B 1 9 ? 16.859 61.781 53.156 1 18.2 9 ASN B CA 1
ATOM 2666 C C . ASN B 1 9 ? 17.781 61.344 52.031 1 18.2 9 ASN B C 1
ATOM 2668 O O . ASN B 1 9 ? 17.594 61.75 50.875 1 18.2 9 ASN B O 1
ATOM 2672 N N . ILE B 1 10 ? 18.969 60.719 52.156 1 19.2 10 ILE B N 1
ATOM 2673 C CA . ILE B 1 10 ? 19.875 60.906 51.031 1 19.2 10 ILE B CA 1
ATOM 2674 C C . ILE B 1 10 ? 19.328 60.156 49.812 1 19.2 10 ILE B C 1
ATOM 2676 O O . ILE B 1 10 ? 19.609 58.969 49.625 1 19.2 10 ILE B O 1
ATOM 2680 N N . ALA B 1 11 ? 17.938 59.969 49.438 1 18.91 11 ALA B N 1
ATOM 2681 C CA . ALA B 1 11 ? 17.297 59.156 48.406 1 18.91 11 ALA B CA 1
ATOM 2682 C C . ALA B 1 11 ? 17.578 59.688 47.031 1 18.91 11 ALA B C 1
ATOM 2684 O O . ALA B 1 11 ? 17.203 59.094 46.031 1 18.91 11 ALA B O 1
ATOM 2685 N N . ALA B 1 12 ? 17.891 61 46.875 1 18.41 12 ALA B N 1
ATOM 2686 C CA . ALA B 1 12 ? 17.391 61.656 45.656 1 18.41 12 ALA B CA 1
ATOM 2687 C C . ALA B 1 12 ? 18.141 61.125 44.406 1 18.41 12 ALA B C 1
ATOM 2689 O O . ALA B 1 12 ? 17.547 60.844 43.375 1 18.41 12 ALA B O 1
ATOM 2690 N N . HIS B 1 13 ? 19.438 61.406 44.219 1 18.53 13 HIS B N 1
ATOM 2691 C CA . HIS B 1 13 ? 19.938 62.031 43 1 18.53 13 HIS B CA 1
ATOM 2692 C C . HIS B 1 13 ? 20.125 61 41.875 1 18.53 13 HIS B C 1
ATOM 2694 O O . HIS B 1 13 ? 20.406 61.375 40.719 1 18.53 13 HIS B O 1
ATOM 2700 N N . ALA B 1 14 ? 20.469 59.75 42.062 1 19.08 14 ALA B N 1
ATOM 2701 C CA . ALA B 1 14 ? 21.297 59.25 40.969 1 19.08 14 ALA B CA 1
ATOM 2702 C C . ALA B 1 14 ? 20.5 59.156 39.656 1 19.08 14 ALA B C 1
ATOM 2704 O O . ALA B 1 14 ? 19.656 58.281 39.531 1 19.08 14 ALA B O 1
ATOM 2705 N N . ALA B 1 15 ? 19.984 60.281 39.031 1 21.27 15 ALA B N 1
ATOM 2706 C CA . ALA B 1 15 ? 19.359 60.562 37.719 1 21.27 15 ALA B CA 1
ATOM 2707 C C . ALA B 1 15 ? 20.266 60.125 36.562 1 21.27 15 ALA B C 1
ATOM 2709 O O . ALA B 1 15 ? 21.172 60.844 36.188 1 21.27 15 ALA B O 1
ATOM 2710 N N . PHE B 1 16 ? 21.094 59.094 36.656 1 20.22 16 PHE B N 1
ATOM 2711 C CA . PHE B 1 16 ? 21.969 58.906 35.5 1 20.22 16 PHE B CA 1
ATOM 2712 C C . PHE B 1 16 ? 21.172 58.969 34.188 1 20.22 16 PHE B C 1
ATOM 2714 O O . PHE B 1 16 ? 20 58.594 34.156 1 20.22 16 PHE B O 1
ATOM 2721 N N . GLY B 1 17 ? 21.609 59.719 32.969 1 22.3 17 GLY B N 1
ATOM 2722 C CA . GLY B 1 17 ? 21.422 60.25 31.656 1 22.3 17 GLY B CA 1
ATOM 2723 C C . GLY B 1 17 ? 20.969 59.219 30.625 1 22.3 17 GLY B C 1
ATOM 2724 O O . GLY B 1 17 ? 21.328 58.062 30.734 1 22.3 17 GLY B O 1
ATOM 2725 N N . GLY B 1 18 ? 19.859 59.438 29.688 1 23.02 18 GLY B N 1
ATOM 2726 C CA . GLY B 1 18 ? 18.859 58.969 28.734 1 23.02 18 GLY B CA 1
ATOM 2727 C C . GLY B 1 18 ? 19.453 58.562 27.406 1 23.02 18 GLY B C 1
ATOM 2728 O O . GLY B 1 18 ? 18.734 58.344 26.438 1 23.02 18 GLY B O 1
ATOM 2729 N N . GLY B 1 19 ? 20.781 58.656 27.094 1 24.58 19 GLY B N 1
ATOM 2730 C CA . GLY B 1 19 ? 21.156 58.688 25.688 1 24.58 19 GLY B CA 1
ATOM 2731 C C . GLY B 1 19 ? 20.922 57.344 24.984 1 24.58 19 GLY B C 1
ATOM 2732 O O . GLY B 1 19 ? 21.406 57.125 23.875 1 24.58 19 GLY B O 1
ATOM 2733 N N . ILE B 1 20 ? 20.641 56.25 25.562 1 28.25 20 ILE B N 1
ATOM 2734 C CA . ILE B 1 20 ? 20.703 55.031 24.781 1 28.25 20 ILE B CA 1
ATOM 2735 C C . ILE B 1 20 ? 19.594 55.031 23.734 1 28.25 20 ILE B C 1
ATOM 2737 O O . ILE B 1 20 ? 18.516 54.5 23.969 1 28.25 20 ILE B O 1
ATOM 2741 N N . GLY B 1 21 ? 19.141 56.094 23.062 1 26.64 21 GLY B N 1
ATOM 2742 C CA . GLY B 1 21 ? 18.016 56.25 22.156 1 26.64 21 GLY B CA 1
ATOM 2743 C C . GLY B 1 21 ? 18.172 55.469 20.875 1 26.64 21 GLY B C 1
ATOM 2744 O O . GLY B 1 21 ? 17.234 54.844 20.406 1 26.64 21 GLY B O 1
ATOM 2745 N N . ALA B 1 22 ? 19.188 55.812 19.969 1 32.72 22 ALA B N 1
ATOM 2746 C CA . ALA B 1 22 ? 19.172 55.656 18.516 1 32.72 22 ALA B CA 1
ATOM 2747 C C . ALA B 1 22 ? 19.375 54.219 18.094 1 32.72 22 ALA B C 1
ATOM 2749 O O . ALA B 1 22 ? 18.812 53.75 17.094 1 32.72 22 ALA B O 1
ATOM 2750 N N . ALA B 1 23 ? 20.297 53.438 18.734 1 33.41 23 ALA B N 1
ATOM 2751 C CA . ALA B 1 23 ? 20.703 52.188 18.125 1 33.41 23 ALA B CA 1
ATOM 2752 C C . ALA B 1 23 ? 19.594 51.125 18.25 1 33.41 23 ALA B C 1
ATOM 2754 O O . ALA B 1 23 ? 19.656 50.094 17.609 1 33.41 23 ALA B O 1
ATOM 2755 N N . ALA B 1 24 ? 18.656 51.219 19.172 1 36.41 24 ALA B N 1
ATOM 2756 C CA . ALA B 1 24 ? 17.578 50.25 19.266 1 36.41 24 ALA B CA 1
ATOM 2757 C C . ALA B 1 24 ? 16.625 50.375 18.094 1 36.41 24 ALA B C 1
ATOM 2759 O O . ALA B 1 24 ? 15.875 49.438 17.797 1 36.41 24 ALA B O 1
ATOM 2760 N N . LEU B 1 25 ? 16.562 51.562 17.406 1 38.28 25 LEU B N 1
ATOM 2761 C CA . LEU B 1 25 ? 15.688 51.75 16.25 1 38.28 25 LEU B CA 1
ATOM 2762 C C . LEU B 1 25 ? 16.219 50.969 15.047 1 38.28 25 LEU B C 1
ATOM 2764 O O . LEU B 1 25 ? 15.445 50.5 14.211 1 38.28 25 LEU B O 1
ATOM 2768 N N . GLY B 1 26 ? 17.562 50.812 14.852 1 41.03 26 GLY B N 1
ATOM 2769 C CA . GLY B 1 26 ? 18.109 50.125 13.695 1 41.03 26 GLY B CA 1
ATOM 2770 C C . GLY B 1 26 ? 17.828 48.625 13.695 1 41.03 26 GLY B C 1
ATOM 2771 O O . GLY B 1 26 ? 17.656 48.031 12.641 1 41.03 26 GLY B O 1
ATOM 2772 N N . GLY B 1 27 ? 17.875 47.938 14.82 1 41.72 27 GLY B N 1
ATOM 2773 C CA . GLY B 1 27 ? 17.656 46.5 14.883 1 41.72 27 GLY B CA 1
ATOM 2774 C C . GLY B 1 27 ? 16.219 46.125 14.609 1 41.72 27 GLY B C 1
ATOM 2775 O O . GLY B 1 27 ? 15.945 45.094 14.008 1 41.72 27 GLY B O 1
ATOM 2776 N N . VAL B 1 28 ? 15.211 46.906 14.992 1 46.19 28 VAL B N 1
ATOM 2777 C CA . VAL B 1 28 ? 13.805 46.719 14.664 1 46.19 28 VAL B CA 1
ATOM 2778 C C . VAL B 1 28 ? 13.57 46.969 13.18 1 46.19 28 VAL B C 1
ATOM 2780 O O . VAL B 1 28 ? 12.766 46.281 12.547 1 46.19 28 VAL B O 1
ATOM 2783 N N . GLY B 1 29 ? 14.281 47.875 12.531 1 47.47 29 GLY B N 1
ATOM 2784 C CA . GLY B 1 29 ? 14.172 48.125 11.109 1 47.47 29 GLY B CA 1
ATOM 2785 C C . GLY B 1 29 ? 14.648 47 10.242 1 47.47 29 GLY B C 1
ATOM 2786 O O . GLY B 1 29 ? 14 46.656 9.25 1 47.47 29 GLY B O 1
ATOM 2787 N N . LEU B 1 30 ? 15.836 46.469 10.523 1 45.72 30 LEU B N 1
ATOM 2788 C CA . LEU B 1 30 ? 16.359 45.344 9.773 1 45.72 30 LEU B CA 1
ATOM 2789 C C . LEU B 1 30 ? 15.523 44.094 10.016 1 45.72 30 LEU B C 1
ATOM 2791 O O . LEU B 1 30 ? 15.312 43.312 9.102 1 45.72 30 LEU B O 1
ATOM 2795 N N . GLY B 1 31 ? 14.906 43.938 11.195 1 49.66 31 GLY B N 1
ATOM 2796 C CA . GLY B 1 31 ? 13.977 42.844 11.445 1 49.66 31 GLY B CA 1
ATOM 2797 C C . GLY B 1 31 ? 12.672 43 10.68 1 49.66 31 GLY B C 1
ATOM 2798 O O . GLY B 1 31 ? 12.164 42 10.125 1 49.66 31 GLY B O 1
ATOM 2799 N N . THR B 1 32 ? 12.141 44.188 10.633 1 52.19 32 THR B N 1
ATOM 2800 C CA . THR B 1 32 ? 10.93 44.469 9.875 1 52.19 32 THR B CA 1
ATOM 2801 C C . THR B 1 32 ? 11.203 44.406 8.375 1 52.19 32 THR B C 1
ATOM 2803 O O . THR B 1 32 ? 10.406 43.844 7.613 1 52.19 32 THR B O 1
ATOM 2806 N N . TRP B 1 33 ? 12.227 45.062 7.93 1 50.53 33 TRP B N 1
ATOM 2807 C CA . TRP B 1 33 ? 12.547 45.062 6.508 1 50.53 33 TRP B CA 1
ATOM 2808 C C . TRP B 1 33 ? 12.914 43.656 6.035 1 50.53 33 TRP B C 1
ATOM 2810 O O . TRP B 1 33 ? 12.492 43.219 4.961 1 50.53 33 TRP B O 1
ATOM 2820 N N . GLY B 1 34 ? 13.633 42.875 6.754 1 48.81 34 GLY B N 1
ATOM 2821 C CA . GLY B 1 34 ? 13.922 41.5 6.434 1 48.81 34 GLY B CA 1
ATOM 2822 C C . GLY B 1 34 ? 12.688 40.594 6.41 1 48.81 34 GLY B C 1
ATOM 2823 O O . GLY B 1 34 ? 12.523 39.781 5.52 1 48.81 34 GLY B O 1
ATOM 2824 N N . LEU B 1 35 ? 11.82 40.875 7.363 1 50.06 35 LEU B N 1
ATOM 2825 C CA . LEU B 1 35 ? 10.516 40.219 7.309 1 50.06 35 LEU B CA 1
ATOM 2826 C C . LEU B 1 35 ? 9.734 40.656 6.078 1 50.06 35 LEU B C 1
ATOM 2828 O O . LEU B 1 35 ? 9.109 39.844 5.406 1 50.06 35 LEU B O 1
ATOM 2832 N N . LEU B 1 36 ? 9.734 41.938 5.742 1 51.28 36 LEU B N 1
ATOM 2833 C CA . LEU B 1 36 ? 9.055 42.406 4.547 1 51.28 36 LEU B CA 1
ATOM 2834 C C . LEU B 1 36 ? 9.695 41.844 3.285 1 51.28 36 LEU B C 1
ATOM 2836 O O . LEU B 1 36 ? 8.992 41.438 2.355 1 51.28 36 LEU B O 1
ATOM 2840 N N . LYS B 1 37 ? 10.945 41.844 3.162 1 50.81 37 LYS B N 1
ATOM 2841 C CA . LYS B 1 37 ? 11.594 41.281 1.98 1 50.81 37 LYS B CA 1
ATOM 2842 C C . LYS B 1 37 ? 11.406 39.75 1.916 1 50.81 37 LYS B C 1
ATOM 2844 O O . LYS B 1 37 ? 11.219 39.188 0.834 1 50.81 37 LYS B O 1
ATOM 2849 N N . ALA B 1 38 ? 11.484 39.094 2.963 1 49.69 38 ALA B N 1
ATOM 2850 C CA . ALA B 1 38 ? 11.141 37.656 2.98 1 49.69 38 ALA B CA 1
ATOM 2851 C C . ALA B 1 38 ? 9.688 37.438 2.588 1 49.69 38 ALA B C 1
ATOM 2853 O O . ALA B 1 38 ? 9.375 36.531 1.826 1 49.69 38 ALA B O 1
ATOM 2854 N N . GLU B 1 39 ? 8.836 38.281 3.074 1 47.78 39 GLU B N 1
ATOM 2855 C CA . GLU B 1 39 ? 7.465 38.25 2.584 1 47.78 39 GLU B CA 1
ATOM 2856 C C . GLU B 1 39 ? 7.41 38.531 1.084 1 47.78 39 GLU B C 1
ATOM 2858 O O . GLU B 1 39 ? 6.695 37.844 0.349 1 47.78 39 GLU B O 1
ATOM 2863 N N . ALA B 1 40 ? 8.094 39.594 0.664 1 50.38 40 ALA B N 1
ATOM 2864 C CA . ALA B 1 40 ? 8.102 39.906 -0.764 1 50.38 40 ALA B CA 1
ATOM 2865 C C . ALA B 1 40 ? 8.688 38.75 -1.569 1 50.38 40 ALA B C 1
ATOM 2867 O O . ALA B 1 40 ? 8.211 38.438 -2.662 1 50.38 40 ALA B O 1
ATOM 2868 N N . ALA B 1 41 ? 9.664 38.125 -1.142 1 47.47 41 ALA B N 1
ATOM 2869 C CA . ALA B 1 41 ? 10.289 37 -1.849 1 47.47 41 ALA B CA 1
ATOM 2870 C C . ALA B 1 41 ? 9.391 35.781 -1.833 1 47.47 41 ALA B C 1
ATOM 2872 O O . ALA B 1 41 ? 9.242 35.094 -2.85 1 47.47 41 ALA B O 1
ATOM 2873 N N . VAL B 1 42 ? 8.844 35.469 -0.713 1 46.38 42 VAL B N 1
ATOM 2874 C CA . VAL B 1 42 ? 7.812 34.438 -0.691 1 46.38 42 VAL B CA 1
ATOM 2875 C C . VAL B 1 42 ? 6.656 34.844 -1.606 1 46.38 42 VAL B C 1
ATOM 2877 O O . VAL B 1 42 ? 6.145 34 -2.365 1 46.38 42 VAL B O 1
ATOM 2880 N N . ALA B 1 43 ? 6.27 36.156 -1.523 1 45.53 43 ALA B N 1
ATOM 2881 C CA . ALA B 1 43 ? 5.234 36.656 -2.414 1 45.53 43 ALA B CA 1
ATOM 2882 C C . ALA B 1 43 ? 5.656 36.531 -3.875 1 45.53 43 ALA B C 1
ATOM 2884 O O . ALA B 1 43 ? 4.852 36.156 -4.727 1 45.53 43 ALA B O 1
ATOM 2885 N N . ARG B 1 44 ? 6.754 37.031 -4.223 1 48.19 44 ARG B N 1
ATOM 2886 C CA . ARG B 1 44 ? 7.184 36.938 -5.613 1 48.19 44 ARG B CA 1
ATOM 2887 C C . ARG B 1 44 ? 7.262 35.5 -6.07 1 48.19 44 ARG B C 1
ATOM 2889 O O . ARG B 1 44 ? 6.961 35.188 -7.223 1 48.19 44 ARG B O 1
ATOM 2896 N N . ARG B 1 45 ? 7.77 34.688 -5.324 1 45.06 45 ARG B N 1
ATOM 2897 C CA . ARG B 1 45 ? 7.816 33.281 -5.68 1 45.06 45 ARG B CA 1
ATOM 2898 C C . ARG B 1 45 ? 6.414 32.688 -5.785 1 45.06 45 ARG B C 1
ATOM 2900 O O . ARG B 1 45 ? 6.16 31.828 -6.625 1 45.06 45 ARG B O 1
ATOM 2907 N N . ILE B 1 46 ? 5.57 33.156 -4.938 1 41.62 46 ILE B N 1
ATOM 2908 C CA . ILE B 1 46 ? 4.16 32.844 -5.129 1 41.62 46 ILE B CA 1
ATOM 2909 C C . ILE B 1 46 ? 3.645 33.5 -6.406 1 41.62 46 ILE B C 1
ATOM 2911 O O . ILE B 1 46 ? 2.836 32.906 -7.129 1 41.62 46 ILE B O 1
ATOM 2915 N N . VAL B 1 47 ? 4.031 34.719 -6.641 1 39.88 47 VAL B N 1
ATOM 2916 C CA . VAL B 1 47 ? 3.449 35.469 -7.762 1 39.88 47 VAL B CA 1
ATOM 2917 C C . VAL B 1 47 ? 3.818 34.781 -9.078 1 39.88 47 VAL B C 1
ATOM 2919 O O . VAL B 1 47 ? 3.053 34.812 -10.039 1 39.88 47 VAL B O 1
ATOM 2922 N N . GLY B 1 48 ? 5.031 34.375 -9.391 1 41.31 48 GLY B N 1
ATOM 2923 C CA . GLY B 1 48 ? 5.055 33.688 -10.68 1 41.31 48 GLY B CA 1
ATOM 2924 C C . GLY B 1 48 ? 4.379 32.344 -10.656 1 41.31 48 GLY B C 1
ATOM 2925 O O . GLY B 1 48 ? 4.93 31.359 -10.117 1 41.31 48 GLY B O 1
ATOM 2926 N N . GLN B 1 49 ? 3.244 32.156 -10.305 1 45.25 49 GLN B N 1
ATOM 2927 C CA . GLN B 1 49 ? 2.373 31.031 -10 1 45.25 49 GLN B CA 1
ATOM 2928 C C . GLN B 1 49 ? 2.346 30.031 -11.148 1 45.25 49 GLN B C 1
ATOM 2930 O O . GLN B 1 49 ? 1.567 30.188 -12.094 1 45.25 49 GLN B O 1
ATOM 2935 N N . PRO B 1 50 ? 3.34 29.453 -11.547 1 49.75 50 PRO B N 1
ATOM 2936 C CA . PRO B 1 50 ? 3.125 28.672 -12.773 1 49.75 50 PRO B CA 1
ATOM 2937 C C . PRO B 1 50 ? 2.008 27.641 -12.633 1 49.75 50 PRO B C 1
ATOM 2939 O O . PRO B 1 50 ? 1.594 27.047 -13.625 1 49.75 50 PRO B O 1
ATOM 2942 N N . PHE B 1 51 ? 1.634 27.266 -11.438 1 55.41 51 PHE B N 1
ATOM 2943 C CA . PHE B 1 51 ? 0.589 26.266 -11.516 1 55.41 51 PHE B CA 1
ATOM 2944 C C . PHE B 1 51 ? -0.789 26.891 -11.336 1 55.41 51 PHE B C 1
ATOM 2946 O O . PHE B 1 51 ? -0.983 27.734 -10.461 1 55.41 51 PHE B O 1
ATOM 2953 N N . GLU B 1 52 ? -1.644 27.219 -12.391 1 59.38 52 GLU B N 1
ATOM 2954 C CA . GLU B 1 52 ? -3.014 27.734 -12.367 1 59.38 52 GLU B CA 1
ATOM 2955 C C . GLU B 1 52 ? -3.896 26.875 -11.461 1 59.38 52 GLU B C 1
ATOM 2957 O O . GLU B 1 52 ? -4.977 27.312 -11.055 1 59.38 52 GLU B O 1
ATOM 2962 N N . GLY B 1 53 ? -3.246 25.75 -10.844 1 80.62 53 GLY B N 1
ATOM 2963 C CA . GLY B 1 53 ? -4.145 24.953 -10.031 1 80.62 53 GLY B CA 1
ATOM 2964 C C . GLY B 1 53 ? -3.598 23.562 -9.727 1 80.62 53 GLY B C 1
ATOM 2965 O O . GLY B 1 53 ? -2.383 23.359 -9.766 1 80.62 53 GLY B O 1
ATOM 2966 N N . ALA B 1 54 ? -4.309 22.828 -8.984 1 90.56 54 ALA B N 1
ATOM 2967 C CA . ALA B 1 54 ? -4.059 21.406 -8.695 1 90.56 54 ALA B CA 1
ATOM 2968 C C . ALA B 1 54 ? -5.051 20.516 -9.438 1 90.56 54 ALA B C 1
ATOM 2970 O O . ALA B 1 54 ? -6.18 20.922 -9.711 1 90.56 54 ALA B O 1
ATOM 2971 N N . PRO B 1 55 ? -4.586 19.422 -9.93 1 94.5 55 PRO B N 1
ATOM 2972 C CA . PRO B 1 55 ? -5.547 18.516 -10.562 1 94.5 55 PRO B CA 1
ATOM 2973 C C . PRO B 1 55 ? -6.656 18.078 -9.602 1 94.5 55 PRO B C 1
ATOM 2975 O O . PRO B 1 55 ? -6.453 18.047 -8.391 1 94.5 55 PRO B O 1
ATOM 2978 N N . ASP B 1 56 ? -7.809 17.812 -10.18 1 96 56 ASP B N 1
ATOM 2979 C CA . ASP B 1 56 ? -8.891 17.25 -9.383 1 96 56 ASP B CA 1
ATOM 2980 C C . ASP B 1 56 ? -8.672 15.75 -9.148 1 96 56 ASP B C 1
ATOM 2982 O O . ASP B 1 56 ? -8.789 14.945 -10.078 1 96 56 ASP B O 1
ATOM 2986 N N . ASP B 1 57 ? -8.414 15.422 -7.898 1 97.62 57 ASP B N 1
ATOM 2987 C CA . ASP B 1 57 ? -8.102 14.023 -7.625 1 97.62 57 ASP B CA 1
ATOM 2988 C C . ASP B 1 57 ? -9.266 13.328 -6.938 1 97.62 57 ASP B C 1
ATOM 2990 O O . ASP B 1 57 ? -9.18 12.141 -6.617 1 97.62 57 ASP B O 1
ATOM 2994 N N . SER B 1 58 ? -10.391 14 -6.711 1 98.5 58 SER B N 1
ATOM 2995 C CA . SER B 1 58 ? -11.547 13.32 -6.129 1 98.5 58 SER B CA 1
ATOM 2996 C C . SER B 1 58 ? -12.07 12.227 -7.055 1 98.5 58 SER B C 1
ATOM 2998 O O . SER B 1 58 ? -12.109 12.406 -8.273 1 98.5 58 SER B O 1
ATOM 3000 N N . GLY B 1 59 ? -12.445 11.141 -6.527 1 97.81 59 GLY B N 1
ATOM 3001 C CA . GLY B 1 59 ? -12.938 10.016 -7.301 1 97.81 59 GLY B CA 1
ATOM 3002 C C . GLY B 1 59 ? -12.766 8.68 -6.598 1 97.81 59 GLY B C 1
ATOM 3003 O O . GLY B 1 59 ? -12.445 8.641 -5.406 1 97.81 59 GLY B O 1
ATOM 3004 N N . THR B 1 60 ? -13.062 7.641 -7.355 1 97.81 60 THR B N 1
ATOM 3005 C CA . THR B 1 60 ? -12.953 6.289 -6.812 1 97.81 60 THR B CA 1
ATOM 3006 C C . THR B 1 60 ? -11.656 5.625 -7.277 1 97.81 60 THR B C 1
ATOM 3008 O O . THR B 1 60 ? -11.328 5.66 -8.461 1 97.81 60 THR B O 1
ATOM 3011 N N . TYR B 1 61 ? -10.922 5.082 -6.395 1 97.38 61 TYR B N 1
ATOM 3012 C CA . TYR B 1 61 ? -9.656 4.402 -6.652 1 97.38 61 TYR B CA 1
ATOM 3013 C C . TYR B 1 61 ? -9.742 2.924 -6.301 1 97.38 61 TYR B C 1
ATOM 3015 O O . TYR B 1 61 ? -10.312 2.559 -5.27 1 97.38 61 TYR B O 1
ATOM 3023 N N . GLY B 1 62 ? -9.086 2.08 -7.137 1 94.88 62 GLY B N 1
ATOM 3024 C CA . GLY B 1 62 ? -9.148 0.638 -6.957 1 94.88 62 GLY B CA 1
ATOM 3025 C C . GLY B 1 62 ? -10.32 -0.002 -7.68 1 94.88 62 GLY B C 1
ATOM 3026 O O . GLY B 1 62 ? -11.367 0.625 -7.855 1 94.88 62 GLY B O 1
ATOM 3027 N N . HIS B 1 63 ? -10.18 -1.257 -8.039 1 90.56 63 HIS B N 1
ATOM 3028 C CA . HIS B 1 63 ? -11.188 -1.933 -8.844 1 90.56 63 HIS B CA 1
ATOM 3029 C C . HIS B 1 63 ? -11.859 -3.057 -8.062 1 90.56 63 HIS B C 1
ATOM 3031 O O . HIS B 1 63 ? -12.797 -3.691 -8.562 1 90.56 63 HIS B O 1
ATOM 3037 N N . ALA B 1 64 ? -11.336 -3.305 -6.828 1 87.38 64 ALA B N 1
ATOM 3038 C CA . ALA B 1 64 ? -11.906 -4.395 -6.035 1 87.38 64 ALA B CA 1
ATOM 3039 C C . ALA B 1 64 ? -13.367 -4.125 -5.699 1 87.38 64 ALA B C 1
ATOM 3041 O O . ALA B 1 64 ? -13.797 -2.969 -5.641 1 87.38 64 ALA B O 1
ATOM 3042 N N . PRO B 1 65 ? -14.109 -5.117 -5.547 1 83.44 65 PRO B N 1
ATOM 3043 C CA . PRO B 1 65 ? -15.5 -4.93 -5.137 1 83.44 65 PRO B CA 1
ATOM 3044 C C . PRO B 1 65 ? -15.641 -4.625 -3.648 1 83.44 65 PRO B C 1
ATOM 3046 O O . PRO B 1 65 ? -14.672 -4.723 -2.9 1 83.44 65 PRO B O 1
ATOM 3049 N N . GLY B 1 66 ? -16.906 -4.195 -3.24 1 85.56 66 GLY B N 1
ATOM 3050 C CA . GLY B 1 66 ? -17.188 -3.939 -1.838 1 85.56 66 GLY B CA 1
ATOM 3051 C C . GLY B 1 66 ? -17.469 -2.479 -1.541 1 85.56 66 GLY B C 1
ATOM 3052 O O . GLY B 1 66 ? -17.281 -1.618 -2.406 1 85.56 66 GLY B O 1
ATOM 3053 N N . PRO B 1 67 ? -17.984 -2.219 -0.334 1 90.94 67 PRO B N 1
ATOM 3054 C CA . PRO B 1 67 ? -18.203 -0.826 0.052 1 90.94 67 PRO B CA 1
ATOM 3055 C C . PRO B 1 67 ? -16.922 -0.005 0.104 1 90.94 67 PRO B C 1
ATOM 3057 O O . PRO B 1 67 ? -15.914 -0.465 0.646 1 90.94 67 PRO B O 1
ATOM 3060 N N . PRO B 1 68 ? -16.984 1.106 -0.426 1 96.31 68 PRO B N 1
ATOM 3061 C CA . PRO B 1 68 ? -15.766 1.913 -0.471 1 96.31 68 PRO B CA 1
ATOM 3062 C C . PRO B 1 68 ? -15.352 2.432 0.904 1 96.31 68 PRO B C 1
ATOM 3064 O O . PRO B 1 68 ? -16.203 2.674 1.761 1 96.31 68 PRO B O 1
ATOM 3067 N N . ILE B 1 69 ? -14.094 2.51 1.106 1 97.31 69 ILE B N 1
ATOM 3068 C CA . ILE B 1 69 ? -13.539 3.297 2.203 1 97.31 69 ILE B CA 1
ATOM 3069 C C . ILE B 1 69 ? -13.664 4.785 1.886 1 97.31 69 ILE B C 1
ATOM 3071 O O . ILE B 1 69 ? -13.188 5.242 0.844 1 97.31 69 ILE B O 1
ATOM 3075 N N . GLU B 1 70 ? -14.336 5.504 2.695 1 98.75 70 GLU B N 1
ATOM 3076 C CA . GLU B 1 70 ? -14.508 6.941 2.506 1 98.75 70 GLU B CA 1
ATOM 3077 C C . GLU B 1 70 ? -13.312 7.719 3.049 1 98.75 70 GLU B C 1
ATOM 3079 O O . GLU B 1 70 ? -13.109 7.793 4.266 1 98.75 70 GLU B O 1
ATOM 3084 N N . PHE B 1 71 ? -12.547 8.367 2.195 1 98.88 71 PHE B N 1
ATOM 3085 C CA . PHE B 1 71 ? -11.281 9.031 2.49 1 98.88 71 PHE B CA 1
ATOM 3086 C C . PHE B 1 71 ? -11.375 10.523 2.193 1 98.88 71 PHE B C 1
ATOM 3088 O O . PHE B 1 71 ? -11.609 10.922 1.05 1 98.88 71 PHE B O 1
ATOM 3095 N N . LEU B 1 72 ? -11.164 11.352 3.209 1 98.94 72 LEU B N 1
ATOM 3096 C CA . LEU B 1 72 ? -11.18 12.805 3.055 1 98.94 72 LEU B CA 1
ATOM 3097 C C . LEU B 1 72 ? -9.758 13.367 3.045 1 98.94 72 LEU B C 1
ATOM 3099 O O . LEU B 1 72 ? -8.906 12.914 3.809 1 98.94 72 LEU B O 1
ATOM 3103 N N . VAL B 1 73 ? -9.547 14.305 2.193 1 98.88 73 VAL B N 1
ATOM 3104 C CA . VAL B 1 73 ? -8.328 15.109 2.24 1 98.88 73 VAL B CA 1
ATOM 3105 C C . VAL B 1 73 ? -8.688 16.578 2.469 1 98.88 73 VAL B C 1
ATOM 3107 O O . VAL B 1 73 ? -9.523 17.141 1.758 1 98.88 73 VAL B O 1
ATOM 3110 N N . ILE B 1 74 ? -8.078 17.188 3.473 1 98.88 74 ILE B N 1
ATOM 3111 C CA . ILE B 1 74 ? -8.359 18.531 3.949 1 98.88 74 ILE B CA 1
ATOM 3112 C C . ILE B 1 74 ? -7.051 19.297 4.137 1 98.88 74 ILE B C 1
ATOM 3114 O O . ILE B 1 74 ? -6.047 18.719 4.562 1 98.88 74 ILE B O 1
ATOM 3118 N N . GLY B 1 75 ? -7.062 20.594 3.844 1 98.62 75 GLY B N 1
ATOM 3119 C CA . GLY B 1 75 ? -5.859 21.359 4.117 1 98.62 75 GLY B CA 1
ATOM 3120 C C . GLY B 1 75 ? -5.551 22.391 3.049 1 98.62 75 GLY B C 1
ATOM 3121 O O . GLY B 1 75 ? -6.461 23.047 2.52 1 98.62 75 GLY B O 1
ATOM 3122 N N . ASP B 1 76 ? -4.305 22.641 2.828 1 95.88 76 ASP B N 1
ATOM 3123 C CA . ASP B 1 76 ? -3.873 23.734 1.965 1 95.88 76 ASP B CA 1
ATOM 31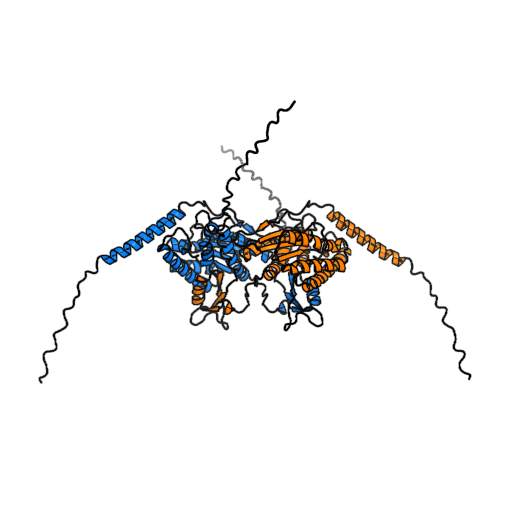24 C C . ASP B 1 76 ? -3.473 23.219 0.583 1 95.88 76 ASP B C 1
ATOM 3126 O O . ASP B 1 76 ? -3.992 22.188 0.121 1 95.88 76 ASP B O 1
ATOM 3130 N N . SER B 1 77 ? -2.664 23.969 -0.11 1 94.81 77 SER B N 1
ATOM 3131 C CA . SER B 1 77 ? -2.293 23.656 -1.486 1 94.81 77 SER B CA 1
ATOM 3132 C C . SER B 1 77 ? -1.547 22.328 -1.569 1 94.81 77 SER B C 1
ATOM 3134 O O . SER B 1 77 ? -1.632 21.625 -2.578 1 94.81 77 SER B O 1
ATOM 3136 N N . THR B 1 78 ? -0.746 21.984 -0.582 1 93 78 THR B N 1
ATOM 3137 C CA . THR B 1 78 ? -0.018 20.719 -0.591 1 93 78 THR B CA 1
ATOM 3138 C C . THR B 1 78 ? -0.979 19.531 -0.46 1 93 78 THR B C 1
ATOM 3140 O O . THR B 1 78 ? -0.789 18.5 -1.099 1 93 78 THR B O 1
ATOM 3143 N N . ALA B 1 79 ? -2.002 19.688 0.341 1 97.19 79 ALA B N 1
ATOM 3144 C CA . ALA B 1 79 ? -3.035 18.656 0.438 1 97.19 79 ALA B CA 1
ATOM 3145 C C . ALA B 1 79 ? -3.824 18.547 -0.865 1 97.19 79 ALA B C 1
ATOM 3147 O O . ALA B 1 79 ? -4.238 17.453 -1.258 1 97.19 79 ALA B O 1
ATOM 3148 N N . LYS B 1 80 ? -4.016 19.672 -1.512 1 96.44 80 LYS B N 1
ATOM 3149 C CA . LYS B 1 80 ? -4.762 19.734 -2.766 1 96.44 80 LYS B CA 1
ATOM 3150 C C . LYS B 1 80 ? -3.975 19.094 -3.906 1 96.44 80 LYS B C 1
ATOM 3152 O O . LYS B 1 80 ? -4.559 18.625 -4.883 1 96.44 80 LYS B O 1
ATOM 3157 N N . GLY B 1 81 ? -2.666 19.109 -3.807 1 94.5 81 GLY B N 1
ATOM 3158 C CA . GLY B 1 81 ? -1.817 18.516 -4.828 1 94.5 81 GLY B CA 1
ATOM 3159 C C . GLY B 1 81 ? -1.204 19.531 -5.766 1 94.5 81 GLY B C 1
ATOM 3160 O O . GLY B 1 81 ? -0.91 19.219 -6.922 1 94.5 81 GLY B O 1
ATOM 3161 N N . MET B 1 82 ? -1.101 20.75 -5.387 1 92.38 82 MET B N 1
ATOM 3162 C CA . MET B 1 82 ? -0.471 21.75 -6.234 1 92.38 82 MET B CA 1
ATOM 3163 C C . MET B 1 82 ? 0.968 21.375 -6.559 1 92.38 82 MET B C 1
ATOM 3165 O O . MET B 1 82 ? 1.696 20.875 -5.695 1 92.38 82 MET B O 1
ATOM 3169 N N . GLY B 1 83 ? 1.346 21.609 -7.832 1 90.5 83 GLY B N 1
ATOM 3170 C CA . GLY B 1 83 ? 2.701 21.312 -8.266 1 90.5 83 GLY B CA 1
ATOM 3171 C C . GLY B 1 83 ? 2.775 20.125 -9.219 1 90.5 83 GLY B C 1
ATOM 3172 O O . GLY B 1 83 ? 3.811 19.891 -9.844 1 90.5 83 GLY B O 1
ATOM 3173 N N . VAL B 1 84 ? 1.699 19.359 -9.281 1 92.88 84 VAL B N 1
ATOM 3174 C CA . VAL B 1 84 ? 1.71 18.219 -10.195 1 92.88 84 VAL B CA 1
ATOM 3175 C C . VAL B 1 84 ? 0.635 18.406 -11.266 1 92.88 84 VAL B C 1
ATOM 3177 O O . VAL B 1 84 ? -0.287 19.203 -11.094 1 92.88 84 VAL B O 1
ATOM 3180 N N . ASP B 1 85 ? 0.709 17.578 -12.352 1 89.44 85 ASP B N 1
ATOM 3181 C CA . ASP B 1 85 ? -0.159 17.781 -13.508 1 89.44 85 ASP B CA 1
ATOM 3182 C C . ASP B 1 85 ? -1.268 16.719 -13.547 1 89.44 85 ASP B C 1
ATOM 3184 O O . ASP B 1 85 ? -2.336 16.969 -14.117 1 89.44 85 ASP B O 1
ATOM 3188 N N . GLU B 1 86 ? -1.008 15.594 -12.969 1 93.62 86 GLU B N 1
ATOM 3189 C CA . GLU B 1 86 ? -1.946 14.477 -13.055 1 93.62 86 GLU B CA 1
ATOM 3190 C C . GLU B 1 86 ? -2.521 14.133 -11.688 1 93.62 86 GLU B C 1
ATOM 3192 O O . GLU B 1 86 ? -1.809 14.164 -10.68 1 93.62 86 GLU B O 1
ATOM 3197 N N . PRO B 1 87 ? -3.777 13.711 -11.672 1 95.19 87 PRO B N 1
ATOM 3198 C CA . PRO B 1 87 ? -4.418 13.406 -10.391 1 95.19 87 PRO B CA 1
ATOM 3199 C C . PRO B 1 87 ? -3.699 12.297 -9.625 1 95.19 87 PRO B C 1
ATOM 3201 O O . PRO B 1 87 ? -3.594 12.367 -8.398 1 95.19 87 PRO B O 1
ATOM 3204 N N . GLN B 1 88 ? -3.133 11.367 -10.344 1 94.75 88 GLN B N 1
ATOM 3205 C CA . GLN B 1 88 ? -2.539 10.195 -9.703 1 94.75 88 GLN B CA 1
ATOM 3206 C C . GLN B 1 88 ? -1.248 10.562 -8.977 1 94.75 88 GLN B C 1
ATOM 3208 O O . GLN B 1 88 ? -0.721 9.766 -8.195 1 94.75 88 GLN B O 1
ATOM 3213 N N . GLN B 1 89 ? -0.807 11.82 -9.203 1 95.12 89 GLN B N 1
ATOM 3214 C CA . GLN B 1 89 ? 0.464 12.242 -8.625 1 95.12 89 GLN B CA 1
ATOM 3215 C C . GLN B 1 89 ? 0.248 13 -7.32 1 95.12 89 GLN B C 1
ATOM 3217 O O . GLN B 1 89 ? 1.209 13.328 -6.621 1 95.12 89 GLN B O 1
ATOM 3222 N N . THR B 1 90 ? -0.997 13.234 -6.945 1 97.12 90 THR B N 1
ATOM 3223 C CA . THR B 1 90 ? -1.289 13.945 -5.703 1 97.12 90 THR B CA 1
ATOM 3224 C C . THR B 1 90 ? -1.132 13.016 -4.504 1 97.12 90 THR B C 1
ATOM 3226 O O . THR B 1 90 ? -1.212 11.797 -4.641 1 97.12 90 THR B O 1
ATOM 3229 N N . VAL B 1 91 ? -0.857 13.617 -3.355 1 96.88 91 VAL B N 1
ATOM 3230 C CA . VAL B 1 91 ? -0.704 12.828 -2.141 1 96.88 91 VAL B CA 1
ATOM 3231 C C . VAL B 1 91 ? -1.989 12.047 -1.865 1 96.88 91 VAL B C 1
ATOM 3233 O O . VAL B 1 91 ? -1.942 10.883 -1.476 1 96.88 91 VAL B O 1
ATOM 3236 N N . GLY B 1 92 ? -3.16 12.648 -2.055 1 98.62 92 GLY B N 1
ATOM 3237 C CA . GLY B 1 92 ? -4.434 11.984 -1.84 1 98.62 92 GLY B CA 1
ATOM 3238 C C . GLY B 1 92 ? -4.625 10.766 -2.717 1 98.62 92 GLY B C 1
ATOM 3239 O O . GLY B 1 92 ? -5.023 9.703 -2.232 1 98.62 92 GLY B O 1
ATOM 3240 N N . ALA B 1 93 ? -4.312 10.891 -3.977 1 98.44 93 ALA B N 1
ATOM 3241 C CA . ALA B 1 93 ? -4.504 9.797 -4.926 1 98.44 93 ALA B CA 1
ATOM 3242 C C . ALA B 1 93 ? -3.529 8.656 -4.652 1 98.44 93 ALA B C 1
ATOM 3244 O O . ALA B 1 93 ? -3.891 7.48 -4.762 1 98.44 93 ALA B O 1
ATOM 3245 N N . ILE B 1 94 ? -2.271 9.016 -4.344 1 97.88 94 ILE B N 1
ATOM 3246 C CA . ILE B 1 94 ? -1.281 7.992 -4.035 1 97.88 94 ILE B CA 1
ATOM 3247 C C . ILE B 1 94 ? -1.74 7.18 -2.824 1 97.88 94 ILE B C 1
ATOM 3249 O O . ILE B 1 94 ? -1.716 5.945 -2.852 1 97.88 94 ILE B O 1
ATOM 3253 N N . VAL B 1 95 ? -2.186 7.84 -1.797 1 97.94 95 VAL B N 1
ATOM 3254 C CA . VAL B 1 95 ? -2.654 7.184 -0.58 1 97.94 95 VAL B CA 1
ATOM 3255 C C . VAL B 1 95 ? -3.883 6.332 -0.892 1 97.94 95 VAL B C 1
ATOM 3257 O O . VAL B 1 95 ? -3.959 5.172 -0.484 1 97.94 95 VAL B O 1
ATOM 3260 N N . ALA B 1 96 ? -4.816 6.898 -1.619 1 98.69 96 ALA B N 1
ATOM 3261 C CA . ALA B 1 96 ? -6.047 6.188 -1.95 1 98.69 96 ALA B CA 1
ATOM 3262 C C . ALA B 1 96 ? -5.75 4.902 -2.713 1 98.69 96 ALA B C 1
ATOM 3264 O O . ALA B 1 96 ? -6.34 3.854 -2.434 1 98.69 96 ALA B O 1
ATOM 3265 N N . THR B 1 97 ? -4.867 5.012 -3.641 1 97.88 97 THR B N 1
ATOM 3266 C CA . THR B 1 97 ? -4.512 3.857 -4.461 1 97.88 97 THR B CA 1
ATOM 3267 C C . THR B 1 97 ? -3.869 2.766 -3.607 1 97.88 97 THR B C 1
ATOM 3269 O O . THR B 1 97 ? -4.219 1.591 -3.727 1 97.88 97 THR B O 1
ATOM 3272 N N . ALA B 1 98 ? -2.941 3.139 -2.791 1 96.25 98 ALA B N 1
ATOM 3273 C CA . ALA B 1 98 ? -2.26 2.174 -1.932 1 96.25 98 ALA B CA 1
ATOM 3274 C C . ALA B 1 98 ? -3.236 1.515 -0.963 1 96.25 98 ALA B C 1
ATOM 3276 O O . ALA B 1 98 ? -3.221 0.293 -0.793 1 96.25 98 ALA B O 1
ATOM 3277 N N . VAL B 1 99 ? -4.062 2.305 -0.344 1 95.81 99 VAL B N 1
ATOM 3278 C CA . VAL B 1 99 ? -5.035 1.8 0.621 1 95.81 99 VAL B CA 1
ATOM 3279 C C . VAL B 1 99 ? -6 0.841 -0.072 1 95.81 99 VAL B C 1
ATOM 3281 O O . VAL B 1 99 ? -6.316 -0.224 0.463 1 95.81 99 VAL B O 1
ATOM 3284 N N . ALA B 1 100 ? -6.434 1.227 -1.254 1 96.81 100 ALA B N 1
ATOM 3285 C CA . ALA B 1 100 ? -7.336 0.362 -2.014 1 96.81 100 ALA B CA 1
ATOM 3286 C C . ALA B 1 100 ? -6.691 -0.995 -2.285 1 96.81 100 ALA B C 1
ATOM 3288 O O . ALA B 1 100 ? -7.336 -2.035 -2.139 1 96.81 100 ALA B O 1
ATOM 3289 N N . ALA B 1 101 ? -5.48 -0.938 -2.695 1 94.38 101 ALA B N 1
ATOM 3290 C CA . ALA B 1 101 ? -4.77 -2.166 -3.045 1 94.38 101 ALA B CA 1
ATOM 3291 C C . ALA B 1 101 ? -4.59 -3.062 -1.824 1 94.38 101 ALA B C 1
ATOM 3293 O O . ALA B 1 101 ? -4.77 -4.281 -1.907 1 94.38 101 ALA B O 1
ATOM 3294 N N . ILE B 1 102 ? -4.273 -2.514 -0.723 1 89.94 102 ILE B N 1
ATOM 3295 C CA . ILE B 1 102 ? -3.959 -3.273 0.482 1 89.94 102 ILE B CA 1
ATOM 3296 C C . ILE B 1 102 ? -5.242 -3.852 1.078 1 89.94 102 ILE B C 1
ATOM 3298 O O . ILE B 1 102 ? -5.27 -5.008 1.501 1 89.94 102 ILE B O 1
ATOM 3302 N N . PHE B 1 103 ? -6.312 -3.076 1.075 1 89.75 103 PHE B N 1
ATOM 3303 C CA . PHE B 1 103 ? -7.555 -3.506 1.704 1 89.75 103 PHE B CA 1
ATOM 3304 C C . PHE B 1 103 ? -8.375 -4.363 0.748 1 89.75 103 PHE B C 1
ATOM 3306 O O . PHE B 1 103 ? -9.32 -5.035 1.164 1 89.75 103 PHE B O 1
ATOM 3313 N N . GLY B 1 104 ? -8.023 -4.32 -0.506 1 88.44 104 GLY B N 1
ATOM 3314 C CA . GLY B 1 104 ? -8.867 -5.02 -1.464 1 88.44 104 GLY B CA 1
ATOM 3315 C C . GLY B 1 104 ? -10.281 -4.484 -1.515 1 88.44 104 GLY B C 1
ATOM 3316 O O . GLY B 1 104 ? -11.242 -5.258 -1.563 1 88.44 104 GLY B O 1
ATOM 3317 N N . ARG B 1 105 ? -10.461 -3.213 -1.36 1 90.81 105 ARG B N 1
ATOM 3318 C CA . ARG B 1 105 ? -11.688 -2.439 -1.461 1 90.81 105 ARG B CA 1
ATOM 3319 C C . ARG B 1 105 ? -11.453 -1.124 -2.195 1 90.81 105 ARG B C 1
ATOM 3321 O O . ARG B 1 105 ? -10.344 -0.589 -2.18 1 90.81 105 ARG B O 1
ATOM 3328 N N . PRO B 1 106 ? -12.562 -0.625 -2.854 1 95.19 106 PRO B N 1
ATOM 3329 C CA . PRO B 1 106 ? -12.375 0.71 -3.426 1 95.19 106 PRO B CA 1
ATOM 3330 C C . PRO B 1 106 ? -12.211 1.792 -2.359 1 95.19 106 PRO B C 1
ATOM 3332 O O . PRO B 1 106 ? -12.617 1.6 -1.213 1 95.19 106 PRO B O 1
ATOM 3335 N N . VAL B 1 107 ? -11.555 2.822 -2.709 1 98.31 107 VAL B N 1
ATOM 3336 C CA . VAL B 1 107 ? -11.461 4.02 -1.881 1 98.31 107 VAL B CA 1
ATOM 3337 C C . VAL B 1 107 ? -12.102 5.199 -2.6 1 98.31 107 VAL B C 1
ATOM 3339 O O . VAL B 1 107 ? -11.773 5.492 -3.75 1 98.31 107 VAL B O 1
ATOM 3342 N N . HIS B 1 108 ? -13.078 5.812 -1.99 1 98.69 108 HIS B N 1
ATOM 3343 C CA . HIS B 1 108 ? -13.656 7.062 -2.475 1 98.69 108 HIS B CA 1
ATOM 3344 C C . HIS B 1 108 ? -12.953 8.266 -1.848 1 98.69 108 HIS B C 1
ATOM 3346 O O . HIS B 1 108 ? -13.148 8.555 -0.664 1 98.69 108 HIS B O 1
ATOM 3352 N N . LEU B 1 109 ? -12.227 8.906 -2.674 1 98.81 109 LEU B N 1
ATOM 3353 C CA . LEU B 1 109 ? -11.477 10.078 -2.238 1 98.81 109 LEU B CA 1
ATOM 3354 C C . LEU B 1 109 ? -12.281 11.359 -2.469 1 98.81 109 LEU B C 1
ATOM 3356 O O . LEU B 1 109 ? -12.734 11.617 -3.586 1 98.81 109 LEU B O 1
ATOM 3360 N N . THR B 1 110 ? -12.531 12.117 -1.443 1 98.81 110 THR B N 1
ATOM 3361 C CA . THR B 1 110 ? -13.086 13.461 -1.5 1 98.81 110 THR B CA 1
ATOM 3362 C C . THR B 1 110 ? -12.078 14.484 -0.986 1 98.81 110 THR B C 1
ATOM 3364 O O . THR B 1 110 ? -11.758 14.508 0.204 1 98.81 110 THR B O 1
ATOM 3367 N N . ASN B 1 111 ? -11.633 15.258 -1.856 1 98.81 111 ASN B N 1
ATOM 3368 C CA . ASN B 1 111 ? -10.633 16.266 -1.531 1 98.81 111 ASN B CA 1
ATOM 3369 C C . ASN B 1 111 ? -11.258 17.656 -1.467 1 98.81 111 ASN B C 1
ATOM 3371 O O . ASN B 1 111 ? -11.688 18.203 -2.486 1 98.81 111 ASN B O 1
ATOM 3375 N N . VAL B 1 112 ? -11.281 18.266 -0.268 1 98.75 112 VAL B N 1
ATOM 3376 C CA . VAL B 1 112 ? -11.883 19.594 -0.094 1 98.75 112 VAL B CA 1
ATOM 3377 C C . VAL B 1 112 ? -10.812 20.609 0.28 1 98.75 112 VAL B C 1
ATOM 3379 O O . VAL B 1 112 ? -11.117 21.688 0.787 1 98.75 112 VAL B O 1
ATOM 3382 N N . ALA B 1 113 ? -9.531 20.219 0.146 1 98.38 113 ALA B N 1
ATOM 3383 C CA . ALA B 1 113 ? -8.438 21.156 0.382 1 98.38 113 ALA B CA 1
ATOM 3384 C C . ALA B 1 113 ? -8.516 22.328 -0.58 1 98.38 113 ALA B C 1
ATOM 3386 O O . ALA B 1 113 ? -9.172 22.25 -1.62 1 98.38 113 ALA B O 1
ATOM 3387 N N . ALA B 1 114 ? -7.867 23.406 -0.175 1 96.06 114 ALA B N 1
ATOM 3388 C CA . ALA B 1 114 ? -7.938 24.609 -0.986 1 96.06 114 ALA B CA 1
ATOM 3389 C C . ALA B 1 114 ? -6.57 25.297 -1.073 1 96.06 114 ALA B C 1
ATOM 3391 O O . ALA B 1 114 ? -5.844 25.359 -0.08 1 96.06 114 ALA B O 1
ATOM 3392 N N . VAL B 1 115 ? -6.309 25.797 -2.232 1 92.94 115 VAL B N 1
ATOM 3393 C CA . VAL B 1 115 ? -5.066 26.531 -2.455 1 92.94 115 VAL B CA 1
ATOM 3394 C C . VAL B 1 115 ? -5.043 27.781 -1.583 1 92.94 115 VAL B C 1
ATOM 3396 O O . VAL B 1 115 ? -6.004 28.562 -1.567 1 92.94 115 VAL B O 1
ATOM 3399 N N . GLY B 1 116 ? -4.012 27.953 -0.765 1 92 116 GLY B N 1
ATOM 3400 C CA . GLY B 1 116 ? -3.83 29.141 0.04 1 92 116 GLY B CA 1
ATOM 3401 C C . GLY B 1 116 ? -4.457 29.047 1.417 1 92 116 GLY B C 1
ATOM 3402 O O . GLY B 1 116 ? -4.277 29.922 2.256 1 92 116 GLY B O 1
ATOM 3403 N N . ALA B 1 117 ? -5.074 27.953 1.669 1 95.88 117 ALA B N 1
ATOM 3404 C CA . ALA B 1 117 ? -5.781 27.797 2.936 1 95.88 117 ALA B CA 1
ATOM 3405 C C . ALA B 1 117 ? -4.816 27.875 4.117 1 95.88 117 ALA B C 1
ATOM 3407 O O . ALA B 1 117 ? -3.674 27.422 4.023 1 95.88 117 ALA B O 1
ATOM 3408 N N . VAL B 1 118 ? -5.277 28.516 5.199 1 97.44 118 VAL B N 1
ATOM 3409 C CA . VAL B 1 118 ? -4.633 28.531 6.508 1 97.44 118 VAL B CA 1
ATOM 3410 C C . VAL B 1 118 ? -5.504 27.812 7.527 1 97.44 118 VAL B C 1
ATOM 3412 O O . VAL B 1 118 ? -6.648 27.453 7.23 1 97.44 118 VAL B O 1
ATOM 3415 N N . SER B 1 119 ? -4.973 27.516 8.719 1 98.62 119 SER B N 1
ATOM 3416 C CA . SER B 1 119 ? -5.656 26.703 9.734 1 98.62 119 SER B CA 1
ATOM 3417 C C . SER B 1 119 ? -7.055 27.25 10.016 1 98.62 119 SER B C 1
ATOM 3419 O O . SER B 1 119 ? -7.996 26.469 10.203 1 98.62 119 SER B O 1
ATOM 3421 N N . PRO B 1 120 ? -7.285 28.594 10.039 1 98.62 120 PRO B N 1
ATOM 3422 C CA . PRO B 1 120 ? -8.633 29.109 10.297 1 98.62 120 PRO B CA 1
ATOM 3423 C C . PRO B 1 120 ? -9.641 28.688 9.234 1 98.62 120 PRO B C 1
ATOM 3425 O O . PRO B 1 120 ? -10.852 28.75 9.469 1 98.62 120 PRO B O 1
ATOM 3428 N N . ASP B 1 121 ? -9.195 28.266 8.094 1 98.5 121 ASP B N 1
ATOM 3429 C CA . ASP B 1 121 ? -10.086 27.844 7.02 1 98.5 121 ASP B CA 1
ATOM 3430 C C . ASP B 1 121 ? -10.555 26.391 7.23 1 98.5 121 ASP B C 1
ATOM 3432 O O . ASP B 1 121 ? -11.469 25.922 6.547 1 98.5 121 ASP B O 1
ATOM 3436 N N . LEU B 1 122 ? -9.961 25.625 8.156 1 98.88 122 LEU B N 1
ATOM 3437 C CA . LEU B 1 122 ? -10.227 24.203 8.344 1 98.88 122 LEU B CA 1
ATOM 3438 C C . LEU B 1 122 ? -11.68 23.969 8.719 1 98.88 122 LEU B C 1
ATOM 3440 O O . LEU B 1 122 ? -12.281 22.984 8.289 1 98.88 122 LEU B O 1
ATOM 3444 N N . GLY B 1 123 ? -12.258 24.844 9.531 1 98.62 123 GLY B N 1
ATOM 3445 C CA . GLY B 1 123 ? -13.641 24.656 9.945 1 98.62 123 GLY B CA 1
ATOM 3446 C C . GLY B 1 123 ? -14.594 24.531 8.781 1 98.62 123 GLY B C 1
ATOM 3447 O O . GLY B 1 123 ? -15.406 23.609 8.727 1 98.62 123 GLY B O 1
ATOM 3448 N N . ASP B 1 124 ? -14.516 25.484 7.855 1 98.5 124 ASP B N 1
ATOM 3449 C CA . ASP B 1 124 ? -15.367 25.469 6.672 1 98.5 124 ASP B CA 1
ATOM 3450 C C . ASP B 1 124 ? -15.125 24.219 5.824 1 98.5 124 ASP B C 1
ATOM 3452 O O . ASP B 1 124 ? -16.062 23.656 5.258 1 98.5 124 ASP B O 1
ATOM 3456 N N . GLN B 1 125 ? -13.906 23.812 5.715 1 98.81 125 GLN B N 1
ATOM 3457 C CA . GLN B 1 125 ? -13.57 22.641 4.93 1 98.81 125 GLN B CA 1
ATOM 3458 C C . GLN B 1 125 ? -14.188 21.375 5.543 1 98.81 125 GLN B C 1
ATOM 3460 O O . GLN B 1 125 ? -14.742 20.547 4.828 1 98.81 125 GLN B O 1
ATOM 3465 N N . VAL B 1 126 ? -14.055 21.281 6.84 1 98.81 126 VAL B N 1
ATOM 3466 C CA . VAL B 1 126 ? -14.609 20.109 7.527 1 98.81 126 VAL B CA 1
ATOM 3467 C C . VAL B 1 126 ? -16.125 20.094 7.359 1 98.81 126 VAL B C 1
ATOM 3469 O O . VAL B 1 126 ? -16.719 19.031 7.094 1 98.81 126 VAL B O 1
ATOM 3472 N N . GLU B 1 127 ? -16.734 21.234 7.5 1 98.44 127 GLU B N 1
ATOM 3473 C CA . GLU B 1 127 ? -18.188 21.312 7.301 1 98.44 127 GLU B CA 1
ATOM 3474 C C . GLU B 1 127 ? -18.578 20.844 5.902 1 98.44 127 GLU B C 1
ATOM 3476 O O . GLU B 1 127 ? -19.5 20.047 5.742 1 98.44 127 GLU B O 1
ATOM 3481 N N . THR B 1 128 ? -17.938 21.344 4.91 1 98.69 128 THR B N 1
ATOM 3482 C CA . THR B 1 128 ? -18.188 20.953 3.527 1 98.69 128 THR B CA 1
ATOM 3483 C C . THR B 1 128 ? -17.984 19.453 3.34 1 98.69 128 THR B C 1
ATOM 3485 O O . THR B 1 128 ? -18.812 18.797 2.717 1 98.69 128 THR B O 1
ATOM 3488 N N . ALA B 1 129 ? -16.859 18.938 3.879 1 98.75 129 ALA B N 1
ATOM 3489 C CA . ALA B 1 129 ? -16.547 17.516 3.748 1 98.75 129 ALA B CA 1
ATOM 3490 C C . ALA B 1 129 ? -17.641 16.641 4.344 1 98.75 129 ALA B C 1
ATOM 3492 O O . ALA B 1 129 ? -18.062 15.656 3.732 1 98.75 129 ALA B O 1
ATOM 3493 N N . LEU B 1 130 ? -18.109 17.016 5.516 1 98.25 130 LEU B N 1
ATOM 3494 C CA . LEU B 1 130 ? -19.094 16.203 6.227 1 98.25 130 LEU B CA 1
ATOM 3495 C C . LEU B 1 130 ? -20.469 16.328 5.578 1 98.25 130 LEU B C 1
ATOM 3497 O O . LEU B 1 130 ? -21.328 15.484 5.785 1 98.25 130 LEU B O 1
ATOM 3501 N N . GLN B 1 131 ? -20.703 17.391 4.82 1 98.06 131 GLN B N 1
ATOM 3502 C CA . GLN B 1 131 ? -21.922 17.5 4.012 1 98.06 131 GLN B CA 1
ATOM 3503 C C . GLN B 1 131 ? -21.859 16.562 2.805 1 98.06 131 GLN B C 1
ATOM 3505 O O . GLN B 1 131 ? -22.875 16 2.4 1 98.06 131 GLN B O 1
ATOM 3510 N N . LEU B 1 132 ? -20.703 16.438 2.266 1 98.19 132 LEU B N 1
ATOM 3511 C CA . LEU B 1 132 ? -20.516 15.625 1.067 1 98.19 132 LEU B CA 1
ATOM 3512 C C . LEU B 1 132 ? -20.453 14.141 1.417 1 98.19 132 LEU B C 1
ATOM 3514 O O . LEU B 1 132 ? -20.891 13.297 0.627 1 98.19 132 LEU B O 1
ATOM 3518 N N . VAL B 1 133 ? -19.828 13.828 2.488 1 98.25 133 VAL B N 1
ATOM 3519 C CA . VAL B 1 133 ? -19.625 12.453 2.926 1 98.25 133 VAL B CA 1
ATOM 3520 C C . VAL B 1 133 ? -20.188 12.273 4.336 1 98.25 133 VAL B C 1
ATOM 3522 O O . VAL B 1 133 ? -19.562 12.688 5.312 1 98.25 133 VAL B O 1
ATOM 3525 N N . GLU B 1 134 ? -21.203 11.578 4.473 1 94.94 134 GLU B N 1
ATOM 3526 C CA . GLU B 1 134 ? -21.938 11.453 5.738 1 94.94 134 GLU B CA 1
ATOM 3527 C C . GLU B 1 134 ? -21.125 10.648 6.754 1 94.94 134 GLU B C 1
ATOM 3529 O O . GLU B 1 134 ? -21.125 10.977 7.941 1 94.94 134 GLU B O 1
ATOM 3534 N N . HIS B 1 135 ? -20.5 9.586 6.324 1 96.5 135 HIS B N 1
ATOM 3535 C CA . HIS B 1 135 ? -19.766 8.719 7.234 1 96.5 135 HIS B CA 1
ATOM 3536 C C . HIS B 1 135 ? -18.344 8.469 6.734 1 96.5 135 HIS B C 1
ATOM 3538 O O . HIS B 1 135 ? -18 7.348 6.34 1 96.5 135 HIS B O 1
ATOM 3544 N N . PRO B 1 136 ? -17.5 9.477 6.84 1 98.5 136 PRO B N 1
ATOM 3545 C CA . PRO B 1 136 ? -16.125 9.25 6.422 1 98.5 136 PRO B CA 1
ATOM 3546 C C . PRO B 1 136 ? -15.375 8.289 7.352 1 98.5 136 PRO B C 1
ATOM 3548 O O . PRO B 1 136 ? -15.609 8.297 8.562 1 98.5 136 PRO B O 1
ATOM 3551 N N . ASP B 1 137 ? -14.484 7.445 6.773 1 97.94 137 ASP B N 1
ATOM 3552 C CA . ASP B 1 137 ? -13.711 6.484 7.555 1 97.94 137 ASP B CA 1
ATOM 3553 C C . ASP B 1 137 ? -12.414 7.102 8.062 1 97.94 137 ASP B C 1
ATOM 3555 O O . ASP B 1 137 ? -12 6.844 9.195 1 97.94 137 ASP B O 1
ATOM 3559 N N . VAL B 1 138 ? -11.75 7.867 7.223 1 98.38 138 VAL B N 1
ATOM 3560 C CA . VAL B 1 138 ? -10.461 8.445 7.598 1 98.38 138 VAL B CA 1
ATOM 3561 C C . VAL B 1 138 ? -10.266 9.781 6.879 1 98.38 138 VAL B C 1
ATOM 3563 O O . VAL B 1 138 ? -10.711 9.945 5.742 1 98.38 138 VAL B O 1
ATOM 3566 N N . ALA B 1 139 ? -9.625 10.75 7.543 1 98.88 139 ALA B N 1
ATOM 3567 C CA . ALA B 1 139 ? -9.273 12.055 6.984 1 98.88 139 ALA B CA 1
ATOM 3568 C C . ALA B 1 139 ? -7.773 12.32 7.117 1 98.88 139 ALA B C 1
ATOM 3570 O O . ALA B 1 139 ? -7.18 12.047 8.164 1 98.88 139 ALA B O 1
ATOM 3571 N N . LEU B 1 140 ? -7.207 12.773 6.02 1 98.81 140 LEU B N 1
ATOM 3572 C CA . LEU B 1 140 ? -5.855 13.32 6.012 1 98.81 140 LEU B CA 1
ATOM 3573 C C . LEU B 1 140 ? -5.887 14.844 6 1 98.81 140 LEU B C 1
ATOM 3575 O O . LEU B 1 140 ? -6.52 15.453 5.129 1 98.81 140 LEU B O 1
ATOM 3579 N N . ILE B 1 141 ? -5.234 15.461 7.008 1 98.75 141 ILE B N 1
ATOM 3580 C CA . ILE B 1 141 ? -5.121 16.922 7.043 1 98.75 141 ILE B CA 1
ATOM 3581 C C . ILE B 1 141 ? -3.66 17.328 6.855 1 98.75 141 ILE B C 1
ATOM 3583 O O . ILE B 1 141 ? -2.773 16.812 7.543 1 98.75 141 ILE B O 1
ATOM 3587 N N . MET B 1 142 ? -3.35 18.125 5.914 1 97.31 142 MET B N 1
ATOM 3588 C CA . MET B 1 142 ? -2.053 18.766 5.742 1 97.31 142 MET B CA 1
ATOM 3589 C C . MET B 1 142 ? -2.209 20.281 5.668 1 97.31 142 MET B C 1
ATOM 3591 O O . MET B 1 142 ? -2.852 20.812 4.758 1 97.31 142 MET B O 1
ATOM 3595 N N . ILE B 1 143 ? -1.654 20.984 6.668 1 97.5 143 ILE B N 1
ATOM 3596 C CA . ILE B 1 143 ? -1.828 22.422 6.82 1 97.5 143 ILE B CA 1
ATOM 3597 C C . ILE B 1 143 ? -0.658 23 7.609 1 97.5 143 ILE B C 1
ATOM 3599 O O . ILE B 1 143 ? -0.038 22.312 8.414 1 97.5 143 ILE B O 1
ATOM 3603 N N . GLY B 1 144 ? -0.284 24.266 7.332 1 94.5 144 GLY B N 1
ATOM 3604 C CA . GLY B 1 144 ? 0.683 24.906 8.211 1 94.5 144 GLY B CA 1
ATOM 3605 C C . GLY B 1 144 ? 1.643 25.812 7.469 1 94.5 144 GLY B C 1
ATOM 3606 O O . GLY B 1 144 ? 2.055 26.859 8 1 94.5 144 GLY B O 1
ATOM 3607 N N . ALA B 1 145 ? 2.035 25.453 6.254 1 90.38 145 ALA B N 1
ATOM 3608 C CA . ALA B 1 145 ? 3.004 26.25 5.508 1 90.38 145 ALA B CA 1
ATOM 3609 C C . ALA B 1 145 ? 2.514 27.688 5.336 1 90.38 145 ALA B C 1
ATOM 3611 O O . ALA B 1 145 ? 3.258 28.641 5.582 1 90.38 145 ALA B O 1
ATOM 3612 N N . ASN B 1 146 ? 1.281 27.844 4.965 1 91.81 146 ASN B N 1
ATOM 3613 C CA . ASN B 1 146 ? 0.717 29.172 4.777 1 91.81 146 ASN B CA 1
ATOM 3614 C C . ASN B 1 146 ? 0.547 29.906 6.109 1 91.81 146 ASN B C 1
ATOM 3616 O O . ASN B 1 146 ? 0.645 31.125 6.164 1 91.81 146 ASN B O 1
ATOM 3620 N N . ASP B 1 147 ? 0.274 29.156 7.176 1 94.44 147 ASP B N 1
ATOM 3621 C CA . ASP B 1 147 ? 0.191 29.781 8.492 1 94.44 147 ASP B CA 1
ATOM 3622 C C . ASP B 1 147 ? 1.499 30.484 8.844 1 94.44 147 ASP B C 1
ATOM 3624 O O . ASP B 1 147 ? 1.486 31.609 9.359 1 94.44 147 ASP B O 1
ATOM 3628 N N . VAL B 1 148 ? 2.611 29.781 8.555 1 90.25 148 VAL B N 1
ATOM 3629 C CA . VAL B 1 148 ? 3.926 30.344 8.852 1 90.25 148 VAL B CA 1
ATOM 3630 C C . VAL B 1 148 ? 4.207 31.516 7.926 1 90.25 148 VAL B C 1
ATOM 3632 O O . VAL B 1 148 ? 4.609 32.594 8.383 1 90.25 148 VAL B O 1
ATOM 3635 N N . THR B 1 149 ? 3.949 31.344 6.676 1 86.19 149 THR B N 1
ATOM 3636 C CA . THR B 1 149 ? 4.32 32.344 5.688 1 86.19 149 THR B CA 1
ATOM 3637 C C . THR B 1 149 ? 3.424 33.594 5.805 1 86.19 149 THR B C 1
ATOM 3639 O O .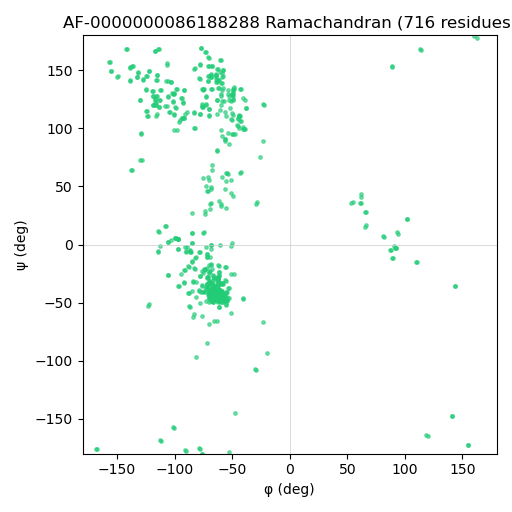 THR B 1 149 ? 3.844 34.688 5.496 1 86.19 149 THR B O 1
ATOM 3642 N N . LYS B 1 150 ? 2.188 33.469 6.266 1 88.94 150 LYS B N 1
ATOM 3643 C CA . LYS B 1 150 ? 1.267 34.594 6.418 1 88.94 150 LYS B CA 1
ATOM 3644 C C . LYS B 1 150 ? 1.217 35.062 7.867 1 88.94 150 LYS B C 1
ATOM 3646 O O . LYS B 1 150 ? 0.362 35.875 8.234 1 88.94 150 LYS B O 1
ATOM 3651 N N . SER B 1 151 ? 2.039 34.5 8.664 1 91.06 151 SER B N 1
ATOM 3652 C CA . SER B 1 151 ? 2.27 34.906 10.039 1 91.06 151 SER B CA 1
ATOM 3653 C C . SER B 1 151 ? 1.001 34.781 10.875 1 91.06 151 SER B C 1
ATOM 3655 O O . SER B 1 151 ? 0.646 35.688 11.625 1 91.06 151 SER B O 1
ATOM 3657 N N . VAL B 1 152 ? 0.316 33.688 10.672 1 92.81 152 VAL B N 1
ATOM 3658 C CA . VAL B 1 152 ? -0.761 33.344 11.594 1 92.81 152 VAL B CA 1
ATOM 3659 C C . VAL B 1 152 ? -0.176 32.969 12.953 1 92.81 152 VAL B C 1
ATOM 3661 O O . VAL B 1 152 ? 0.809 32.25 13.031 1 92.81 152 VAL B O 1
ATOM 3664 N N . GLN B 1 153 ? -0.775 33.531 14.016 1 96.06 153 GLN B N 1
ATOM 3665 C CA . GLN B 1 153 ? -0.305 33.188 15.352 1 96.06 153 GLN B CA 1
ATOM 3666 C C . GLN B 1 153 ? -0.415 31.688 15.602 1 96.06 153 GLN B C 1
ATOM 3668 O O . GLN B 1 153 ? -1.433 31.078 15.273 1 96.06 153 GLN B O 1
ATOM 3673 N N . ARG B 1 154 ? 0.625 31.109 16.125 1 95.31 154 ARG B N 1
ATOM 3674 C CA . ARG B 1 154 ? 0.694 29.672 16.359 1 95.31 154 ARG B CA 1
ATOM 3675 C C . ARG B 1 154 ? -0.51 29.188 17.156 1 95.31 154 ARG B C 1
ATOM 3677 O O . ARG B 1 154 ? -1.129 28.172 16.812 1 95.31 154 ARG B O 1
ATOM 3684 N N . ALA B 1 155 ? -0.859 29.906 18.219 1 96.12 155 ALA B N 1
ATOM 3685 C CA . ALA B 1 155 ? -1.987 29.531 19.062 1 96.12 155 ALA B CA 1
ATOM 3686 C C . ALA B 1 155 ? -3.281 29.469 18.25 1 96.12 155 ALA B C 1
ATOM 3688 O O . ALA B 1 155 ? -4.125 28.594 18.484 1 96.12 155 ALA B O 1
ATOM 3689 N N . THR B 1 156 ? -3.447 30.438 17.391 1 98 156 THR B N 1
ATOM 3690 C CA . THR B 1 156 ? -4.625 30.469 16.531 1 98 156 THR B CA 1
ATOM 3691 C C . THR B 1 156 ? -4.645 29.25 15.602 1 98 156 THR B C 1
ATOM 3693 O O . THR B 1 156 ? -5.672 28.578 15.469 1 98 156 THR B O 1
ATOM 3696 N N . SER B 1 157 ? -3.514 28.984 14.953 1 98.12 157 SER B N 1
ATOM 3697 C CA . SER B 1 157 ? -3.395 27.828 14.055 1 98.12 157 SER B CA 1
ATOM 3698 C C . SER B 1 157 ? -3.773 26.531 14.766 1 98.12 157 SER B C 1
ATOM 3700 O O . SER B 1 157 ? -4.598 25.766 14.266 1 98.12 157 SER B O 1
ATOM 3702 N N . VAL B 1 158 ? -3.264 26.297 15.906 1 97.31 158 VAL B N 1
ATOM 3703 C CA . VAL B 1 158 ? -3.416 25.047 16.625 1 97.31 158 VAL B CA 1
ATOM 3704 C C . VAL B 1 158 ? -4.848 24.906 17.141 1 97.31 158 VAL B C 1
ATOM 3706 O O . VAL B 1 158 ? -5.402 23.812 17.188 1 97.31 158 VAL B O 1
ATOM 3709 N N . ARG B 1 159 ? -5.438 26.031 17.562 1 98.06 159 ARG B N 1
ATOM 3710 C CA . ARG B 1 159 ? -6.824 26 18.016 1 98.06 159 ARG B CA 1
ATOM 3711 C C . ARG B 1 159 ? -7.754 25.531 16.906 1 98.06 159 ARG B C 1
ATOM 3713 O O . ARG B 1 159 ? -8.633 24.703 17.125 1 98.06 159 ARG B O 1
ATOM 3720 N N . HIS B 1 160 ? -7.609 26.062 15.734 1 98.75 160 HIS B N 1
ATOM 3721 C CA . HIS B 1 160 ? -8.461 25.688 14.609 1 98.75 160 HIS B CA 1
ATOM 3722 C C . HIS B 1 160 ? -8.219 24.234 14.188 1 98.75 160 HIS B C 1
ATOM 3724 O O . HIS B 1 160 ? -9.156 23.516 13.836 1 98.75 160 HIS B O 1
ATOM 3730 N N . LEU B 1 161 ? -6.953 23.812 14.195 1 98.56 161 LEU B N 1
ATOM 3731 C CA . LEU B 1 161 ? -6.66 22.406 13.883 1 98.56 161 LEU B CA 1
ATOM 3732 C C . LEU B 1 161 ? -7.301 21.469 14.898 1 98.56 161 LEU B C 1
ATOM 3734 O O . LEU B 1 161 ? -7.906 20.469 14.523 1 98.56 161 LEU B O 1
ATOM 3738 N N . ALA B 1 162 ? -7.176 21.828 16.172 1 97.25 162 ALA B N 1
ATOM 3739 C CA . ALA B 1 162 ? -7.789 21.031 17.219 1 97.25 162 ALA B CA 1
ATOM 3740 C C . ALA B 1 162 ? -9.297 20.906 17.016 1 97.25 162 ALA B C 1
ATOM 3742 O O . ALA B 1 162 ? -9.859 19.812 17.141 1 97.25 162 ALA B O 1
ATOM 3743 N N . ALA B 1 163 ? -9.906 21.984 16.703 1 98.69 163 ALA B N 1
ATOM 3744 C CA . ALA B 1 163 ? -11.352 21.984 16.484 1 98.69 163 ALA B CA 1
ATOM 3745 C C . ALA B 1 163 ? -11.727 21.109 15.297 1 98.69 163 ALA B C 1
ATOM 3747 O O . ALA B 1 163 ? -12.734 20.391 15.344 1 98.69 163 ALA B O 1
ATOM 3748 N N . ALA B 1 164 ? -10.992 21.203 14.234 1 98.75 164 ALA B N 1
ATOM 3749 C CA . ALA B 1 164 ? -11.234 20.406 13.047 1 98.75 164 ALA B CA 1
ATOM 3750 C C . ALA B 1 164 ? -11.141 18.906 13.367 1 98.75 164 ALA B C 1
ATOM 3752 O O . ALA B 1 164 ? -12.008 18.125 12.977 1 98.75 164 ALA B O 1
ATOM 3753 N N . VAL B 1 165 ? -10.078 18.547 14.062 1 98 165 VAL B N 1
ATOM 3754 C CA . VAL B 1 165 ? -9.875 17.156 14.438 1 98 165 VAL B CA 1
ATOM 3755 C C . VAL B 1 165 ? -11.023 16.688 15.328 1 98 165 VAL B C 1
ATOM 3757 O O . VAL B 1 165 ? -11.562 15.594 15.133 1 98 165 VAL B O 1
ATOM 3760 N N . ASP B 1 166 ? -11.359 17.484 16.281 1 97.56 166 ASP B N 1
ATOM 3761 C CA . ASP B 1 166 ? -12.453 17.141 17.188 1 97.56 166 ASP B CA 1
ATOM 3762 C C . ASP B 1 166 ? -13.75 16.891 16.438 1 97.56 166 ASP B C 1
ATOM 3764 O O . ASP B 1 166 ? -14.438 15.898 16.688 1 97.56 166 ASP B O 1
ATOM 3768 N N . GLN B 1 167 ? -14.086 17.75 15.555 1 98.5 167 GLN B N 1
ATOM 3769 C CA . GLN B 1 167 ? -15.312 17.625 14.781 1 98.5 167 GLN B CA 1
ATOM 3770 C C . GLN B 1 167 ? -15.312 16.328 13.961 1 98.5 167 GLN B C 1
ATOM 3772 O O . GLN B 1 167 ? -16.328 15.625 13.898 1 98.5 167 GLN B O 1
ATOM 3777 N N . LEU B 1 168 ? -14.25 16 13.328 1 98.56 168 LEU B N 1
ATOM 3778 C CA . LEU B 1 168 ? -14.133 14.781 12.547 1 98.56 168 LEU B CA 1
ATOM 3779 C C . LEU B 1 168 ? -14.234 13.547 13.438 1 98.56 168 LEU B C 1
ATOM 3781 O O . LEU B 1 168 ? -14.914 12.578 13.094 1 98.56 168 LEU B O 1
ATOM 3785 N N . ARG B 1 169 ? -13.555 13.641 14.57 1 96.06 169 ARG B N 1
ATOM 3786 C CA . ARG B 1 169 ? -13.602 12.516 15.5 1 96.06 169 ARG B CA 1
ATOM 3787 C C . ARG B 1 169 ? -15.016 12.297 16.016 1 96.06 169 ARG B C 1
ATOM 3789 O O . ARG B 1 169 ? -15.438 11.148 16.203 1 96.06 169 ARG B O 1
ATOM 3796 N N . GLN B 1 170 ? -15.727 13.32 16.234 1 96.38 170 GLN B N 1
ATOM 3797 C CA . GLN B 1 170 ? -17.125 13.211 16.656 1 96.38 170 GLN B CA 1
ATOM 3798 C C . GLN B 1 170 ? -17.969 12.523 15.602 1 96.38 170 GLN B C 1
ATOM 3800 O O . GLN B 1 170 ? -18.984 11.898 15.922 1 96.38 170 GLN B O 1
ATOM 3805 N N . ALA B 1 171 ? -17.609 12.641 14.391 1 97.25 171 ALA B N 1
ATOM 3806 C CA . ALA B 1 171 ? -18.297 11.961 13.289 1 97.25 171 ALA B CA 1
ATOM 3807 C C . ALA B 1 171 ? -17.781 10.547 13.102 1 97.25 171 ALA B C 1
ATOM 3809 O O . ALA B 1 171 ? -18.031 9.914 12.07 1 97.25 171 ALA B O 1
ATOM 3810 N N . ASP B 1 172 ? -16.953 10.008 14.023 1 96.25 172 ASP B N 1
ATOM 3811 C CA . ASP B 1 172 ? -16.359 8.672 14.023 1 96.25 172 ASP B CA 1
ATOM 3812 C C . ASP B 1 172 ? -15.383 8.5 12.867 1 96.25 172 ASP B C 1
ATOM 3814 O O . ASP B 1 172 ? -15.297 7.426 12.273 1 96.25 172 ASP B O 1
ATOM 3818 N N . CYS B 1 173 ? -14.82 9.562 12.469 1 97.75 173 CYS B N 1
ATOM 3819 C CA . CYS B 1 173 ? -13.789 9.594 11.438 1 97.75 173 CYS B CA 1
ATOM 3820 C C . CYS B 1 173 ? -12.398 9.547 12.055 1 97.75 173 CYS B C 1
ATOM 3822 O O . CYS B 1 173 ? -12.086 10.328 12.953 1 97.75 173 CYS B O 1
ATOM 3824 N N . GLU B 1 174 ? -11.562 8.57 11.602 1 96.44 174 GLU B N 1
ATOM 3825 C CA . GLU B 1 174 ? -10.156 8.602 12 1 96.44 174 GLU B CA 1
ATOM 3826 C C . GLU B 1 174 ? -9.43 9.781 11.367 1 96.44 174 GLU B C 1
ATOM 3828 O O . GLU B 1 174 ? -9.758 10.195 10.25 1 96.44 174 GLU B O 1
ATOM 3833 N N . VAL B 1 175 ? -8.453 10.359 12.102 1 97.31 175 VAL B N 1
ATOM 3834 C CA . VAL B 1 175 ? -7.793 11.555 11.586 1 97.31 175 VAL B CA 1
ATOM 3835 C C . VAL B 1 175 ? -6.277 11.367 11.656 1 97.31 175 VAL B C 1
ATOM 3837 O O . VAL B 1 175 ? -5.73 11.023 12.711 1 97.31 175 VAL B O 1
ATOM 3840 N N . VAL B 1 176 ? -5.578 11.523 10.5 1 95 176 VAL B N 1
ATOM 3841 C CA . VAL B 1 176 ? -4.121 11.586 10.406 1 95 176 VAL B CA 1
ATOM 3842 C C . VAL B 1 176 ? -3.695 12.961 9.891 1 95 176 VAL B C 1
ATOM 3844 O O . VAL B 1 176 ? -4.184 13.43 8.859 1 95 176 VAL B O 1
ATOM 3847 N N . VAL B 1 177 ? -2.768 13.625 10.625 1 95.12 177 VAL B N 1
ATOM 3848 C CA . VAL B 1 177 ? -2.303 14.961 10.258 1 95.12 177 VAL B CA 1
ATOM 3849 C C . VAL B 1 177 ? -0.828 14.906 9.867 1 95.12 177 VAL B C 1
ATOM 3851 O O . VAL B 1 177 ? 0.005 14.406 10.633 1 95.12 177 VAL B O 1
ATOM 3854 N N . GLY B 1 178 ? -0.544 15.273 8.602 1 93.69 178 GLY B N 1
ATOM 3855 C CA . GLY B 1 178 ? 0.828 15.633 8.281 1 93.69 178 GLY B CA 1
ATOM 3856 C C . GLY B 1 178 ? 1.213 17.016 8.789 1 93.69 178 GLY B C 1
ATOM 3857 O O . GLY B 1 178 ? 0.684 18.016 8.32 1 93.69 178 GLY B O 1
ATOM 3858 N N . THR B 1 179 ? 2.189 17.062 9.664 1 91.12 179 THR B N 1
ATOM 3859 C CA . THR B 1 179 ? 2.494 18.312 10.336 1 91.12 179 THR B CA 1
ATOM 3860 C C . THR B 1 179 ? 3.188 19.281 9.383 1 91.12 179 THR B C 1
ATOM 3862 O O . THR B 1 179 ? 3.639 18.891 8.305 1 91.12 179 THR B O 1
ATOM 3865 N N . CYS B 1 180 ? 3.242 20.531 9.789 1 91.69 180 CYS B N 1
ATOM 3866 C CA . CYS B 1 180 ? 3.883 21.578 9.016 1 91.69 180 CYS B CA 1
ATOM 3867 C C . CYS B 1 180 ? 5.273 21.156 8.562 1 91.69 180 CYS B C 1
ATOM 3869 O O . CYS B 1 180 ? 6.094 20.734 9.375 1 91.69 180 CYS B O 1
ATOM 3871 N N . PRO B 1 181 ? 5.496 21.234 7.27 1 86.25 181 PRO B N 1
ATOM 3872 C CA . PRO B 1 181 ? 6.832 20.891 6.773 1 86.25 181 PRO B CA 1
ATOM 3873 C C . PRO B 1 181 ? 7.887 21.938 7.145 1 86.25 181 PRO B C 1
ATOM 3875 O O . PRO B 1 181 ? 7.543 23.062 7.508 1 86.25 181 PRO B O 1
ATOM 3878 N N . ASP B 1 182 ? 9.117 21.516 7.078 1 82.25 182 ASP B N 1
ATOM 3879 C CA . ASP B 1 182 ? 10.227 22.438 7.309 1 82.25 182 ASP B CA 1
ATOM 3880 C C . ASP B 1 182 ? 10.359 23.438 6.16 1 82.25 182 ASP B C 1
ATOM 3882 O O . ASP B 1 182 ? 10.844 23.078 5.078 1 82.25 182 ASP B O 1
ATOM 3886 N N . LEU B 1 183 ? 10.094 24.594 6.395 1 81.12 183 LEU B N 1
ATOM 3887 C CA . LEU B 1 183 ? 10.109 25.625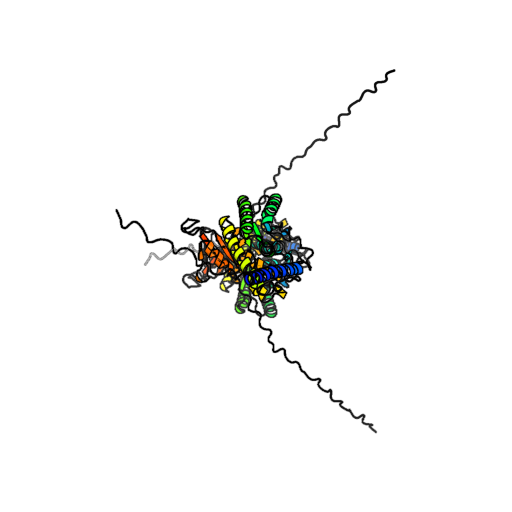 5.348 1 81.12 183 LEU B CA 1
ATOM 3888 C C . LEU B 1 183 ? 11.508 26.203 5.172 1 81.12 183 LEU B C 1
ATOM 3890 O O . LEU B 1 183 ? 11.742 26.984 4.25 1 81.12 183 LEU B O 1
ATOM 3894 N N . GLY B 1 184 ? 12.406 25.812 6.016 1 75.81 184 GLY B N 1
ATOM 3895 C CA . GLY B 1 184 ? 13.789 26.219 5.828 1 75.81 184 GLY B CA 1
ATOM 3896 C C . GLY B 1 184 ? 14.461 25.531 4.656 1 75.81 184 GLY B C 1
ATOM 3897 O O . GLY B 1 184 ? 15.547 25.922 4.238 1 75.81 184 GLY B O 1
ATOM 3898 N N . VAL B 1 185 ? 13.844 24.578 4.148 1 69.25 185 VAL B N 1
ATOM 3899 C CA . VAL B 1 185 ? 14.453 23.797 3.076 1 69.25 185 VAL B CA 1
ATOM 3900 C C . VAL B 1 185 ? 14.094 24.406 1.724 1 69.25 185 VAL B C 1
ATOM 3902 O O . VAL B 1 185 ? 14.633 24.016 0.689 1 69.25 185 VAL B O 1
ATOM 3905 N N . ILE B 1 186 ? 13.219 25.422 1.769 1 66.75 186 ILE B N 1
ATOM 3906 C CA . ILE B 1 186 ? 12.812 26.062 0.526 1 66.75 186 ILE B CA 1
ATOM 3907 C C . ILE B 1 186 ? 13.93 26.984 0.035 1 66.75 186 ILE B C 1
ATOM 3909 O O . ILE B 1 186 ? 14.438 27.812 0.794 1 66.75 186 ILE B O 1
ATOM 3913 N N . GLU B 1 187 ? 14.445 26.781 -1.107 1 62.03 187 GLU B N 1
ATOM 3914 C CA . GLU B 1 187 ? 15.688 27.328 -1.648 1 62.03 187 GLU B CA 1
ATOM 3915 C C . GLU B 1 187 ? 15.617 28.844 -1.747 1 62.03 187 GLU B C 1
ATOM 3917 O O . GLU B 1 187 ? 16.578 29.531 -1.408 1 62.03 187 GLU B O 1
ATOM 3922 N N . PRO B 1 188 ? 14.594 29.375 -2.178 1 60.62 188 PRO B N 1
ATOM 3923 C CA . PRO B 1 188 ? 14.711 30.797 -2.477 1 60.62 188 PRO B CA 1
ATOM 3924 C C . PRO B 1 188 ? 14.727 31.672 -1.22 1 60.62 188 PRO B C 1
ATOM 3926 O O . PRO B 1 188 ? 14.93 32.875 -1.305 1 60.62 188 PRO B O 1
ATOM 3929 N N . VAL B 1 189 ? 14.828 31.156 -0.131 1 63.5 189 VAL B N 1
ATOM 3930 C CA . VAL B 1 189 ? 14.758 31.969 1.078 1 63.5 189 VAL B CA 1
ATOM 3931 C C . VAL B 1 189 ? 16.156 32.219 1.612 1 63.5 189 VAL B C 1
ATOM 3933 O O . VAL B 1 189 ? 16.891 31.281 1.947 1 63.5 189 VAL B O 1
ATOM 3936 N N . PRO B 1 190 ? 16.641 33.469 1.557 1 66.75 190 PRO B N 1
ATOM 3937 C CA . PRO B 1 190 ? 17.984 33.781 2.025 1 66.75 190 PRO B CA 1
ATOM 3938 C C . PRO B 1 190 ? 18.125 33.688 3.545 1 66.75 190 PRO B C 1
ATOM 3940 O O . PRO B 1 190 ? 17.109 33.75 4.258 1 66.75 190 PRO B O 1
ATOM 3943 N N . GLN B 1 191 ? 19.422 33.406 4.008 1 69.19 191 GLN B N 1
ATOM 3944 C CA . GLN B 1 191 ? 19.688 33.531 5.438 1 69.19 191 GLN B CA 1
ATOM 3945 C C . GLN B 1 191 ? 19.531 34.969 5.922 1 69.19 191 GLN B C 1
ATOM 3947 O O . GLN B 1 191 ? 19.766 35.906 5.164 1 69.19 191 GLN B O 1
ATOM 3952 N N . PRO B 1 192 ? 19.094 35.344 7.109 1 76.81 192 PRO B N 1
ATOM 3953 C CA . PRO B 1 192 ? 18.797 34.438 8.219 1 76.81 192 PRO B CA 1
ATOM 3954 C C . PRO B 1 192 ? 17.344 33.938 8.219 1 76.81 192 PRO B C 1
ATOM 3956 O O . PRO B 1 192 ? 16.922 33.219 9.125 1 76.81 192 PRO B O 1
ATOM 3959 N N . LEU B 1 193 ? 16.625 34.469 7.238 1 75.12 193 LEU B N 1
ATOM 3960 C CA . LEU B 1 193 ? 15.195 34.156 7.145 1 75.12 193 LEU B CA 1
ATOM 3961 C C . LEU B 1 193 ? 14.984 32.656 7.066 1 75.12 193 LEU B C 1
ATOM 3963 O O . LEU B 1 193 ? 14 32.125 7.598 1 75.12 193 LEU B O 1
ATOM 3967 N N . ARG B 1 194 ? 15.891 32.031 6.523 1 78.69 194 ARG B N 1
ATOM 3968 C CA . ARG B 1 194 ? 15.812 30.578 6.414 1 78.69 194 ARG B CA 1
ATOM 3969 C C . ARG B 1 194 ? 15.805 29.922 7.793 1 78.69 194 ARG B C 1
ATOM 3971 O O . ARG B 1 194 ? 15.039 29 8.031 1 78.69 194 ARG B O 1
ATOM 3978 N N . LEU B 1 195 ? 16.609 30.406 8.648 1 79.19 195 LEU B N 1
ATOM 3979 C CA . LEU B 1 195 ? 16.688 29.859 10 1 79.19 195 LEU B CA 1
ATOM 3980 C C . LEU B 1 195 ? 15.406 30.125 10.773 1 79.19 195 LEU B C 1
ATOM 3982 O O . LEU B 1 195 ? 14.945 29.281 11.547 1 79.19 195 LEU B O 1
ATOM 3986 N N . LEU B 1 196 ? 14.93 31.312 10.602 1 82.44 196 LEU B N 1
ATOM 3987 C CA . LEU B 1 196 ? 13.711 31.703 11.312 1 82.44 196 LEU B CA 1
ATOM 3988 C C . LEU B 1 196 ? 12.516 30.891 10.828 1 82.44 196 LEU B C 1
ATOM 3990 O O . LEU B 1 196 ? 11.719 30.406 11.641 1 82.44 196 LEU B O 1
ATOM 3994 N N . THR B 1 197 ? 12.422 30.75 9.547 1 83.5 197 THR B N 1
ATOM 3995 C CA . THR B 1 197 ? 11.297 30 8.992 1 83.5 197 THR B CA 1
ATOM 3996 C C . THR B 1 197 ? 11.375 28.531 9.406 1 83.5 197 THR B C 1
ATOM 3998 O O . THR B 1 197 ? 10.352 27.891 9.641 1 83.5 197 THR B O 1
ATOM 4001 N N . ARG B 1 198 ? 12.523 28.016 9.477 1 84.38 198 ARG B N 1
ATOM 4002 C CA . ARG B 1 198 ? 12.727 26.656 9.984 1 84.38 198 ARG B CA 1
ATOM 4003 C C . ARG B 1 198 ? 12.234 26.531 11.422 1 84.38 198 ARG B C 1
ATOM 4005 O O . ARG B 1 198 ? 11.5 25.594 11.75 1 84.38 198 ARG B O 1
ATOM 4012 N N . ARG B 1 199 ? 12.641 27.469 12.18 1 84.81 199 ARG B N 1
ATOM 4013 C CA . ARG B 1 199 ? 12.25 27.453 13.586 1 84.81 199 ARG B CA 1
ATOM 4014 C C . ARG B 1 199 ? 10.734 27.562 13.727 1 84.81 199 ARG B C 1
ATOM 4016 O O . ARG B 1 199 ? 10.117 26.812 14.492 1 84.81 199 ARG B O 1
ATOM 4023 N N . TRP B 1 200 ? 10.164 28.5 13.031 1 88.06 200 TRP B N 1
ATOM 4024 C CA . TRP B 1 200 ? 8.727 28.719 13.117 1 88.06 200 TRP B CA 1
ATOM 4025 C C . TRP B 1 200 ? 7.957 27.484 12.656 1 88.06 200 TRP B C 1
ATOM 4027 O O . TRP B 1 200 ? 6.961 27.094 13.273 1 88.06 200 TRP B O 1
ATOM 4037 N N . SER B 1 201 ? 8.344 26.891 11.609 1 89.56 201 SER B N 1
ATOM 4038 C CA . SER B 1 201 ? 7.676 25.703 11.086 1 89.56 201 SER B CA 1
ATOM 4039 C C . SER B 1 201 ? 7.793 24.531 12.055 1 89.56 201 SER B C 1
ATOM 4041 O O . SER B 1 201 ? 6.828 23.797 12.273 1 89.56 201 SER B O 1
ATOM 4043 N N . ARG B 1 202 ? 8.914 24.375 12.641 1 85.94 202 ARG B N 1
ATOM 4044 C CA . ARG B 1 202 ? 9.133 23.297 13.602 1 85.94 202 ARG B CA 1
ATOM 4045 C C . ARG B 1 202 ? 8.297 23.516 14.859 1 85.94 202 ARG B C 1
ATOM 4047 O O . ARG B 1 202 ? 7.73 22.562 15.398 1 85.94 202 ARG B O 1
ATOM 4054 N N . ASP B 1 203 ? 8.32 24.75 15.297 1 89.31 203 ASP B N 1
ATOM 4055 C CA . ASP B 1 203 ? 7.504 25.078 16.469 1 89.31 203 ASP B CA 1
ATOM 4056 C C . ASP B 1 203 ? 6.027 24.797 16.203 1 89.31 203 ASP B C 1
ATOM 4058 O O . ASP B 1 203 ? 5.328 24.25 17.062 1 89.31 203 ASP B O 1
ATOM 4062 N N . LEU B 1 204 ? 5.629 25.172 15.07 1 91.94 204 LEU B N 1
ATOM 4063 C CA . LEU B 1 204 ? 4.238 24.922 14.719 1 91.94 204 LEU B CA 1
ATOM 4064 C C . LEU B 1 204 ? 3.963 23.422 14.641 1 91.94 204 LEU B C 1
ATOM 4066 O O . LEU B 1 204 ? 2.953 22.938 15.156 1 91.94 204 LEU B O 1
ATOM 4070 N N . ALA B 1 205 ? 4.824 22.703 14.047 1 90.56 205 ALA B N 1
ATOM 4071 C CA . ALA B 1 205 ? 4.668 21.25 13.922 1 90.56 205 ALA B CA 1
ATOM 4072 C C . ALA B 1 205 ? 4.539 20.594 15.289 1 90.56 205 ALA B C 1
ATOM 4074 O O . ALA B 1 205 ? 3.695 19.719 15.484 1 90.56 205 ALA B O 1
ATOM 4075 N N . ALA B 1 206 ? 5.352 21.016 16.203 1 86.75 206 ALA B N 1
ATOM 4076 C CA . ALA B 1 206 ? 5.301 20.469 17.562 1 86.75 206 ALA B CA 1
ATOM 4077 C C . ALA B 1 206 ? 3.963 20.781 18.219 1 86.75 206 ALA B C 1
ATOM 4079 O O . ALA B 1 206 ? 3.35 19.906 18.828 1 86.75 206 ALA B O 1
ATOM 4080 N N . ALA B 1 207 ? 3.576 21.969 18.094 1 91.06 207 ALA B N 1
ATOM 4081 C CA . ALA B 1 207 ? 2.307 22.391 18.688 1 91.06 207 ALA B CA 1
ATOM 4082 C C . ALA B 1 207 ? 1.136 21.656 18.047 1 91.06 207 ALA B C 1
ATOM 4084 O O . ALA B 1 207 ? 0.178 21.281 18.719 1 91.06 207 ALA B O 1
ATOM 4085 N N . GLN B 1 208 ? 1.179 21.5 16.734 1 92.38 208 GLN B N 1
ATOM 4086 C CA . GLN B 1 208 ? 0.165 20.719 16.031 1 92.38 208 GLN B CA 1
ATOM 4087 C C . GLN B 1 208 ? 0.061 19.312 16.609 1 92.38 208 GLN B C 1
ATOM 4089 O O . GLN B 1 208 ? -1.042 18.797 16.812 1 92.38 208 GLN B O 1
ATOM 4094 N N . THR B 1 209 ? 1.201 18.672 16.797 1 87.62 209 THR B N 1
ATOM 4095 C CA . THR B 1 209 ? 1.228 17.312 17.297 1 87.62 209 THR B CA 1
ATOM 4096 C C . THR B 1 209 ? 0.497 17.203 18.641 1 87.62 209 THR B C 1
ATOM 4098 O O . THR B 1 209 ? -0.37 16.359 18.812 1 87.62 209 THR B O 1
ATOM 4101 N N . VAL B 1 210 ? 0.781 18.094 19.531 1 85.5 210 VAL B N 1
ATOM 4102 C CA . VAL B 1 210 ? 0.153 18.078 20.844 1 85.5 210 VAL B CA 1
ATOM 4103 C C . VAL B 1 210 ? -1.358 18.25 20.703 1 85.5 210 VAL B C 1
ATOM 4105 O O . VAL B 1 210 ? -2.129 17.453 21.25 1 85.5 210 VAL B O 1
ATOM 4108 N N . ALA B 1 211 ? -1.772 19.188 19.953 1 90.75 211 ALA B N 1
ATOM 4109 C CA . ALA B 1 211 ? -3.189 19.5 19.781 1 90.75 211 ALA B CA 1
ATOM 4110 C C . ALA B 1 211 ? -3.943 18.312 19.172 1 90.75 211 ALA B C 1
ATOM 4112 O O . ALA B 1 211 ? -5.051 17.984 19.609 1 90.75 211 ALA B O 1
ATOM 4113 N N . VAL B 1 212 ? -3.391 17.703 18.188 1 92.25 212 VAL B N 1
ATOM 4114 C CA . VAL B 1 212 ? -4.031 16.625 17.438 1 92.25 212 VAL B CA 1
ATOM 4115 C C . VAL B 1 212 ? -4.195 15.406 18.344 1 92.25 212 VAL B C 1
ATOM 4117 O O . VAL B 1 212 ? -5.262 14.781 18.375 1 92.25 212 VAL B O 1
ATOM 4120 N N . ILE B 1 213 ? -3.146 15.055 19.062 1 83.5 213 ILE B N 1
ATOM 4121 C CA . ILE B 1 213 ? -3.176 13.883 19.938 1 83.5 213 ILE B CA 1
ATOM 4122 C C . ILE B 1 213 ? -4.211 14.086 21.031 1 83.5 213 ILE B C 1
ATOM 4124 O O . ILE B 1 213 ? -4.938 13.156 21.391 1 83.5 213 ILE B O 1
ATOM 4128 N N . GLU B 1 214 ? -4.281 15.305 21.531 1 86.12 214 GLU B N 1
ATOM 4129 C CA . GLU B 1 214 ? -5.246 15.617 22.578 1 86.12 214 GLU B CA 1
ATOM 4130 C C . GLU B 1 214 ? -6.676 15.398 22.094 1 86.12 214 GLU B C 1
ATOM 4132 O O . GLU B 1 214 ? -7.566 15.102 22.891 1 86.12 214 GLU B O 1
ATOM 4137 N N . GLN B 1 215 ? -6.91 15.508 20.797 1 90.31 215 GLN B N 1
ATOM 4138 C CA . GLN B 1 215 ? -8.258 15.352 20.266 1 90.31 215 GLN B CA 1
ATOM 4139 C C . GLN B 1 215 ? -8.469 13.945 19.703 1 90.31 215 GLN B C 1
ATOM 4141 O O . GLN B 1 215 ? -9.477 13.672 19.062 1 90.31 215 GLN B O 1
ATOM 4146 N N . GLY B 1 216 ? -7.535 13.062 19.844 1 87.94 216 GLY B N 1
ATOM 4147 C CA . GLY B 1 216 ? -7.719 11.672 19.469 1 87.94 216 GLY B CA 1
ATOM 4148 C C . GLY B 1 216 ? -7.25 11.359 18.062 1 87.94 216 GLY B C 1
ATOM 4149 O O . GLY B 1 216 ? -7.551 10.297 17.531 1 87.94 216 GLY B O 1
ATOM 4150 N N . GLY B 1 217 ? -6.57 12.328 17.438 1 89.5 217 GLY B N 1
ATOM 4151 C CA . GLY B 1 217 ? -5.984 12.086 16.125 1 89.5 217 GLY B CA 1
ATOM 4152 C C . GLY B 1 217 ? -4.566 11.547 16.188 1 89.5 217 GLY B C 1
ATOM 4153 O O . GLY B 1 217 ? -4.078 11.219 17.281 1 89.5 217 GLY B O 1
ATOM 4154 N N . ARG B 1 218 ? -3.924 11.344 14.992 1 87.88 218 ARG B N 1
ATOM 4155 C CA . ARG B 1 218 ? -2.533 10.945 14.805 1 87.88 218 ARG B CA 1
ATOM 4156 C C . ARG B 1 218 ? -1.778 11.969 13.961 1 87.88 218 ARG B C 1
ATOM 4158 O O . ARG B 1 218 ? -2.373 12.656 13.125 1 87.88 218 ARG B O 1
ATOM 4165 N N . THR B 1 219 ? -0.464 12.023 14.305 1 88.38 219 THR B N 1
ATOM 4166 C CA . THR B 1 219 ? 0.34 12.914 13.469 1 88.38 219 THR B CA 1
ATOM 4167 C C . THR B 1 219 ? 1.512 12.156 12.844 1 88.38 219 THR B C 1
ATOM 4169 O O . THR B 1 219 ? 1.99 11.172 13.414 1 88.38 219 THR B O 1
ATOM 4172 N N . VAL B 1 220 ? 1.84 12.516 11.68 1 87.81 220 VAL B N 1
ATOM 4173 C CA . VAL B 1 220 ? 3.086 12.141 11.023 1 87.81 220 VAL B CA 1
ATOM 4174 C C . VAL B 1 220 ? 3.928 13.383 10.758 1 87.81 220 VAL B C 1
ATOM 4176 O O . VAL B 1 220 ? 3.453 14.344 10.141 1 87.81 220 VAL B O 1
ATOM 4179 N N . SER B 1 221 ? 5.145 13.414 11.328 1 85.69 221 SER B N 1
ATOM 4180 C CA . SER B 1 221 ? 6.043 14.547 11.102 1 85.69 221 SER B CA 1
ATOM 4181 C C . SER B 1 221 ? 6.559 14.562 9.664 1 85.69 221 SER B C 1
ATOM 4183 O O . SER B 1 221 ? 7.258 13.641 9.242 1 85.69 221 SER B O 1
ATOM 4185 N N . LEU B 1 222 ? 6.223 15.57 8.922 1 81.62 222 LEU B N 1
ATOM 4186 C CA . LEU B 1 222 ? 6.691 15.695 7.547 1 81.62 222 LEU B CA 1
ATOM 4187 C C . LEU B 1 222 ? 7.918 16.594 7.473 1 81.62 222 LEU B C 1
ATOM 4189 O O . LEU B 1 222 ? 8.422 16.875 6.383 1 81.62 222 LEU B O 1
ATOM 4193 N N . GLY B 1 223 ? 8.391 17.016 8.609 1 66.31 223 GLY B N 1
ATOM 4194 C CA . GLY B 1 223 ? 9.531 17.906 8.75 1 66.31 223 GLY B CA 1
ATOM 4195 C C . GLY B 1 223 ? 10.555 17.75 7.645 1 66.31 223 GLY B C 1
ATOM 4196 O O . GLY B 1 223 ? 10.227 17.875 6.461 1 66.31 223 GLY B O 1
ATOM 4197 N N . ASP B 1 224 ? 11.688 17.125 8.086 1 56.53 224 ASP B N 1
ATOM 4198 C CA . ASP B 1 224 ? 12.867 17.016 7.238 1 56.53 224 ASP B CA 1
ATOM 4199 C C . ASP B 1 224 ? 12.68 15.953 6.16 1 56.53 224 ASP B C 1
ATOM 4201 O O . ASP B 1 224 ? 13.555 15.766 5.312 1 56.53 224 ASP B O 1
ATOM 4205 N N . LEU B 1 225 ? 11.859 15.078 6.422 1 51.19 225 LEU B N 1
ATOM 4206 C CA . LEU B 1 225 ? 11.664 14.062 5.398 1 51.19 225 LEU B CA 1
ATOM 4207 C C . LEU B 1 225 ? 11.656 14.688 4.008 1 51.19 225 LEU B C 1
ATOM 4209 O O . LEU B 1 225 ? 12.32 14.18 3.096 1 51.19 225 LEU B O 1
ATOM 4213 N N . LEU B 1 226 ? 10.844 15.82 4.02 1 51.69 226 LEU B N 1
ATOM 4214 C CA . LEU B 1 226 ? 10.883 16.688 2.842 1 51.69 226 LEU B CA 1
ATOM 4215 C C . LEU B 1 226 ? 12.125 17.578 2.865 1 51.69 226 LEU B C 1
ATOM 4217 O O . LEU B 1 226 ? 12.516 18.125 1.834 1 51.69 226 LEU B O 1
ATOM 4221 N N . GLY B 1 227 ? 12.766 17.422 4.027 1 53.06 227 GLY B N 1
ATOM 4222 C CA . GLY B 1 227 ? 13.82 18.406 4.168 1 53.06 227 GLY B CA 1
ATOM 4223 C C . GLY B 1 227 ? 15.141 17.969 3.564 1 53.06 227 GLY B C 1
ATOM 4224 O O . GLY B 1 227 ? 15.672 18.625 2.674 1 53.06 227 GLY B O 1
ATOM 4225 N N . ARG B 1 228 ? 15.555 16.641 4.074 1 58.19 228 ARG B N 1
ATOM 4226 C CA . ARG B 1 228 ? 16.891 16.281 3.605 1 58.19 228 ARG B CA 1
ATOM 4227 C C . ARG B 1 228 ? 16.891 16.031 2.102 1 58.19 228 ARG B C 1
ATOM 4229 O O . ARG B 1 228 ? 17.734 16.562 1.38 1 58.19 228 ARG B O 1
ATOM 4236 N N . GLU B 1 229 ? 15.984 15.273 1.739 1 66.62 229 GLU B N 1
ATOM 4237 C CA . GLU B 1 229 ? 15.914 15 0.307 1 66.62 229 GLU B CA 1
ATOM 4238 C C . GLU B 1 229 ? 15.562 16.25 -0.48 1 66.62 229 GLU B C 1
ATOM 4240 O O . GLU B 1 229 ? 16.094 16.484 -1.563 1 66.62 229 GLU B O 1
ATOM 4245 N N . PHE B 1 230 ? 14.75 16.969 0.134 1 67.5 230 PHE B N 1
ATOM 4246 C CA . PHE B 1 230 ? 14.352 18.219 -0.501 1 67.5 230 PHE B CA 1
ATOM 4247 C C . PHE B 1 230 ? 15.531 19.188 -0.568 1 67.5 230 PHE B C 1
ATOM 4249 O O . PHE B 1 230 ? 15.664 19.938 -1.537 1 67.5 230 PHE B O 1
ATOM 4256 N N . GLN B 1 231 ? 16.344 19.047 0.501 1 67.62 231 GLN B N 1
ATOM 4257 C CA . GLN B 1 231 ? 17.531 19.891 0.54 1 67.62 231 GLN B CA 1
ATOM 4258 C C . GLN B 1 231 ? 18.609 19.375 -0.419 1 67.62 231 GLN B C 1
ATOM 4260 O O . GLN B 1 231 ? 19.297 20.172 -1.063 1 67.62 231 GLN B O 1
ATOM 4265 N N . GLN B 1 232 ? 18.672 18.109 -0.536 1 71.38 232 GLN B N 1
ATOM 4266 C CA . GLN B 1 232 ? 19.75 17.516 -1.312 1 71.38 232 GLN B CA 1
ATOM 4267 C C . GLN B 1 232 ? 19.422 17.484 -2.799 1 71.38 232 GLN B C 1
ATOM 4269 O O . GLN B 1 232 ? 20.312 17.609 -3.646 1 71.38 232 GLN B O 1
ATOM 4274 N N . THR B 1 233 ? 18.156 17.359 -3.053 1 75.62 233 THR B N 1
ATOM 4275 C CA . THR B 1 233 ? 17.75 17.281 -4.453 1 75.62 233 THR B CA 1
ATOM 4276 C C . THR B 1 233 ? 16.5 18.109 -4.703 1 75.62 233 THR B C 1
ATOM 4278 O O . THR B 1 233 ? 15.492 17.594 -5.195 1 75.62 233 THR B O 1
ATOM 4281 N N . PRO B 1 234 ? 16.672 19.391 -4.516 1 73.69 234 PRO B N 1
ATOM 4282 C CA . PRO B 1 234 ? 15.492 20.25 -4.625 1 73.69 234 PRO B CA 1
ATOM 4283 C C . PRO B 1 234 ? 14.875 20.219 -6.02 1 73.69 234 PRO B C 1
ATOM 4285 O O . PRO B 1 234 ? 13.648 20.312 -6.16 1 73.69 234 PRO B O 1
ATOM 4288 N N . SER B 1 235 ? 15.656 20.047 -7.055 1 78.06 235 SER B N 1
ATOM 4289 C CA . SER B 1 235 ? 15.148 20.078 -8.422 1 78.06 235 SER B CA 1
ATOM 4290 C C . SER B 1 235 ? 14.281 18.844 -8.703 1 78.06 235 SER B C 1
ATOM 4292 O O . SER B 1 235 ? 13.414 18.891 -9.578 1 78.06 235 SER B O 1
ATOM 4294 N N . VAL B 1 236 ? 14.461 17.875 -7.84 1 78.44 236 VAL B N 1
ATOM 4295 C CA . VAL B 1 236 ? 13.703 16.641 -8.008 1 78.44 236 VAL B CA 1
ATOM 4296 C C . VAL B 1 236 ? 12.461 16.672 -7.121 1 78.44 236 VAL B C 1
ATOM 4298 O O . VAL B 1 236 ? 11.383 16.25 -7.539 1 78.44 236 VAL B O 1
ATOM 4301 N N . MET B 1 237 ? 12.625 17.234 -6.031 1 80.44 237 MET B N 1
ATOM 4302 C CA . MET B 1 237 ? 11.602 17.094 -5 1 80.44 237 MET B CA 1
ATOM 4303 C C . MET B 1 237 ? 10.586 18.234 -5.09 1 80.44 237 MET B C 1
ATOM 4305 O O . MET B 1 237 ? 9.469 18.109 -4.598 1 80.44 237 MET B O 1
ATOM 4309 N N . PHE B 1 238 ? 10.984 19.297 -5.684 1 78.12 238 PHE B N 1
ATOM 4310 C CA . PHE B 1 238 ? 10.078 20.422 -5.805 1 78.12 238 PHE B CA 1
ATOM 4311 C C . PHE B 1 238 ? 9.57 20.562 -7.238 1 78.12 238 PHE B C 1
ATOM 4313 O O . PHE B 1 238 ? 10.234 20.125 -8.18 1 78.12 238 PHE B O 1
ATOM 4320 N N . SER B 1 239 ? 8.461 21.172 -7.289 1 82.25 239 SER B N 1
ATOM 4321 C CA . SER B 1 239 ? 7.879 21.438 -8.602 1 82.25 239 SER B CA 1
ATOM 4322 C C . SER B 1 239 ? 8.547 22.641 -9.266 1 82.25 239 SER B C 1
ATOM 4324 O O . SER B 1 239 ? 9.547 23.156 -8.766 1 82.25 239 SER B O 1
ATOM 4326 N N . LYS B 1 240 ? 8 22.984 -10.398 1 76.56 240 LYS B N 1
ATOM 4327 C CA . LYS B 1 240 ? 8.578 24.031 -11.227 1 76.56 240 LYS B CA 1
ATOM 4328 C C . LYS B 1 240 ? 8.602 25.359 -10.484 1 76.56 240 LYS B C 1
ATOM 4330 O O . LYS B 1 240 ? 9.453 26.219 -10.75 1 76.56 240 LYS B O 1
ATOM 4335 N N . ASP B 1 241 ? 7.73 25.547 -9.469 1 73.75 241 ASP B N 1
ATOM 4336 C CA . ASP B 1 241 ? 7.688 26.797 -8.727 1 73.75 241 ASP B CA 1
ATOM 4337 C C . ASP B 1 241 ? 8.688 26.797 -7.574 1 73.75 241 ASP B C 1
ATOM 4339 O O . ASP B 1 241 ? 8.805 27.781 -6.844 1 73.75 241 ASP B O 1
ATOM 4343 N N . ARG B 1 242 ? 9.32 25.719 -7.348 1 75.19 242 ARG B N 1
ATOM 4344 C CA . ARG B 1 242 ? 10.383 25.531 -6.359 1 75.19 242 ARG B CA 1
ATOM 4345 C C . ARG B 1 242 ? 9.836 25.672 -4.941 1 75.19 242 ARG B C 1
ATOM 4347 O O . ARG B 1 242 ? 10.586 26 -4.016 1 75.19 242 ARG B O 1
ATOM 4354 N N . PHE B 1 243 ? 8.602 25.594 -4.852 1 77.06 243 PHE B N 1
ATOM 4355 C CA . PHE B 1 243 ? 7.969 25.719 -3.543 1 77.06 243 PHE B CA 1
ATOM 4356 C C . PHE B 1 243 ? 7.113 24.484 -3.244 1 77.06 243 PHE B C 1
ATOM 4358 O O . PHE B 1 243 ? 7.27 23.859 -2.197 1 77.06 243 PHE B O 1
ATOM 4365 N N . HIS B 1 244 ? 6.273 24.203 -4.164 1 85.75 244 HIS B N 1
ATOM 4366 C CA . HIS B 1 244 ? 5.406 23.047 -3.971 1 85.75 244 HIS B CA 1
ATOM 4367 C C . HIS B 1 244 ? 6.121 21.75 -4.359 1 85.75 244 HIS B C 1
ATOM 4369 O O . HIS B 1 244 ? 7.027 21.766 -5.195 1 85.75 244 HIS B O 1
ATOM 4375 N N . PRO B 1 245 ? 5.684 20.656 -3.703 1 86.31 245 PRO B N 1
ATOM 4376 C CA . PRO B 1 245 ? 6.312 19.375 -4.039 1 86.31 245 PRO B CA 1
ATOM 4377 C C . PRO B 1 245 ? 6.051 18.953 -5.484 1 86.31 245 PRO B C 1
ATOM 4379 O O . PRO B 1 245 ? 5 19.266 -6.043 1 86.31 245 PRO B O 1
ATOM 4382 N N . SER B 1 246 ? 7.008 18.328 -6.066 1 89.31 246 SER B N 1
ATOM 4383 C CA . SER B 1 246 ? 6.852 17.609 -7.324 1 89.31 246 SER B CA 1
ATOM 4384 C C . SER B 1 246 ? 6.152 16.281 -7.113 1 89.31 246 SER B C 1
ATOM 4386 O O . SER B 1 246 ? 5.781 15.938 -5.992 1 89.31 246 SER B O 1
ATOM 4388 N N . ALA B 1 247 ? 5.98 15.562 -8.258 1 92.44 247 ALA B N 1
ATOM 4389 C CA . ALA B 1 247 ? 5.453 14.203 -8.148 1 92.44 247 ALA B CA 1
ATOM 4390 C C . ALA B 1 247 ? 6.309 13.359 -7.211 1 92.44 247 ALA B C 1
ATOM 4392 O O . ALA B 1 247 ? 5.781 12.602 -6.391 1 92.44 247 ALA B O 1
ATOM 4393 N N . ALA B 1 248 ? 7.621 13.523 -7.324 1 90.44 248 ALA B N 1
ATOM 4394 C CA . ALA B 1 248 ? 8.555 12.82 -6.445 1 90.44 248 ALA B CA 1
ATOM 4395 C C . ALA B 1 248 ? 8.359 13.242 -4.992 1 90.44 248 ALA B C 1
ATOM 4397 O O . ALA B 1 248 ? 8.383 12.406 -4.086 1 90.44 248 ALA B O 1
ATOM 4398 N N . GLY B 1 249 ? 8.195 14.508 -4.801 1 89.56 249 GLY B N 1
ATOM 4399 C CA . GLY B 1 249 ? 7.965 15.016 -3.455 1 89.56 249 GLY B CA 1
ATOM 4400 C C . GLY B 1 249 ? 6.691 14.477 -2.828 1 89.56 249 GLY B C 1
ATOM 4401 O O . GLY B 1 249 ? 6.691 14.078 -1.663 1 89.56 249 GLY B O 1
ATOM 4402 N N . TYR B 1 250 ? 5.609 14.438 -3.584 1 93.31 250 TYR B N 1
ATOM 4403 C CA . TYR B 1 250 ? 4.344 13.922 -3.07 1 93.31 250 TYR B CA 1
ATOM 4404 C C . TYR B 1 250 ? 4.438 12.422 -2.795 1 93.31 250 TYR B C 1
ATOM 4406 O O . TYR B 1 250 ? 3.85 11.922 -1.833 1 93.31 250 TYR B O 1
ATOM 4414 N N . ALA B 1 251 ? 5.117 11.727 -3.623 1 92.38 251 ALA B N 1
ATOM 4415 C CA . ALA B 1 251 ? 5.297 10.297 -3.408 1 92.38 251 ALA B CA 1
ATOM 4416 C C . ALA B 1 251 ? 6.016 10.023 -2.09 1 92.38 251 ALA B C 1
ATOM 4418 O O . ALA B 1 251 ? 5.637 9.117 -1.345 1 92.38 251 ALA B O 1
ATOM 4419 N N . ARG B 1 252 ? 7.016 10.773 -1.806 1 87.38 252 ARG B N 1
ATOM 4420 C CA . ARG B 1 252 ? 7.758 10.602 -0.56 1 87.38 252 ARG B CA 1
ATOM 4421 C C . ARG B 1 252 ? 6.891 10.961 0.645 1 87.38 252 ARG B C 1
ATOM 4423 O O . ARG B 1 252 ? 6.918 10.258 1.66 1 87.38 252 ARG B O 1
ATOM 4430 N N . ALA B 1 253 ? 6.211 12.039 0.542 1 89.19 253 ALA B N 1
ATOM 4431 C CA . ALA B 1 253 ? 5.293 12.406 1.619 1 89.19 253 ALA B CA 1
ATOM 4432 C C . ALA B 1 253 ? 4.277 11.297 1.872 1 89.19 253 ALA B C 1
ATOM 4434 O O . ALA B 1 253 ? 4.023 10.93 3.021 1 89.19 253 ALA B O 1
ATOM 4435 N N . ALA B 1 254 ? 3.697 10.75 0.776 1 94.06 254 ALA B N 1
ATOM 4436 C CA . ALA B 1 254 ? 2.701 9.688 0.886 1 94.06 254 ALA B CA 1
ATOM 4437 C C . ALA B 1 254 ? 3.283 8.461 1.583 1 94.06 254 ALA B C 1
ATOM 4439 O O . ALA B 1 254 ? 2.615 7.836 2.41 1 94.06 254 ALA B O 1
ATOM 4440 N N . SER B 1 255 ? 4.5 8.148 1.277 1 89.12 255 SER B N 1
ATOM 4441 C CA . SER B 1 255 ? 5.129 6.969 1.864 1 89.12 255 SER B CA 1
ATOM 4442 C C . SER B 1 255 ? 5.242 7.098 3.381 1 89.12 255 SER B C 1
ATOM 4444 O O . SER B 1 255 ? 5.148 6.102 4.102 1 89.12 255 SER B O 1
ATOM 4446 N N . ALA B 1 256 ? 5.367 8.297 3.871 1 83.88 256 ALA B N 1
ATOM 4447 C CA . ALA B 1 256 ? 5.441 8.547 5.309 1 83.88 256 ALA B CA 1
ATOM 4448 C C . ALA B 1 256 ? 4.062 8.469 5.953 1 83.88 256 ALA B C 1
ATOM 4450 O O . ALA B 1 256 ? 3.934 8.086 7.117 1 83.88 256 ALA B O 1
ATOM 4451 N N . LEU B 1 257 ? 3.049 8.75 5.188 1 90.38 257 LEU B N 1
ATOM 4452 C CA . LEU B 1 257 ? 1.7 8.898 5.727 1 90.38 257 LEU B CA 1
ATOM 4453 C C . LEU B 1 257 ? 0.944 7.578 5.676 1 90.38 257 LEU B C 1
ATOM 4455 O O . LEU B 1 257 ? 0.097 7.309 6.531 1 90.38 257 LEU B O 1
ATOM 4459 N N . ILE B 1 258 ? 1.172 6.73 4.715 1 92.44 258 ILE B N 1
ATOM 4460 C CA . ILE B 1 258 ? 0.372 5.559 4.383 1 92.44 258 ILE B CA 1
ATOM 4461 C C . ILE B 1 258 ? 0.34 4.602 5.57 1 92.44 258 ILE B C 1
ATOM 4463 O O . ILE B 1 258 ? -0.729 4.133 5.973 1 92.44 258 ILE B O 1
ATOM 4467 N N . PRO B 1 259 ? 1.459 4.336 6.246 1 83.62 259 PRO B N 1
ATOM 4468 C CA . PRO B 1 259 ? 1.386 3.389 7.363 1 83.62 259 PRO B CA 1
ATOM 4469 C C . PRO B 1 259 ? 0.427 3.842 8.461 1 83.62 259 PRO B C 1
ATOM 4471 O O . PRO B 1 259 ? -0.332 3.031 9 1 83.62 259 PRO B O 1
ATOM 4474 N N . SER B 1 260 ? 0.463 5.113 8.797 1 84.25 260 SER B N 1
ATOM 4475 C CA . SER B 1 260 ? -0.421 5.637 9.828 1 84.25 260 SER B CA 1
ATOM 4476 C C . SER B 1 260 ? -1.882 5.566 9.398 1 84.25 260 SER B C 1
ATOM 4478 O O . SER B 1 260 ? -2.768 5.316 10.219 1 84.25 260 SER B O 1
ATOM 4480 N N . ILE B 1 261 ? -2.121 5.789 8.141 1 92.88 261 ILE B N 1
ATOM 4481 C CA . ILE B 1 261 ? -3.484 5.742 7.629 1 92.88 261 ILE B CA 1
ATOM 4482 C C . ILE B 1 261 ? -3.994 4.301 7.652 1 92.88 261 ILE B C 1
ATOM 4484 O O . ILE B 1 261 ? -5.133 4.047 8.055 1 92.88 261 ILE B O 1
ATOM 4488 N N . LEU B 1 262 ? -3.189 3.391 7.211 1 89.56 262 LEU B N 1
ATOM 4489 C CA . LEU B 1 262 ? -3.555 1.979 7.262 1 89.56 262 LEU B CA 1
ATOM 4490 C C . LEU B 1 262 ? -3.855 1.546 8.695 1 89.56 262 LEU B C 1
ATOM 4492 O O . LEU B 1 262 ? -4.844 0.851 8.938 1 89.56 262 LEU B O 1
ATOM 4496 N N . ASP B 1 263 ? -3.037 1.972 9.625 1 81.25 263 ASP B N 1
ATOM 4497 C CA . ASP B 1 263 ? -3.246 1.647 11.031 1 81.25 263 ASP B CA 1
ATOM 4498 C C . ASP B 1 263 ? -4.551 2.252 11.547 1 81.25 263 ASP B C 1
ATOM 4500 O O . ASP B 1 263 ? -5.305 1.594 12.266 1 81.25 263 ASP B O 1
ATOM 4504 N N . ALA B 1 264 ? -4.789 3.465 11.203 1 86.19 264 ALA B N 1
ATOM 4505 C CA . ALA B 1 264 ? -6.012 4.145 11.617 1 86.19 264 ALA B CA 1
ATOM 4506 C C . ALA B 1 264 ? -7.25 3.398 11.125 1 86.19 264 ALA B C 1
ATOM 4508 O O . ALA B 1 264 ? -8.281 3.387 11.789 1 86.19 264 ALA B O 1
ATOM 4509 N N . LEU B 1 265 ? -7.113 2.791 9.969 1 91.44 265 LEU B N 1
ATOM 4510 C CA . LEU B 1 265 ? -8.219 2.061 9.359 1 91.44 265 LEU B CA 1
ATOM 4511 C C . LEU B 1 265 ? -8.297 0.637 9.906 1 91.44 265 LEU B C 1
ATOM 4513 O O . LEU B 1 265 ? -9.133 -0.156 9.461 1 91.44 265 LEU B O 1
ATOM 4517 N N . GLY B 1 266 ? -7.457 0.315 10.773 1 78.62 266 GLY B N 1
ATOM 4518 C CA . GLY B 1 266 ? -7.539 -0.962 11.469 1 78.62 266 GLY B CA 1
ATOM 4519 C C . GLY B 1 266 ? -6.727 -2.055 10.797 1 78.62 266 GLY B C 1
ATOM 4520 O O . GLY B 1 266 ? -6.898 -3.238 11.102 1 78.62 266 GLY B O 1
ATOM 4521 N N . GLN B 1 267 ? -6.133 -1.599 9.625 1 65.38 267 GLN B N 1
ATOM 4522 C CA . GLN B 1 267 ? -5.285 -2.613 9 1 65.38 267 GLN B CA 1
ATOM 4523 C C . GLN B 1 267 ? -4.121 -2.986 9.914 1 65.38 267 GLN B C 1
ATOM 4525 O O . GLN B 1 267 ? -3.363 -2.115 10.352 1 65.38 267 GLN B O 1
ATOM 4530 N N . THR B 1 268 ? -4.457 -3.848 10.867 1 50.31 268 THR B N 1
ATOM 4531 C CA . THR B 1 268 ? -3.361 -4.238 11.75 1 50.31 268 THR B CA 1
ATOM 4532 C C . THR B 1 268 ? -2.201 -4.816 10.938 1 50.31 268 THR B C 1
ATOM 4534 O O . THR B 1 268 ? -2.416 -5.555 9.977 1 50.31 268 THR B O 1
ATOM 4537 N N . SER B 1 269 ? -1.368 -3.943 10.586 1 41.72 269 SER B N 1
ATOM 4538 C CA . SER B 1 269 ? -0.143 -4.445 9.969 1 41.72 269 SER B CA 1
ATOM 4539 C C . SER B 1 269 ? 0.115 -5.898 10.367 1 41.72 269 SER B C 1
ATOM 4541 O O . SER B 1 269 ? -0.262 -6.324 11.461 1 41.72 269 SER B O 1
ATOM 4543 N N . ALA B 1 270 ? 0.181 -6.789 9.422 1 37.72 270 ALA B N 1
ATOM 4544 C CA . ALA B 1 270 ? 0.733 -8.125 9.617 1 37.72 270 ALA B CA 1
ATOM 4545 C C . ALA B 1 270 ? 1.693 -8.148 10.805 1 37.72 270 ALA B C 1
ATOM 4547 O O . ALA B 1 270 ? 2.631 -7.352 10.867 1 37.72 270 ALA B O 1
ATOM 4548 N N . ASP B 1 271 ? 1.253 -8.391 12.008 1 34.91 271 ASP B N 1
ATOM 4549 C CA . ASP B 1 271 ? 2.039 -8.805 13.164 1 34.91 271 ASP B CA 1
ATOM 4550 C C . ASP B 1 271 ? 3.281 -9.578 12.734 1 34.91 271 ASP B C 1
ATOM 4552 O O . ASP B 1 271 ? 3.207 -10.789 12.484 1 34.91 271 ASP B O 1
ATOM 4556 N N . THR B 1 272 ? 3.871 -9.195 11.656 1 40.16 272 THR B N 1
ATOM 4557 C CA . THR B 1 272 ? 5.137 -9.906 11.523 1 40.16 272 THR B CA 1
ATOM 4558 C C . THR B 1 272 ? 5.582 -10.477 12.867 1 40.16 272 THR B C 1
ATOM 4560 O O . THR B 1 272 ? 5.742 -11.695 13 1 40.16 272 THR B O 1
ATOM 4563 N N . GLY B 1 273 ? 6.43 -9.656 13.562 1 40.66 273 GLY B N 1
ATOM 4564 C CA . GLY B 1 273 ? 7.121 -10.211 14.719 1 40.66 273 GLY B CA 1
ATOM 4565 C C . GLY B 1 273 ? 6.176 -10.703 15.797 1 40.66 273 GLY B C 1
ATOM 4566 O O . GLY B 1 273 ? 6.605 -11.008 16.906 1 40.66 273 GLY B O 1
ATOM 4567 N N . ARG B 1 274 ? 4.918 -10.523 15.477 1 45.38 274 ARG B N 1
ATOM 4568 C CA . ARG B 1 274 ? 4.008 -10.953 16.531 1 45.38 274 ARG B CA 1
ATOM 4569 C C . ARG B 1 274 ? 3.9 -12.469 16.578 1 45.38 274 ARG B C 1
ATOM 4571 O O . ARG B 1 274 ? 3.895 -13.133 15.547 1 45.38 274 ARG B O 1
ATOM 4578 N N . ALA B 1 275 ? 4.012 -12.812 17.656 1 55.44 275 ALA B N 1
ATOM 4579 C CA . ALA B 1 275 ? 3.791 -14.242 17.875 1 55.44 275 ALA B CA 1
ATOM 4580 C C . ALA B 1 275 ? 2.453 -14.68 17.281 1 55.44 275 ALA B C 1
ATOM 4582 O O . ALA B 1 275 ? 1.482 -13.922 17.297 1 55.44 275 ALA B O 1
ATOM 4583 N N . PRO B 1 276 ? 2.494 -15.742 16.438 1 55.19 276 PRO B N 1
ATOM 4584 C CA . PRO B 1 276 ? 1.235 -16.297 15.922 1 55.19 276 PRO B CA 1
ATOM 4585 C C . PRO B 1 276 ? 0.129 -16.312 16.984 1 55.19 276 PRO B C 1
ATOM 4587 O O . PRO B 1 276 ? 0.385 -16.625 18.141 1 55.19 276 PRO B O 1
ATOM 4590 N N . ASP B 1 277 ? -1.009 -15.695 16.672 1 56.12 277 ASP B N 1
ATOM 4591 C CA . ASP B 1 277 ? -2.188 -15.648 17.531 1 56.12 277 ASP B CA 1
ATOM 4592 C C . ASP B 1 277 ? -3.104 -16.844 17.266 1 56.12 277 ASP B C 1
ATOM 4594 O O . ASP B 1 277 ? -3.742 -16.922 16.219 1 56.12 277 ASP B O 1
ATOM 4598 N N . ARG B 1 278 ? -3.289 -17.734 18.172 1 64.44 278 ARG B N 1
ATOM 4599 C CA . ARG B 1 278 ? -4.082 -18.953 18.016 1 64.44 278 ARG B CA 1
ATOM 4600 C C . ARG B 1 278 ? -5.559 -18.609 17.812 1 64.44 278 ARG B C 1
ATOM 4602 O O . ARG B 1 278 ? -6.27 -19.344 17.109 1 64.44 278 ARG B O 1
ATOM 4609 N N . ARG B 1 279 ? -5.945 -17.422 18.406 1 63.34 279 ARG B N 1
ATOM 4610 C CA . ARG B 1 279 ? -7.344 -17.031 18.281 1 63.34 279 ARG B CA 1
ATOM 4611 C C . ARG B 1 279 ? -7.691 -16.672 16.844 1 63.34 279 ARG B C 1
ATOM 4613 O O . ARG B 1 279 ? -8.852 -16.766 16.438 1 63.34 279 ARG B O 1
ATOM 4620 N N . ARG B 1 280 ? -6.621 -16.438 16.078 1 60.06 280 ARG B N 1
ATOM 4621 C CA . ARG B 1 280 ? -6.809 -16.078 14.68 1 60.06 280 ARG B CA 1
ATOM 4622 C C . ARG B 1 280 ? -6.516 -17.281 13.773 1 60.06 280 ARG B C 1
ATOM 4624 O O . ARG B 1 280 ? -6.422 -17.125 12.555 1 60.06 280 ARG B O 1
ATOM 4631 N N . GLY B 1 281 ? -6.242 -18.422 14.297 1 62.62 281 GLY B N 1
ATOM 4632 C CA . GLY B 1 281 ? -5.918 -19.625 13.539 1 62.62 281 GLY B CA 1
ATOM 4633 C C . GLY B 1 281 ? -4.473 -19.672 13.086 1 62.62 281 GLY B C 1
ATOM 4634 O O . GLY B 1 281 ? -4.113 -20.484 12.227 1 62.62 281 GLY B O 1
ATOM 4635 N N . GLU B 1 282 ? -3.729 -18.719 13.57 1 66.44 282 GLU B N 1
ATOM 4636 C CA . GLU B 1 282 ? -2.305 -18.719 13.25 1 66.44 282 GLU B CA 1
ATOM 4637 C C . GLU B 1 282 ? -1.54 -19.719 14.109 1 66.44 282 GLU B C 1
ATOM 4639 O O . GLU B 1 282 ? -1.959 -20.031 15.227 1 66.44 282 GLU B O 1
ATOM 4644 N N . SER B 1 283 ? -0.522 -20.391 13.508 1 72.06 283 SER B N 1
ATOM 4645 C CA . SER B 1 283 ? 0.182 -21.438 14.242 1 72.06 283 SER B CA 1
ATOM 4646 C C . SER B 1 283 ? 1.584 -21.656 13.688 1 72.06 283 SER B C 1
ATOM 4648 O O . SER B 1 283 ? 1.905 -21.172 12.594 1 72.06 283 SER B O 1
ATOM 4650 N N . ILE B 1 284 ? 2.381 -22.172 14.508 1 73.81 284 ILE B N 1
ATOM 4651 C CA . ILE B 1 284 ? 3.662 -22.719 14.086 1 73.81 284 ILE B CA 1
ATOM 4652 C C . ILE B 1 284 ? 3.594 -24.25 14.102 1 73.81 284 ILE B C 1
ATOM 4654 O O . ILE B 1 284 ? 3.072 -24.844 15.047 1 73.81 284 ILE B O 1
ATOM 4658 N N . GLY B 1 285 ? 3.918 -24.844 13.055 1 74.38 285 GLY B N 1
ATOM 4659 C CA . GLY B 1 285 ? 3.898 -26.297 12.922 1 74.38 285 GLY B CA 1
ATOM 4660 C C . GLY B 1 285 ? 4.613 -26.797 11.68 1 74.38 285 GLY B C 1
ATOM 4661 O O . GLY B 1 285 ? 5.32 -26.031 11.016 1 74.38 285 GLY B O 1
ATOM 4662 N N . PRO B 1 286 ? 4.5 -28.094 11.547 1 77.56 286 PRO B N 1
ATOM 4663 C CA . PRO B 1 286 ? 5.105 -28.625 10.328 1 77.56 286 PRO B CA 1
ATOM 4664 C C . PRO B 1 286 ? 4.512 -28 9.062 1 77.56 286 PRO B C 1
ATOM 4666 O O . PRO B 1 286 ? 3.307 -27.75 8.992 1 77.56 286 PRO B O 1
ATOM 4669 N N . VAL B 1 287 ? 5.324 -27.812 8.07 1 79.88 287 VAL B N 1
ATOM 4670 C CA . VAL B 1 287 ? 4.938 -27.141 6.84 1 79.88 287 VAL B CA 1
ATOM 4671 C C . VAL B 1 287 ? 3.777 -27.891 6.184 1 79.88 287 VAL B C 1
ATOM 4673 O O . VAL B 1 287 ? 2.904 -27.266 5.57 1 79.88 287 VAL B O 1
ATOM 4676 N N . SER B 1 288 ? 3.744 -29.219 6.309 1 82.06 288 SER B N 1
ATOM 4677 C CA . SER B 1 288 ? 2.678 -30 5.691 1 82.06 288 SER B CA 1
ATOM 4678 C C . SER B 1 288 ? 1.319 -29.656 6.293 1 82.06 288 SER B C 1
ATOM 4680 O O . SER B 1 288 ? 0.327 -29.547 5.57 1 82.06 288 SER B O 1
ATOM 4682 N N . VAL B 1 289 ? 1.294 -29.453 7.57 1 77.38 289 VAL B N 1
ATOM 4683 C CA . VAL B 1 289 ? 0.054 -29.094 8.25 1 77.38 289 VAL B CA 1
ATOM 4684 C C . VAL B 1 289 ? -0.356 -27.672 7.867 1 77.38 289 VAL B C 1
ATOM 4686 O O . VAL B 1 289 ? -1.519 -27.422 7.539 1 77.38 289 VAL B O 1
ATOM 4689 N N . ALA B 1 290 ? 0.597 -26.828 7.852 1 77.25 290 ALA B N 1
ATOM 4690 C CA . ALA B 1 290 ? 0.334 -25.438 7.469 1 77.25 290 ALA B CA 1
ATOM 4691 C C . ALA B 1 290 ? -0.195 -25.359 6.039 1 77.25 290 ALA B C 1
ATOM 4693 O O . ALA B 1 290 ? -1.108 -24.578 5.754 1 77.25 290 ALA B O 1
ATOM 4694 N N . ALA B 1 291 ? 0.349 -26.172 5.172 1 78 291 ALA B N 1
ATOM 4695 C CA . ALA B 1 291 ? -0.047 -26.188 3.766 1 78 291 ALA B CA 1
ATOM 4696 C C . ALA B 1 291 ? -1.509 -26.594 3.611 1 78 291 ALA B C 1
ATOM 4698 O O . ALA B 1 291 ? -2.262 -25.969 2.867 1 78 291 ALA B O 1
ATOM 4699 N N . MET B 1 292 ? -1.918 -27.609 4.309 1 77.69 292 MET B N 1
ATOM 4700 C CA . MET B 1 292 ? -3.293 -28.094 4.234 1 77.69 292 MET B CA 1
ATOM 4701 C C . MET B 1 292 ? -4.266 -27.062 4.785 1 77.69 292 MET B C 1
ATOM 4703 O O . MET B 1 292 ? -5.352 -26.859 4.23 1 77.69 292 MET B O 1
ATOM 4707 N N . ARG B 1 293 ? -3.85 -26.406 5.797 1 74.44 293 ARG B N 1
ATOM 4708 C CA . ARG B 1 293 ? -4.703 -25.375 6.383 1 74.44 293 ARG B CA 1
ATOM 4709 C C . ARG B 1 293 ? -4.824 -24.172 5.457 1 74.44 293 ARG B C 1
ATOM 4711 O O . ARG B 1 293 ? -5.902 -23.594 5.332 1 74.44 293 ARG B O 1
ATOM 4718 N N . ALA B 1 294 ? -3.752 -23.812 4.887 1 71.38 294 ALA B N 1
ATOM 4719 C CA . ALA B 1 294 ? -3.725 -22.641 4.004 1 71.38 294 ALA B CA 1
ATOM 4720 C C . ALA B 1 294 ? -4.66 -22.844 2.814 1 71.38 294 ALA B C 1
ATOM 4722 O O . ALA B 1 294 ? -5.297 -21.891 2.355 1 71.38 294 ALA B O 1
ATOM 4723 N N . VAL B 1 295 ? -4.77 -24.078 2.385 1 71.81 295 VAL B N 1
ATOM 4724 C CA . VAL B 1 295 ? -5.617 -24.391 1.235 1 71.81 295 VAL B CA 1
ATOM 4725 C C . VAL B 1 295 ? -7.082 -24.141 1.593 1 71.81 295 VAL B C 1
ATOM 4727 O O . VAL B 1 295 ? -7.883 -23.766 0.732 1 71.81 295 VAL B O 1
ATOM 4730 N N . ARG B 1 296 ? -7.379 -24.266 2.883 1 69.12 296 ARG B N 1
ATOM 4731 C CA . ARG B 1 296 ? -8.758 -24.141 3.332 1 69.12 296 ARG B CA 1
ATOM 4732 C C . ARG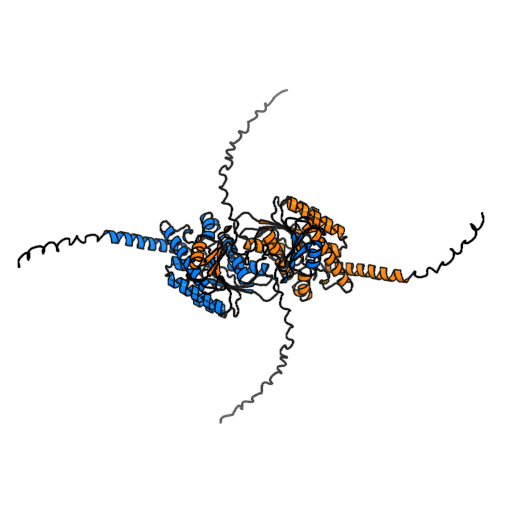 B 1 296 ? -9.125 -22.688 3.617 1 69.12 296 ARG B C 1
ATOM 4734 O O . ARG B 1 296 ? -10.305 -22.344 3.68 1 69.12 296 ARG B O 1
ATOM 4741 N N . ASP B 1 297 ? -8.062 -21.875 3.799 1 66.75 297 ASP B N 1
ATOM 4742 C CA . ASP B 1 297 ? -8.297 -20.484 4.199 1 66.75 297 ASP B CA 1
ATOM 4743 C C . ASP B 1 297 ? -7.555 -19.516 3.289 1 66.75 297 ASP B C 1
ATOM 4745 O O . ASP B 1 297 ? -6.418 -19.125 3.58 1 66.75 297 ASP B O 1
ATOM 4749 N N . PRO B 1 298 ? -8.219 -19 2.293 1 61.62 298 PRO B N 1
ATOM 4750 C CA . PRO B 1 298 ? -7.543 -18.094 1.366 1 61.62 298 PRO B CA 1
ATOM 4751 C C . PRO B 1 298 ? -6.996 -16.844 2.057 1 61.62 298 PRO B C 1
ATOM 4753 O O . PRO B 1 298 ? -7.598 -16.359 3.02 1 61.62 298 PRO B O 1
ATOM 4756 N N . GLY B 1 299 ? -5.875 -16.359 1.484 1 65.56 299 GLY B N 1
ATOM 4757 C CA . GLY B 1 299 ? -5.219 -15.203 2.061 1 65.56 299 GLY B CA 1
ATOM 4758 C C . GLY B 1 299 ? -4.223 -15.555 3.15 1 65.56 299 GLY B C 1
ATOM 4759 O O . GLY B 1 299 ? -3.48 -14.695 3.625 1 65.56 299 GLY B O 1
ATOM 4760 N N . THR B 1 300 ? -4.18 -16.906 3.488 1 66.75 300 THR B N 1
ATOM 4761 C CA . THR B 1 300 ? -3.229 -17.375 4.492 1 66.75 300 THR B CA 1
ATOM 4762 C C . THR B 1 300 ? -1.809 -17.375 3.932 1 66.75 300 THR B C 1
ATOM 4764 O O . THR B 1 300 ? -1.583 -17.797 2.795 1 66.75 300 THR B O 1
ATOM 4767 N N . GLU B 1 301 ? -0.932 -16.766 4.617 1 72.88 301 GLU B N 1
ATOM 4768 C CA . GLU B 1 301 ? 0.489 -16.812 4.289 1 72.88 301 GLU B CA 1
ATOM 4769 C C . GLU B 1 301 ? 1.189 -17.953 5.035 1 72.88 301 GLU B C 1
ATOM 4771 O O . GLU B 1 301 ? 0.935 -18.172 6.219 1 72.88 301 GLU B O 1
ATOM 4776 N N . VAL B 1 302 ? 1.978 -18.75 4.41 1 69.94 302 VAL B N 1
ATOM 4777 C CA . VAL B 1 302 ? 2.869 -19.719 5.023 1 69.94 302 VAL B CA 1
ATOM 4778 C C . VAL B 1 302 ? 4.32 -19.375 4.707 1 69.94 302 VAL B C 1
ATOM 4780 O O . VAL B 1 302 ? 4.66 -19.094 3.557 1 69.94 302 VAL B O 1
ATOM 4783 N N . SER B 1 303 ? 5.18 -19.219 5.691 1 74.31 303 SER B N 1
ATOM 4784 C CA . SER B 1 303 ? 6.605 -18.969 5.535 1 74.31 303 SER B CA 1
ATOM 4785 C C . SER B 1 303 ? 7.434 -19.812 6.504 1 74.31 303 SER B C 1
ATOM 4787 O O . SER B 1 303 ? 6.922 -20.266 7.527 1 74.31 303 SER B O 1
ATOM 4789 N N . ALA B 1 304 ? 8.641 -20.078 6.121 1 74.5 304 ALA B N 1
ATOM 4790 C CA . ALA B 1 304 ? 9.539 -20.844 6.977 1 74.5 304 ALA B CA 1
ATOM 4791 C C . ALA B 1 304 ? 9.828 -20.109 8.281 1 74.5 304 ALA B C 1
ATOM 4793 O O . ALA B 1 304 ? 9.789 -18.875 8.32 1 74.5 304 ALA B O 1
ATOM 4794 N N . THR B 1 305 ? 9.906 -20.875 9.367 1 70.81 305 THR B N 1
ATOM 4795 C CA . THR B 1 305 ? 10.289 -20.312 10.656 1 70.81 305 THR B CA 1
ATOM 4796 C C . THR B 1 305 ? 11.188 -21.266 11.43 1 70.81 305 THR B C 1
ATOM 4798 O O . THR B 1 305 ? 11.531 -22.344 10.93 1 70.81 305 THR B O 1
ATOM 4801 N N . ALA B 1 306 ? 11.82 -20.859 12.492 1 72.12 306 ALA B N 1
ATOM 4802 C CA . ALA B 1 306 ? 12.609 -21.703 13.383 1 72.12 306 ALA B CA 1
ATOM 4803 C C . ALA B 1 306 ? 11.945 -21.812 14.758 1 72.12 306 ALA B C 1
ATOM 4805 O O . ALA B 1 306 ? 11.312 -20.859 15.227 1 72.12 306 ALA B O 1
ATOM 4806 N N . VAL B 1 307 ? 11.859 -23.078 15.281 1 64.94 307 VAL B N 1
ATOM 4807 C CA . VAL B 1 307 ? 11.398 -23.312 16.641 1 64.94 307 VAL B CA 1
ATOM 4808 C C . VAL B 1 307 ? 12.578 -23.734 17.516 1 64.94 307 VAL B C 1
ATOM 4810 O O . VAL B 1 307 ? 13.203 -24.766 17.281 1 64.94 307 VAL B O 1
ATOM 4813 N N . ALA B 1 308 ? 12.75 -22.844 18.531 1 72.88 308 ALA B N 1
ATOM 4814 C CA . ALA B 1 308 ? 13.875 -23.094 19.438 1 72.88 308 ALA B CA 1
ATOM 4815 C C . ALA B 1 308 ? 15.18 -23.219 18.656 1 72.88 308 ALA B C 1
ATOM 4817 O O . ALA B 1 308 ? 15.969 -24.141 18.891 1 72.88 308 ALA B O 1
ATOM 4818 N N . GLY B 1 309 ? 15.273 -22.391 17.578 1 71.06 309 GLY B N 1
ATOM 4819 C CA . GLY B 1 309 ? 16.516 -22.297 16.828 1 71.06 309 GLY B CA 1
ATOM 4820 C C . GLY B 1 309 ? 16.609 -23.312 15.703 1 71.06 309 GLY B C 1
ATOM 4821 O O . GLY B 1 309 ? 17.531 -23.281 14.891 1 71.06 309 GLY B O 1
ATOM 4822 N N . ASP B 1 310 ? 15.688 -24.281 15.711 1 78.56 310 ASP B N 1
ATOM 4823 C CA . ASP B 1 310 ? 15.719 -25.312 14.688 1 78.56 310 ASP B CA 1
ATOM 4824 C C . ASP B 1 310 ? 14.727 -25.016 13.562 1 78.56 310 ASP B C 1
ATOM 4826 O O . ASP B 1 310 ? 13.562 -24.703 13.82 1 78.56 310 ASP B O 1
ATOM 4830 N N . GLU B 1 311 ? 15.195 -25.156 12.328 1 82.75 311 GLU B N 1
ATOM 4831 C CA . GLU B 1 311 ? 14.344 -24.891 11.172 1 82.75 311 GLU B CA 1
ATOM 4832 C C . GLU B 1 311 ? 13.477 -26.109 10.844 1 82.75 311 GLU B C 1
ATOM 4834 O O . GLU B 1 311 ? 12.492 -25.984 10.117 1 82.75 311 GLU B O 1
ATOM 4839 N N . ARG B 1 312 ? 13.93 -27.266 11.336 1 85.12 312 ARG B N 1
ATOM 4840 C CA . ARG B 1 312 ? 13.227 -28.516 11.055 1 85.12 312 ARG B CA 1
ATOM 4841 C C . ARG B 1 312 ? 12.922 -29.281 12.336 1 85.12 312 ARG B C 1
ATOM 4843 O O . ARG B 1 312 ? 13.703 -29.25 13.289 1 85.12 312 ARG B O 1
ATOM 4850 N N . GLY B 1 313 ? 11.734 -29.906 12.383 1 74.06 313 GLY B N 1
ATOM 4851 C CA . GLY B 1 313 ? 11.359 -30.844 13.43 1 74.06 313 GLY B CA 1
ATOM 4852 C C . GLY B 1 313 ? 11.227 -32.281 12.945 1 74.06 313 GLY B C 1
ATOM 4853 O O . GLY B 1 313 ? 11.688 -32.594 11.852 1 74.06 313 GLY B O 1
ATOM 4854 N N . GLN B 1 314 ? 10.695 -33.156 13.734 1 77.44 314 GLN B N 1
ATOM 4855 C CA . GLN B 1 314 ? 10.547 -34.562 13.414 1 77.44 314 GLN B CA 1
ATOM 4856 C C . GLN B 1 314 ? 9.648 -34.75 12.195 1 77.44 314 GLN B C 1
ATOM 4858 O O . GLN B 1 314 ? 9.805 -35.75 11.453 1 77.44 314 GLN B O 1
ATOM 4863 N N . ARG B 1 315 ? 8.773 -33.75 12.086 1 78.56 315 ARG B N 1
ATOM 4864 C CA . ARG B 1 315 ? 7.762 -33.938 11.047 1 78.56 315 ARG B CA 1
ATOM 4865 C C . ARG B 1 315 ? 8.023 -33 9.867 1 78.56 315 ARG B C 1
ATOM 4867 O O . ARG B 1 315 ? 7.098 -32.656 9.133 1 78.56 315 ARG B O 1
ATOM 4874 N N . GLY B 1 316 ? 9.273 -32.438 9.828 1 77.75 316 GLY B N 1
ATOM 4875 C CA . GLY B 1 316 ? 9.641 -31.609 8.695 1 77.75 316 GLY B CA 1
ATOM 4876 C C . GLY B 1 316 ? 10 -30.188 9.094 1 77.75 316 GLY B C 1
ATOM 4877 O O . GLY B 1 316 ? 10.25 -29.922 10.273 1 77.75 316 GLY B O 1
ATOM 4878 N N . ARG B 1 317 ? 10.016 -29.328 8.039 1 81.69 317 ARG B N 1
ATOM 4879 C CA . ARG B 1 317 ? 10.391 -27.938 8.281 1 81.69 317 ARG B CA 1
ATOM 4880 C C . ARG B 1 317 ? 9.305 -27.203 9.062 1 81.69 317 ARG B C 1
ATOM 4882 O O . ARG B 1 317 ? 8.117 -27.391 8.812 1 81.69 317 ARG B O 1
ATOM 4889 N N . TRP B 1 318 ? 9.734 -26.406 9.93 1 73.75 318 TRP B N 1
ATOM 4890 C CA . TRP B 1 318 ? 8.797 -25.562 10.664 1 73.75 318 TRP B CA 1
ATOM 4891 C C . TRP B 1 318 ? 8.297 -24.406 9.789 1 73.75 318 TRP B C 1
ATOM 4893 O O . TRP B 1 318 ? 9.07 -23.812 9.031 1 73.75 318 TRP B O 1
ATOM 4903 N N . ALA B 1 319 ? 7.043 -24.203 9.828 1 79 319 ALA B N 1
ATOM 4904 C CA . ALA B 1 319 ? 6.438 -23.078 9.117 1 79 319 ALA B CA 1
ATOM 4905 C C . ALA B 1 319 ? 5.48 -22.312 10.016 1 79 319 ALA B C 1
ATOM 4907 O O . ALA B 1 319 ? 4.918 -22.875 10.961 1 79 319 ALA B O 1
ATOM 4908 N N . VAL B 1 320 ? 5.398 -21.031 9.773 1 74 320 VAL B N 1
ATOM 4909 C CA . VAL B 1 320 ? 4.395 -20.188 10.422 1 74 320 VAL B CA 1
ATOM 4910 C C . VAL B 1 320 ? 3.256 -19.906 9.445 1 74 320 VAL B C 1
ATOM 4912 O O . VAL B 1 320 ? 3.49 -19.656 8.258 1 74 320 VAL B O 1
ATOM 4915 N N . LEU B 1 321 ? 2.062 -20.141 9.953 1 72.12 321 LEU B N 1
ATOM 4916 C CA . LEU B 1 321 ? 0.832 -19.797 9.242 1 72.12 321 LEU B CA 1
ATOM 4917 C C . LEU B 1 321 ? 0.251 -18.484 9.766 1 72.12 321 LEU B C 1
ATOM 4919 O O . LEU B 1 321 ? -0 -18.344 10.961 1 72.12 321 LEU B O 1
ATOM 4923 N N . LEU B 1 322 ? 0.157 -17.469 8.875 1 68.31 322 LEU B N 1
ATOM 4924 C CA . LEU B 1 322 ? -0.364 -16.156 9.242 1 68.31 322 LEU B CA 1
ATOM 4925 C C . LEU B 1 322 ? -1.596 -15.812 8.414 1 68.31 322 LEU B C 1
ATOM 4927 O O . LEU B 1 322 ? -1.638 -16.078 7.211 1 68.31 322 LEU B O 1
ATOM 4931 N N . ARG B 1 323 ? -2.682 -15.336 9.18 1 62.62 323 ARG B N 1
ATOM 4932 C CA . ARG B 1 323 ? -3.883 -14.867 8.492 1 62.62 323 ARG B CA 1
ATOM 4933 C C . ARG B 1 323 ? -3.855 -13.352 8.305 1 62.62 323 ARG B C 1
ATOM 4935 O O . ARG B 1 323 ? -3.773 -12.609 9.281 1 62.62 323 ARG B O 1
ATOM 4942 N N . ARG B 1 324 ? -3.654 -13.016 7.195 1 53.44 324 ARG B N 1
ATOM 4943 C CA . ARG B 1 324 ? -3.631 -11.586 6.906 1 53.44 324 ARG B CA 1
ATOM 4944 C C . ARG B 1 324 ? -5.039 -11.047 6.691 1 53.44 324 ARG B C 1
ATOM 4946 O O . ARG B 1 324 ? -5.875 -11.703 6.07 1 53.44 324 ARG B O 1
ATOM 4953 N N . HIS B 1 325 ? -5.66 -10.359 7.801 1 49.09 325 HIS B N 1
ATOM 4954 C CA . HIS B 1 325 ? -7.047 -9.93 7.941 1 49.09 325 HIS B CA 1
ATOM 4955 C C . HIS B 1 325 ? -7.555 -9.266 6.664 1 49.09 325 HIS B C 1
ATOM 4957 O O . HIS B 1 325 ? -6.941 -8.328 6.156 1 49.09 325 HIS B O 1
ATOM 4963 N N . ARG B 1 326 ? -8.32 -9.992 5.875 1 46.19 326 ARG B N 1
ATOM 4964 C CA . ARG B 1 326 ? -9.195 -9.375 4.883 1 46.19 326 ARG B CA 1
ATOM 4965 C C . ARG B 1 326 ? -10.594 -9.172 5.441 1 46.19 326 ARG B C 1
ATOM 4967 O O . ARG B 1 326 ? -11.133 -10.055 6.121 1 46.19 326 ARG B O 1
ATOM 4974 N N . THR B 1 327 ? -11.039 -7.953 5.719 1 41.75 327 THR B N 1
ATOM 4975 C CA . THR B 1 327 ? -12.461 -7.773 6.008 1 41.75 327 THR B CA 1
ATOM 4976 C C . THR B 1 327 ? -13.32 -8.539 5 1 41.75 327 THR B C 1
ATOM 4978 O O . THR B 1 327 ? -13.234 -8.297 3.795 1 41.75 327 THR B O 1
ATOM 4981 N N . PRO B 1 328 ? -13.906 -9.555 5.418 1 42.47 328 PRO B N 1
ATOM 4982 C CA . PRO B 1 328 ? -14.828 -10.211 4.488 1 42.47 328 PRO B CA 1
ATOM 4983 C C . PRO B 1 328 ? -15.805 -9.234 3.834 1 42.47 328 PRO B C 1
ATOM 4985 O O . PRO B 1 328 ? -16.219 -8.266 4.465 1 42.47 328 PRO B O 1
ATOM 4988 N N . LEU B 1 329 ? -15.898 -9.258 2.48 1 43.91 329 LEU B N 1
ATOM 4989 C CA . LEU B 1 329 ? -16.969 -8.5 1.863 1 43.91 329 LEU B CA 1
ATOM 4990 C C . LEU B 1 329 ? -18.312 -8.844 2.498 1 43.91 329 LEU B C 1
ATOM 4992 O O . LEU B 1 329 ? -18.562 -10.008 2.832 1 43.91 329 LEU B O 1
ATOM 4996 N N . PRO B 1 330 ? -18.984 -7.883 2.992 1 42.28 330 PRO B N 1
ATOM 4997 C CA . PRO B 1 330 ? -20.344 -8.25 3.398 1 42.28 330 PRO B CA 1
ATOM 4998 C C . PRO B 1 330 ? -21.094 -9.016 2.312 1 42.28 330 PRO B C 1
ATOM 5000 O O . PRO B 1 330 ? -20.828 -8.828 1.122 1 42.28 330 PRO B O 1
ATOM 5003 N N . PRO B 1 331 ? -21.719 -10.07 2.67 1 42.97 331 PRO B N 1
ATOM 5004 C CA . PRO B 1 331 ? -22.516 -10.758 1.659 1 42.97 331 PRO B CA 1
ATOM 5005 C C . PRO B 1 331 ? -23.312 -9.805 0.779 1 42.97 331 PRO B C 1
ATOM 5007 O O . PRO B 1 331 ? -23.672 -8.711 1.221 1 42.97 331 PRO B O 1
ATOM 5010 N N . PRO B 1 332 ? -23.234 -10.07 -0.463 1 39.09 332 PRO B N 1
ATOM 5011 C CA . PRO B 1 332 ? -24.078 -9.18 -1.264 1 39.09 332 PRO B CA 1
ATOM 5012 C C . PRO B 1 332 ? -25.469 -8.961 -0.65 1 39.09 332 PRO B C 1
ATOM 5014 O O . PRO B 1 332 ? -26.062 -9.906 -0.134 1 39.09 332 PRO B O 1
ATOM 5017 N N . GLN B 1 333 ? -25.75 -7.906 -0.197 1 37.78 333 GLN B N 1
ATOM 5018 C CA . GLN B 1 333 ? -27.125 -7.648 0.228 1 37.78 333 GLN B CA 1
ATOM 5019 C C . GLN B 1 333 ? -28.125 -8.172 -0.797 1 37.78 333 GLN B C 1
ATOM 5021 O O . GLN B 1 333 ? -27.938 -7.992 -2.002 1 37.78 333 GLN B O 1
ATOM 5026 N N . SER B 1 334 ? -28.875 -9.219 -0.457 1 37.47 334 SER B N 1
ATOM 5027 C CA . SER B 1 334 ? -29.984 -9.648 -1.295 1 37.47 334 SER B CA 1
ATOM 5028 C C . SER B 1 334 ? -30.719 -8.453 -1.891 1 37.47 334 SER B C 1
ATOM 5030 O O . SER B 1 334 ? -30.984 -7.469 -1.196 1 37.47 334 SER B O 1
ATOM 5032 N N . PRO B 1 335 ? -30.703 -8.367 -3.168 1 38.53 335 PRO B N 1
ATOM 5033 C CA . PRO B 1 335 ? -31.578 -7.289 -3.641 1 38.53 335 PRO B CA 1
ATOM 5034 C C . PRO B 1 335 ? -32.906 -7.25 -2.908 1 38.53 335 PRO B C 1
ATOM 5036 O O . PRO B 1 335 ? -33.469 -8.297 -2.545 1 38.53 335 PRO B O 1
ATOM 5039 N N . ASN B 1 336 ? -33.156 -6.348 -2.057 1 38.28 336 ASN B N 1
ATOM 5040 C CA . ASN B 1 336 ? -34.5 -6.184 -1.533 1 38.28 336 ASN B CA 1
ATOM 5041 C C . ASN B 1 336 ? -35.562 -6.375 -2.623 1 38.28 336 ASN B C 1
ATOM 5043 O O . ASN B 1 336 ? -35.562 -5.633 -3.605 1 38.28 336 ASN B O 1
ATOM 5047 N N . PRO B 1 337 ? -36.188 -7.531 -2.725 1 42.06 337 PRO B N 1
ATOM 5048 C CA . PRO B 1 337 ? -37.219 -7.758 -3.75 1 42.06 337 PRO B CA 1
ATOM 5049 C C . PRO B 1 337 ? -38.25 -6.645 -3.801 1 42.06 337 PRO B C 1
ATOM 5051 O O . PRO B 1 337 ? -39.125 -6.66 -4.664 1 42.06 337 PRO B O 1
ATOM 5054 N N . ASP B 1 338 ? -38.375 -5.965 -2.621 1 39 338 ASP B N 1
ATOM 5055 C CA . ASP B 1 338 ? -39.562 -5.137 -2.633 1 39 338 ASP B CA 1
ATOM 5056 C C . ASP B 1 338 ? -39.406 -3.947 -3.576 1 39 338 ASP B C 1
ATOM 5058 O O . ASP B 1 338 ? -38.875 -2.91 -3.189 1 39 338 ASP B O 1
ATOM 5062 N N . GLY B 1 339 ? -38.906 -4.184 -4.762 1 37.16 339 GLY B N 1
ATOM 5063 C CA . GLY B 1 339 ? -39.062 -3.08 -5.695 1 37.16 339 GLY B CA 1
ATOM 5064 C C . GLY B 1 339 ? -40.5 -2.547 -5.758 1 37.16 339 GLY B C 1
ATOM 5065 O O . GLY B 1 339 ? -41.469 -3.311 -5.637 1 37.16 339 GLY B O 1
ATOM 5066 N N . PRO B 1 340 ? -40.656 -1.298 -5.293 1 35.94 340 PRO B N 1
ATOM 5067 C CA . PRO B 1 340 ? -42 -0.773 -5.262 1 35.94 340 PRO B CA 1
ATOM 5068 C C . PRO B 1 340 ? -42.812 -1.144 -6.504 1 35.94 340 PRO B C 1
ATOM 5070 O O . PRO B 1 340 ? -42.25 -1.204 -7.605 1 35.94 340 PRO B O 1
ATOM 5073 N N . ASP B 1 341 ? -43.656 -2.168 -6.387 1 35.19 341 ASP B N 1
ATOM 5074 C CA . ASP B 1 341 ? -44.719 -2.416 -7.363 1 35.19 341 ASP B CA 1
ATOM 5075 C C . ASP B 1 341 ? -45.406 -1.115 -7.766 1 35.19 341 ASP B C 1
ATOM 5077 O O . ASP B 1 341 ? -46.125 -0.507 -6.961 1 35.19 341 ASP B O 1
ATOM 5081 N N . ASN B 1 342 ? -44.656 -0.166 -8.391 1 31.97 342 ASN B N 1
ATOM 5082 C CA . ASN B 1 342 ? -45.25 1.054 -8.922 1 31.97 342 ASN B CA 1
ATOM 5083 C C . ASN B 1 342 ? -46.469 0.746 -9.781 1 31.97 342 ASN B C 1
ATOM 5085 O O . ASN B 1 342 ? -46.344 0.586 -11 1 31.97 342 ASN B O 1
ATOM 5089 N N . THR B 1 343 ? -47.344 -0.207 -9.359 1 32.28 343 THR B N 1
ATOM 5090 C CA . THR B 1 343 ? -48.594 -0.321 -10.102 1 32.28 343 THR B CA 1
ATOM 5091 C C . THR B 1 343 ? -49.375 0.986 -10.047 1 32.28 343 THR B C 1
ATOM 5093 O O . THR B 1 343 ? -50.625 0.977 -10.047 1 32.28 343 THR B O 1
ATOM 5096 N N . GLY B 1 344 ? -48.688 2.197 -10.039 1 28.95 344 GLY B N 1
ATOM 5097 C CA . GLY B 1 344 ? -49.531 3.389 -10.078 1 28.95 344 GLY B CA 1
ATOM 5098 C C . GLY B 1 344 ? -50.469 3.43 -11.266 1 28.95 344 GLY B C 1
ATOM 5099 O O . GLY B 1 344 ? -50.031 3.426 -12.414 1 28.95 344 GLY B O 1
ATOM 5100 N N . GLY B 1 345 ? -51.719 2.834 -11.117 1 30.41 345 GLY B N 1
ATOM 5101 C CA . GLY B 1 345 ? -52.844 2.83 -12.023 1 30.41 345 GLY B CA 1
ATOM 5102 C C . GLY B 1 345 ? -53.188 4.211 -12.555 1 30.41 345 GLY B C 1
ATOM 5103 O O . GLY B 1 345 ? -52.844 5.219 -11.938 1 30.41 345 GLY B O 1
ATOM 5104 N N . PRO B 1 346 ? -53.438 4.406 -13.898 1 30.69 346 PRO B N 1
ATOM 5105 C CA . PRO B 1 346 ? -53.688 5.629 -14.664 1 30.69 346 PRO B CA 1
ATOM 5106 C C . PRO B 1 346 ? -54.844 6.457 -14.062 1 30.69 346 PRO B C 1
ATOM 5108 O O . PRO B 1 346 ? -55.875 5.906 -13.688 1 30.69 346 PRO B O 1
ATOM 5111 N N . ALA B 1 347 ? -54.562 7.477 -13.211 1 27.41 347 ALA B N 1
ATOM 5112 C CA . ALA B 1 347 ? -55.625 8.359 -12.703 1 27.41 347 ALA B CA 1
ATOM 5113 C C . ALA B 1 347 ? -56.5 8.898 -13.836 1 27.41 347 ALA B C 1
ATOM 5115 O O . ALA B 1 347 ? -55.969 9.367 -14.852 1 27.41 347 ALA B O 1
ATOM 5116 N N . ALA B 1 348 ? -57.75 8.469 -14.031 1 24.66 348 ALA B N 1
ATOM 5117 C CA . ALA B 1 348 ? -58.844 8.859 -14.914 1 24.66 348 ALA B CA 1
ATOM 5118 C C . ALA B 1 348 ? -59.094 10.367 -14.844 1 24.66 348 ALA B C 1
ATOM 5120 O O . ALA B 1 348 ? -59.219 10.93 -13.758 1 24.66 348 ALA B O 1
ATOM 5121 N N . ALA B 1 349 ? -58.531 11.234 -15.75 1 24.03 349 ALA B N 1
ATOM 5122 C CA . ALA B 1 349 ? -58.781 12.656 -15.969 1 24.03 349 ALA B CA 1
ATOM 5123 C C . ALA B 1 349 ? -60.281 12.93 -16.047 1 24.03 349 ALA B C 1
ATOM 5125 O O . ALA B 1 349 ? -61 12.312 -16.844 1 24.03 349 ALA B O 1
ATOM 5126 N N . ALA B 1 350 ? -61 13.344 -14.906 1 24.41 350 ALA B N 1
ATOM 5127 C CA . ALA B 1 350 ? -62.406 13.75 -14.773 1 24.41 350 ALA B CA 1
ATOM 5128 C C . ALA B 1 350 ? -62.719 14.883 -15.734 1 24.41 350 ALA B C 1
ATOM 5130 O O . ALA B 1 350 ? -62 15.859 -15.844 1 24.41 350 ALA B O 1
ATOM 5131 N N . THR B 1 351 ? -63.531 14.703 -16.812 1 25.5 351 THR B N 1
ATOM 5132 C CA . THR B 1 351 ? -64.188 15.484 -17.859 1 25.5 351 THR B CA 1
ATOM 5133 C C . THR B 1 351 ? -65.062 16.578 -17.25 1 25.5 351 THR B C 1
ATOM 5135 O O . THR B 1 351 ? -66.062 16.281 -16.625 1 25.5 351 THR B O 1
ATOM 5138 N N . SER B 1 352 ? -64.562 17.594 -16.453 1 22.55 352 SER B N 1
ATOM 5139 C CA . SER B 1 352 ? -65.5 18.562 -15.961 1 22.55 352 SER B CA 1
ATOM 5140 C C . SER B 1 352 ? -66.188 19.281 -17.109 1 22.55 352 SER B C 1
ATOM 5142 O O . SER B 1 352 ? -65.562 19.719 -18.062 1 22.55 352 SER B O 1
ATOM 5144 N N . SER B 1 353 ? -67.562 19.234 -17.266 1 23.58 353 SER B N 1
ATOM 5145 C CA . SER B 1 353 ? -68.688 19.672 -18.078 1 23.58 353 SER B CA 1
ATOM 5146 C C . SER B 1 353 ? -69 21.156 -17.875 1 23.58 353 SER B C 1
ATOM 5148 O O . SER B 1 353 ? -70.062 21.656 -18.25 1 23.58 353 SER B O 1
ATOM 5150 N N . ALA B 1 354 ? -68.125 22.188 -17.938 1 22.89 354 ALA B N 1
ATOM 5151 C CA . ALA B 1 354 ? -68.688 23.516 -17.719 1 22.89 354 ALA B CA 1
ATOM 5152 C C . ALA B 1 354 ? -69.75 23.828 -18.75 1 22.89 354 ALA B C 1
ATOM 5154 O O . ALA B 1 354 ? -69.625 23.531 -19.938 1 22.89 354 ALA B O 1
ATOM 5155 N N . ALA B 1 355 ? -71 24.297 -18.234 1 25.28 355 ALA B N 1
ATOM 5156 C CA . ALA B 1 355 ? -72.375 24.797 -18.609 1 25.28 355 ALA B CA 1
ATOM 5157 C C . ALA B 1 355 ? -72.25 26.109 -19.375 1 25.28 355 ALA B C 1
ATOM 5159 O O . ALA B 1 355 ? -71.5 27 -18.984 1 25.28 355 ALA B O 1
ATOM 5160 N N . THR B 1 356 ? -72.562 26.172 -20.641 1 26.5 356 THR B N 1
ATOM 5161 C CA . THR B 1 356 ? -72.75 27.188 -21.672 1 26.5 356 THR B CA 1
ATOM 5162 C C . THR B 1 356 ? -73.812 28.219 -21.25 1 26.5 356 THR B C 1
ATOM 5164 O O . THR B 1 356 ? -74.25 29.031 -22.062 1 26.5 356 THR B O 1
ATOM 5167 N N . THR B 1 357 ? -73.812 28.812 -20.031 1 26.56 357 THR B N 1
ATOM 5168 C CA . THR B 1 357 ? -75 29.656 -19.891 1 26.56 357 THR B CA 1
ATOM 5169 C C . THR B 1 357 ? -75.062 30.734 -20.969 1 26.56 357 THR B C 1
ATOM 5171 O O . THR B 1 357 ? -74 31.375 -21.234 1 26.56 357 THR B O 1
ATOM 5174 N N . THR B 1 358 ? -76.188 30.906 -21.875 1 26.97 358 THR B N 1
ATOM 5175 C CA . THR B 1 358 ? -76.875 31.609 -22.953 1 26.97 358 THR B CA 1
ATOM 5176 C C . THR B 1 358 ? -77.188 33.031 -22.531 1 26.97 358 THR B C 1
ATOM 5178 O O . THR B 1 358 ? -77.562 33.875 -23.359 1 26.97 358 THR B O 1
ATOM 5181 N N . ASP B 1 359 ? -77.438 33.5 -21.312 1 25.69 359 ASP B N 1
ATOM 5182 C CA . ASP B 1 359 ? -78.438 34.562 -21.344 1 25.69 359 ASP B CA 1
ATOM 5183 C C . ASP B 1 359 ? -78.062 35.656 -22.344 1 25.69 359 ASP B C 1
ATOM 5185 O O . ASP B 1 359 ? -76.938 35.812 -22.688 1 25.69 359 ASP B O 1
ATOM 5189 N N . SER B 1 360 ? -79.188 36.875 -22.328 1 25.27 360 SER B N 1
ATOM 5190 C CA . SER B 1 360 ? -79.875 38.094 -22.719 1 25.27 360 SER B CA 1
ATOM 5191 C C . SER B 1 360 ? -79 39.312 -22.547 1 25.27 360 SER B C 1
ATOM 5193 O O . SER B 1 360 ? -78.25 39.406 -21.578 1 25.27 360 SER B O 1
#

Secondary structure (DSSP, 8-state):
------TT-TTS-------TTSHHHHHHHHHHHHHHHHHHHHHHHHHS---S------EEE----SSPEEEEEEESHHHHTTT-SSGGGSHHHHHHHHHHHHHTS-EEEEE---TT--GGGHHHHHHHHHHH-SS-SEEEEE--HHHHHTT--HHHHHHHHHHHHHHHHHTT-EEEEEPPP-GGG-TT--TTHHHHHHHHHHHHHHHHHHHHHHTT-EEE--TTHHHHHHHH-HHHHB-TTSSSB-HHHHHHHHHHHHHHHHHHTT-----SSS---GGGT-EEEEHHHHHHHHHHSTTEEEEE--BTTBSEETTEEEEEEEE----PPP------S-----------------------/--TTS----TT----------SHHHHHHHHHHHHHHHHHHHHHHHHHS---S------EEE----SSPEEEEEEESHHHHTTT-SSGGGSHHHHHHHHHHHHHTS-EEEEE---TT--GGGHHHHHHHHHHH-SS-SEEEEE--HHHHHTT--HHHHHHHHHHHHHHHHHTT-EEEEEPPP-GGG-TT--TTHHHHHHHHHHHHHHHHHHHHHHTT-EEE--TTHHHHHHHH-HHHHB-TTSSSB-HHHHHHHHHHHHHHHHHHTT-----SSS---GGGT-EEEEHHHHHHHHHHSTTEEEEE--BTTBSEETTEEEEEEEE----PPP------S-----------------------

Radius of gyration: 35.96 Å; Cα contacts (8 Å, |Δi|>4): 1482; chains: 2; bounding box: 134×161×146 Å

Sequence (720 aa):
MGRARRARNIAAHAAFGGGIGAAALGGVGLGTWGLLKAEAAVARRIVGQPFEGAPDDSGTYGHAPGPPIEFLVIGDSTAKGMGVDEPQQTVGAIVATAVAAIFGRPVHLTNVAAVGAVSPDLGDQVETALQLVEHPDVALIMIGANDVTKSVQRATSVRHLAAAVDQLRQADCEVVVGTCPDLGVIEPVPQPLRLLTRRWSRDLAAAQTVAVIEQGGRTVSLGDLLGREFQQTPSVMFSKDRFHPSAAGYARAASALIPSILDALGQTSADTGRAPDRRRGESIGPVSVAAMRAVRDPGTEVSATAVAGDERGQRGRWAVLLRRHRTPLPPPQSPNPDGPDNTGGPAAAATSSAATTTDSMGRARRARNIAAHAAFGGGIGAAALGGVGLGTWGLLKAEAAVARRIVGQPFEGAPDDSGTYGHAPGPPIEFLVIGDSTAKGMGVDEPQQTVGAIVATAVAAIFGRPVHLTNVAAVGAVSPDLGDQVETALQLVEHPDVALIMIGANDVTKSVQRATSVRHLAAAVDQLRQADCEVVVGTCPDLGVIEPVPQPLRLLTRRWSRDLAAAQTVAVIEQGGRTVSLGDLLGREFQQTPSVMFSKDRFHPSAAGYARAASALIPSILDALGQTSADTGRAPDRRRGESIGPVSVAAMRAVRDPGTEVSATAVAGDERGQRGRWAVLLRRHRTPLPPPQSPNPDGPDNTGGPAAAATSSAATTTDS

Foldseek 3Di:
DDPDDDPPDDPDDDPDDDPPPDPVVVVVVCVVVLLVVLLVLVVVLVVVPVFPAADDQFDKEADADFDAQEEEFEEERLSSAPQEDDNCLHLQNVLQNVLCVQQSHMYGYDYQYYYLDALQCLVVSLVVSCVVPVQHAEYEYEYDLSCLSVVPPLVVNLVSLLVNLLVCVVSVYAYEYAAQEQQLQQPSRDPPVSVVSRVRRVVSRVSNQVSNVVSPYHYFYNYCLCPPCCNVPVVQQGHPSSRHGHSNVSNSVSVRRNVVRCVSSVQPPQVVVDDFDVVVVKDKDAPVVLVVVCVVPDQKDKDFDADVNHQADPRGGIIIIDRRDRPPRDPDDDPPVPPPPCPVDDDDPDPPPPDPDPDD/DDPPDDPDDPPDDPPPDDPPPDPVVVVVVCVVVLLVVLLVLVVVLVVVVVFPAADDQFDKEADADFDAQEEEFEEERLSSAPQEDDSCLHLQNVLQHVLCVQQSHMYGYDYQYYYLDALQCLVVSLVVSCVVPVQHAEYEYEYDLSCLSVVPPLVVNLVSLLVNLLVCVVSVYAYEYAAQEQQLQQPSRDPPVSVVSRVRRVVSRVSNQVSNVVSPYHYFYNYCLCPPCCNVPVVQQGHPSSRHGHSNVSNSVSVRRNVVRCVSSVQPPFVVVDDFDVVVVKDKDAPVVLVVVCVVPDQKDKDFDADVNHQADPRGGIIIITRRDRPPRDPDDDPPVPPPPCPVDDPDPPPPDDDPPDDD

Organism: NCBI:txid1656884